Protein AF-A0A8C1RP57-F1 (afdb_monomer)

Radius of gyration: 47.27 Å; Cα contacts (8 Å, |Δi|>4): 265; chains: 1; bounding box: 102×121×146 Å

Sequence (637 aa):
MMRKQQTFSRGLSDKVRKSKAAPEIQKNPFEVKINRKKFDVLGRKSKHDVGLPGVSRSRAIQKRKDTLLKEFRLKDKNNTFIDRRFGEYDSKLTPEEKILQRFTLERQRTQDRKDMYNLNEEEELTHYGQSLAEMEKMTDVIDSDSDSEEKGLLSAELTATHFGGGGGLLRKKSAGDEEEEHKPRSRQELIEELIFKSKQEKRERQTQKEEAQELTEKLDQEWKSIQNLLAHKTPKAERTDETDKPKLDQYDMMVRELGFEMKAQPSEKLKSAEELAREERQRLQTLEADRLKRMMGDAEEDAVQTNTHVSADDMNDGFILDGDDRKTLAYKDGKWNIEGEEEEKEDEDGDEEGGEEEDEDDEDDAEGEDDEEEEGEDDEEDDADEDHCDLQSDEGSEDEDGQGAEEEQLCAEEPPAVSEEQKKAAQEAARAELPYTFPAPESYSDLKQLLQGHGSEQQRLILDRTLKCNHPSLSAGNKAKLQKLFGFLLEYVGDLATQNPPDLRTVSALIPQICGLCQMFPEAACKAVQTLLSDSGHSMEETLEVKGRAPMPDLDMLVLLKITALLFPSSDFRHPVTTPAFLFLSQALTRCAVVSLEDVCKGLVLCCLALEYVSLSQRIFPELLNFLLGLLNTIIN

Nearest PDB structures (foldseek):
  7mq9-assembly1_ST  TM=5.329E-01  e=1.610E-14  Homo sapiens
  7d5s-assembly1_RN  TM=5.954E-01  e=3.995E-08  Saccharomyces cerevisiae S288C
  6rxx-assembly1_UB  TM=7.199E-01  e=4.040E-06  Thermochaetoides thermophila
  6rxt-assembly1_UB  TM=7.199E-01  e=6.568E-06  Thermochaetoides thermophila
  6zqg-assembly1_UB  TM=6.702E-01  e=1.235E-05  Saccharomyces cerevisiae S288C

Solvent-accessible surface area (backbone atoms only — not comparable to full-atom values): 41442 Å² total; per-residue (Å²): 133,84,87,81,84,82,80,80,85,80,63,71,75,63,58,66,74,62,70,67,78,73,76,82,68,79,75,54,71,87,50,48,49,71,56,84,75,91,68,91,60,92,91,68,85,62,94,70,46,62,43,50,59,59,64,53,49,53,52,51,51,51,50,42,55,70,44,57,50,47,50,61,74,40,69,89,53,90,81,76,88,78,78,80,58,69,59,74,88,45,85,86,58,51,76,66,56,36,51,52,52,47,52,51,53,52,52,49,56,53,49,62,58,55,60,74,74,54,87,81,64,79,80,74,65,55,63,98,85,43,54,56,76,65,71,75,59,86,67,96,71,93,74,85,87,85,88,74,85,78,87,78,75,75,56,70,69,60,55,42,71,74,61,82,59,83,68,93,77,84,81,78,91,77,90,84,88,80,94,74,89,75,73,82,76,52,74,65,58,57,50,51,51,48,52,50,49,54,53,48,52,54,49,51,54,48,50,53,51,50,53,50,49,53,50,51,54,48,50,54,53,52,46,57,55,49,52,65,64,65,67,75,66,80,81,90,73,90,78,80,92,73,87,78,70,72,79,74,49,75,64,57,51,50,53,54,50,55,73,69,52,84,75,81,70,80,89,66,81,89,69,52,74,67,53,51,53,49,51,53,50,50,53,53,50,51,52,50,49,52,47,51,40,34,37,73,53,71,58,79,82,67,75,67,81,68,84,67,82,79,48,101,83,65,77,69,87,61,91,66,75,69,72,77,80,69,78,74,83,49,79,59,92,96,42,85,58,78,90,83,87,83,86,87,87,83,88,88,88,86,88,89,84,90,84,84,88,82,91,80,89,81,84,88,89,88,84,83,90,77,90,78,87,86,87,79,83,88,83,90,81,88,81,87,82,87,85,88,90,86,88,88,87,88,90,88,87,87,88,85,90,85,84,91,81,92,80,93,80,81,88,80,77,80,80,76,86,74,49,73,66,56,52,48,50,50,49,52,50,53,68,68,49,73,77,79,74,44,80,72,47,88,46,59,68,50,46,49,62,74,40,58,95,53,53,48,70,52,40,37,50,52,50,54,31,21,52,63,70,40,33,56,89,78,40,87,70,30,50,65,41,55,53,52,40,55,48,39,51,54,54,49,44,36,54,33,41,70,36,91,79,52,45,63,65,40,48,64,50,41,45,66,58,53,48,52,50,34,72,77,37,51,68,55,45,46,51,51,52,40,51,55,53,49,54,53,48,50,53,44,49,52,39,26,73,76,67,72,43,25,74,67,78,54,63,33,57,54,49,49,55,52,48,49,60,72,73,40,78,51,42,40,59,77,45,91,49,54,46,57,52,52,50,49,52,49,47,49,54,67,50,32,62,76,85,50,72,66,40,49,53,50,49,50,51,50,45,54,49,54,47,60,45,27,66,78,49,70,61,88,63,66,48,56,54,51,39,54,52,49,51,50,52,67,71,76,105

Organism: Cyprinus carpio (NCBI:txid7962)

pLDDT: mean 70.27, std 22.97, range [22.95, 96.56]

InterPro domains:
  IPR007276 Nucleolar protein 14 [PF04147] (24-635)
  IPR007276 Nucleolar protein 14 [PTHR23183] (13-634)

Mean predicted aligned error: 22.89 Å

Structure (mmCIF, N/CA/C/O backbone):
data_AF-A0A8C1RP57-F1
#
_entry.id   AF-A0A8C1RP57-F1
#
loop_
_atom_site.group_PDB
_atom_site.id
_atom_site.type_symbol
_atom_site.label_atom_id
_atom_site.label_alt_id
_atom_site.label_comp_id
_atom_site.label_asym_id
_atom_site.label_entity_id
_atom_site.label_seq_id
_atom_site.pdbx_PDB_ins_code
_atom_site.Cartn_x
_atom_site.Cartn_y
_atom_site.Cartn_z
_atom_site.occupancy
_atom_site.B_iso_or_equiv
_atom_site.auth_seq_id
_atom_site.auth_comp_id
_atom_site.auth_asym_id
_atom_site.auth_atom_id
_atom_site.pdbx_PDB_model_num
ATOM 1 N N . MET A 1 1 ? -18.216 30.457 110.076 1.00 41.56 1 MET A N 1
ATOM 2 C CA . MET A 1 1 ? -17.750 29.281 109.308 1.00 41.56 1 MET A CA 1
ATOM 3 C C . MET A 1 1 ? -17.564 29.678 107.852 1.00 41.56 1 MET A C 1
ATOM 5 O O . MET A 1 1 ? -18.298 30.520 107.356 1.00 41.56 1 MET A O 1
ATOM 9 N N . MET A 1 2 ? -16.488 29.181 107.252 1.00 42.41 2 MET A N 1
ATOM 10 C CA . MET A 1 2 ? -15.773 29.745 106.105 1.00 42.41 2 MET A CA 1
ATOM 11 C C . MET A 1 2 ? -16.570 29.798 104.791 1.00 42.41 2 MET A C 1
ATOM 13 O O . MET A 1 2 ? -17.159 28.811 104.363 1.00 42.41 2 MET A O 1
ATOM 17 N N . ARG A 1 3 ? -16.487 30.952 104.113 1.00 41.00 3 ARG A N 1
ATOM 18 C CA . ARG A 1 3 ? -16.799 31.131 102.688 1.00 41.00 3 ARG A CA 1
ATOM 19 C C . ARG A 1 3 ? -15.736 30.412 101.847 1.00 41.00 3 ARG A C 1
ATOM 21 O O . ARG A 1 3 ? -14.561 30.750 101.958 1.00 41.00 3 ARG A O 1
ATOM 28 N N . LYS A 1 4 ? -16.141 29.491 100.969 1.00 42.12 4 LYS A N 1
ATOM 29 C CA . LYS A 1 4 ? -15.329 29.046 99.823 1.00 42.12 4 LYS A CA 1
ATOM 30 C C . LYS A 1 4 ? -15.914 29.666 98.556 1.00 42.12 4 LYS A C 1
ATOM 32 O O . LYS A 1 4 ? -16.992 29.291 98.114 1.00 42.12 4 LYS A O 1
ATOM 37 N N . GLN A 1 5 ? -15.207 30.657 98.020 1.00 39.94 5 GLN A N 1
ATOM 38 C CA . GLN A 1 5 ? -15.418 31.194 96.679 1.00 39.94 5 GLN A CA 1
ATOM 39 C C . GLN A 1 5 ? -14.982 30.129 95.664 1.00 39.94 5 GLN A C 1
ATOM 41 O O . GLN A 1 5 ? -13.823 29.722 95.674 1.00 39.94 5 GLN A O 1
ATOM 46 N N . GLN A 1 6 ? -15.889 29.675 94.799 1.00 40.91 6 GLN A N 1
ATOM 47 C CA . GLN A 1 6 ? -15.513 28.970 93.575 1.00 40.91 6 GLN A CA 1
ATOM 48 C C . GLN A 1 6 ? -15.274 30.012 92.483 1.00 40.91 6 GLN A C 1
ATOM 50 O O . GLN A 1 6 ? -16.153 30.795 92.127 1.00 40.91 6 GLN A O 1
ATOM 55 N N . THR A 1 7 ? -14.037 30.064 92.009 1.00 39.91 7 THR A N 1
ATOM 56 C CA . THR A 1 7 ? -13.577 30.933 90.934 1.00 39.91 7 THR A CA 1
ATOM 57 C C . THR A 1 7 ? -14.037 30.375 89.587 1.00 39.91 7 THR A C 1
ATOM 59 O O . THR A 1 7 ? -13.679 29.266 89.203 1.00 39.91 7 THR A O 1
ATOM 62 N N . PHE A 1 8 ? -14.818 31.161 88.846 1.00 41.31 8 PHE A N 1
ATOM 63 C CA . PHE A 1 8 ? -15.102 30.907 87.434 1.00 41.31 8 PHE A CA 1
ATOM 64 C C . PHE A 1 8 ? -13.805 31.044 86.623 1.00 41.31 8 PHE A C 1
ATOM 66 O O . PHE A 1 8 ? -13.154 32.093 86.659 1.00 41.31 8 PHE A O 1
ATOM 73 N N . SER A 1 9 ? -13.425 30.004 85.878 1.00 45.06 9 SER A N 1
ATOM 74 C CA . SER A 1 9 ? -12.309 30.060 84.933 1.00 45.06 9 SER A CA 1
ATOM 75 C C . SER A 1 9 ? -12.678 30.953 83.743 1.00 45.06 9 SER A C 1
ATOM 77 O O . SER A 1 9 ? -13.312 30.551 82.771 1.00 45.06 9 SER A O 1
ATOM 79 N N . ARG A 1 10 ? -12.264 32.219 83.817 1.00 50.16 10 ARG A N 1
ATOM 80 C CA . ARG A 1 10 ? -12.140 33.090 82.644 1.00 50.16 10 ARG A CA 1
ATOM 81 C C . ARG A 1 10 ? -11.084 32.507 81.694 1.00 50.16 10 ARG A C 1
ATOM 83 O O . ARG A 1 10 ? -9.974 32.218 82.129 1.00 50.16 10 ARG A O 1
ATOM 90 N N . GLY A 1 11 ? -11.404 32.427 80.400 1.00 51.75 11 GLY A N 1
ATOM 91 C CA . GLY A 1 11 ? -10.391 32.469 79.337 1.00 51.75 11 GLY A CA 1
ATOM 92 C C . GLY A 1 11 ? -10.142 31.179 78.549 1.00 51.75 11 GLY A C 1
ATOM 93 O O . GLY A 1 11 ? -9.014 30.698 78.501 1.00 51.75 11 GLY A O 1
ATOM 94 N N . LEU A 1 12 ? -11.153 30.667 77.842 1.00 45.31 12 LEU A N 1
ATOM 95 C CA . LEU A 1 12 ? -10.918 29.854 76.634 1.00 45.31 12 LEU A CA 1
ATOM 96 C C . LEU A 1 12 ? -10.782 30.740 75.381 1.00 45.31 12 LEU A C 1
ATOM 98 O O . LEU A 1 12 ? -9.979 30.442 74.501 1.00 45.31 12 LEU A O 1
ATOM 102 N N . SER A 1 13 ? -11.443 31.902 75.355 1.00 47.34 13 SER A N 1
ATOM 103 C CA . SER A 1 13 ? -11.364 32.864 74.244 1.00 47.34 13 SER A CA 1
ATOM 104 C C . SER A 1 13 ? -10.021 33.610 74.150 1.00 47.34 13 SER A C 1
ATOM 106 O O . SER A 1 13 ? -9.635 34.033 73.063 1.00 47.34 13 SER A O 1
ATOM 108 N N . ASP A 1 14 ? -9.260 33.709 75.248 1.00 48.97 14 ASP A N 1
ATOM 109 C CA . ASP A 1 14 ? -7.890 34.259 75.238 1.00 48.97 14 ASP A CA 1
ATOM 110 C C . ASP A 1 14 ? -6.829 33.233 74.805 1.00 48.97 14 ASP A C 1
ATOM 112 O O . ASP A 1 14 ? -5.716 33.604 74.429 1.00 48.97 14 ASP A O 1
ATOM 116 N N . LYS A 1 15 ? -7.166 31.935 74.803 1.00 50.53 15 LYS A N 1
ATOM 117 C CA . LYS A 1 15 ? -6.267 30.865 74.337 1.00 50.53 15 LYS A CA 1
ATOM 118 C C . LYS A 1 15 ? -6.232 30.749 72.812 1.00 50.53 15 LYS A C 1
ATOM 120 O O . LYS A 1 15 ? -5.199 30.379 72.267 1.00 50.53 15 LYS A O 1
ATOM 125 N N . VAL A 1 16 ? -7.299 31.153 72.122 1.00 49.56 16 VAL A N 1
ATOM 126 C CA . VAL A 1 16 ? -7.368 31.141 70.648 1.00 49.56 16 VAL A CA 1
ATOM 127 C C . VAL A 1 16 ? -6.694 32.375 70.026 1.00 49.56 16 VAL A C 1
ATOM 129 O O . VAL A 1 16 ? -6.184 32.303 68.913 1.00 49.56 16 VAL A O 1
ATOM 132 N N . ARG A 1 17 ? -6.560 33.488 70.767 1.00 46.66 17 ARG A N 1
ATOM 133 C CA . ARG A 1 17 ? -5.796 34.677 70.326 1.00 46.66 17 ARG A CA 1
ATOM 134 C C . ARG A 1 17 ? -4.275 34.551 70.487 1.00 46.66 17 ARG A C 1
ATOM 136 O O . ARG A 1 17 ? -3.544 35.439 70.061 1.00 46.66 17 ARG A O 1
ATOM 143 N N . LYS A 1 18 ? -3.783 33.444 71.054 1.00 48.66 18 LYS A N 1
ATOM 144 C CA . LYS A 1 18 ? -2.359 33.066 71.052 1.00 48.66 18 LYS A CA 1
ATOM 145 C C . LYS A 1 18 ? -2.069 32.004 69.986 1.00 48.66 18 LYS A C 1
ATOM 147 O O . LYS A 1 18 ? -1.361 31.031 70.231 1.00 48.66 18 LYS A O 1
ATOM 152 N N . SER A 1 19 ? -2.577 32.197 68.771 1.00 48.00 19 SER A N 1
ATOM 153 C CA . SER A 1 19 ? -1.992 31.566 67.589 1.00 48.00 19 SER A CA 1
ATOM 154 C C . SER A 1 19 ? -0.599 32.166 67.371 1.00 48.00 19 SER A C 1
ATOM 156 O O . SER A 1 19 ? -0.471 33.271 66.852 1.00 48.00 19 SER A O 1
ATOM 158 N N . LYS A 1 20 ? 0.414 31.457 67.885 1.00 51.06 20 LYS A N 1
ATOM 159 C CA . LYS A 1 20 ? 1.854 31.547 67.591 1.00 51.06 20 LYS A CA 1
ATOM 160 C C . LYS A 1 20 ? 2.292 32.873 66.951 1.00 51.06 20 LYS A C 1
ATOM 162 O O . LYS A 1 20 ? 2.295 33.007 65.729 1.00 51.06 20 LYS A O 1
ATOM 167 N N . ALA A 1 21 ? 2.761 33.812 67.776 1.00 50.41 21 ALA A N 1
ATOM 168 C CA . ALA A 1 21 ? 3.772 34.748 67.296 1.00 50.41 21 ALA A CA 1
ATOM 169 C C . ALA A 1 21 ? 4.867 33.907 66.623 1.00 50.41 21 ALA A C 1
ATOM 171 O O . ALA A 1 21 ? 5.325 32.923 67.215 1.00 50.41 21 ALA A O 1
ATOM 172 N N . ALA A 1 22 ? 5.201 34.221 65.367 1.00 50.12 22 ALA A N 1
ATOM 173 C CA . ALA A 1 22 ? 6.313 33.575 64.682 1.00 50.12 22 ALA A CA 1
ATOM 174 C C . ALA A 1 22 ? 7.520 33.601 65.632 1.00 50.12 22 ALA A C 1
ATOM 176 O O . ALA A 1 22 ? 7.722 34.637 66.275 1.00 50.12 22 ALA A O 1
ATOM 177 N N . PRO A 1 23 ? 8.276 32.496 65.778 1.00 53.84 23 PRO A N 1
ATOM 178 C CA . PRO A 1 23 ? 9.482 32.541 66.589 1.00 53.84 23 PRO A CA 1
ATOM 179 C C . PRO A 1 23 ? 10.296 33.738 66.102 1.00 53.84 23 PRO A C 1
ATOM 181 O O . PRO A 1 23 ? 10.455 33.916 64.890 1.00 53.84 23 PRO A O 1
ATOM 184 N N . GLU A 1 24 ? 10.742 34.599 67.018 1.00 54.84 24 GLU A N 1
ATOM 185 C CA . GLU A 1 24 ? 11.776 35.573 66.693 1.00 54.84 24 GLU A CA 1
ATOM 186 C C . GLU A 1 24 ? 12.990 34.754 66.265 1.00 54.84 24 GLU A C 1
ATOM 188 O O . GLU A 1 24 ? 13.780 34.290 67.083 1.00 54.84 24 GLU A O 1
ATOM 193 N N . ILE A 1 25 ? 13.086 34.495 64.961 1.00 57.69 25 ILE A N 1
ATOM 194 C CA . ILE A 1 25 ? 14.284 33.952 64.353 1.00 57.69 25 ILE A CA 1
ATOM 195 C C . ILE A 1 25 ? 15.335 35.000 64.685 1.00 57.69 25 ILE A C 1
ATOM 197 O O . ILE A 1 25 ? 15.276 36.117 64.160 1.00 57.69 25 ILE A O 1
ATOM 201 N N . GLN A 1 26 ? 16.254 34.673 65.595 1.00 56.78 26 GLN A N 1
ATOM 202 C CA . GLN A 1 26 ? 17.505 35.403 65.720 1.00 56.78 26 GLN A CA 1
ATOM 203 C C . GLN A 1 26 ? 18.118 35.389 64.325 1.00 56.78 26 GLN A C 1
ATOM 205 O O . GLN A 1 26 ? 18.611 34.362 63.867 1.00 56.78 26 GLN A O 1
ATOM 210 N N . LYS A 1 27 ? 17.957 36.493 63.588 1.00 62.28 27 LYS A N 1
ATOM 211 C CA . LYS A 1 27 ? 18.355 36.570 62.186 1.00 62.28 27 LYS A CA 1
ATOM 212 C C . LYS A 1 27 ? 19.864 36.511 62.156 1.00 62.28 27 LYS A C 1
ATOM 214 O O . LYS A 1 27 ? 20.527 37.523 62.376 1.00 62.28 27 LYS A O 1
ATOM 219 N N . ASN A 1 28 ? 20.385 35.321 61.899 1.00 78.81 28 ASN A N 1
ATOM 220 C CA . ASN A 1 28 ? 21.788 35.136 61.626 1.00 78.81 28 ASN A CA 1
ATOM 221 C C . ASN A 1 28 ? 22.159 36.082 60.464 1.00 78.81 28 ASN A C 1
ATOM 223 O O . ASN A 1 28 ? 21.571 35.964 59.382 1.00 78.81 28 ASN A O 1
ATOM 227 N N . PRO A 1 29 ? 23.087 37.041 60.656 1.00 80.25 29 PRO A N 1
ATOM 228 C CA . PRO A 1 29 ? 23.452 38.008 59.619 1.00 80.25 29 PRO A CA 1
ATOM 229 C C . PRO A 1 29 ? 23.919 37.360 58.309 1.00 80.25 29 PRO A C 1
ATOM 231 O O . PRO A 1 29 ? 23.806 37.974 57.252 1.00 80.25 29 PRO A O 1
ATOM 234 N N . PHE A 1 30 ? 24.393 36.110 58.361 1.00 80.25 30 PHE A N 1
ATOM 235 C CA . PHE A 1 30 ? 24.818 35.343 57.189 1.00 80.25 30 PHE A CA 1
ATOM 236 C C . PHE A 1 30 ? 23.660 34.760 56.357 1.00 80.25 30 PHE A C 1
ATOM 238 O O . PHE A 1 30 ? 23.860 34.410 55.195 1.00 80.25 30 PHE A O 1
ATOM 245 N N . GLU A 1 31 ? 22.439 34.688 56.894 1.00 82.88 31 GLU A N 1
ATOM 246 C CA . GLU A 1 31 ? 21.256 34.203 56.161 1.00 82.88 31 GLU A CA 1
ATOM 247 C C . GLU A 1 31 ? 20.582 35.295 55.317 1.00 82.88 31 GLU A C 1
ATOM 249 O O . GLU A 1 31 ? 19.724 35.016 54.471 1.00 82.88 31 GLU A O 1
ATOM 254 N N . VAL A 1 32 ? 20.981 36.549 55.533 1.00 84.69 32 VAL A N 1
ATOM 255 C CA . VAL A 1 32 ? 20.340 37.740 54.989 1.00 84.69 32 VAL A CA 1
ATOM 256 C C . VAL A 1 32 ? 21.298 38.459 54.039 1.00 84.69 32 VAL A C 1
ATOM 258 O O . VAL A 1 32 ? 22.350 38.944 54.438 1.00 84.69 32 VAL A O 1
ATOM 261 N N . LYS A 1 33 ? 20.917 38.598 52.766 1.00 84.94 33 LYS A N 1
ATOM 262 C CA . LYS A 1 33 ? 21.656 39.416 51.796 1.00 84.94 33 LYS A CA 1
ATOM 263 C C . LYS A 1 33 ? 21.030 40.803 51.716 1.00 84.94 33 LYS A C 1
ATOM 265 O O . LYS A 1 33 ? 19.924 40.952 51.200 1.00 84.94 33 LYS A O 1
ATOM 270 N N . ILE A 1 34 ? 21.743 41.812 52.206 1.00 84.31 34 ILE A N 1
ATOM 271 C CA . ILE A 1 34 ? 21.301 43.211 52.179 1.00 84.31 34 ILE A CA 1
ATOM 272 C C . ILE A 1 34 ? 21.893 43.894 50.945 1.00 84.31 34 ILE A C 1
ATOM 274 O O . ILE A 1 34 ? 23.105 43.871 50.734 1.00 84.31 34 ILE A O 1
ATOM 278 N N . ASN A 1 35 ? 21.044 44.520 50.132 1.00 81.88 35 ASN A N 1
ATOM 279 C CA . ASN A 1 35 ? 21.493 45.309 48.990 1.00 81.88 35 ASN A CA 1
ATOM 280 C C . ASN A 1 35 ? 21.716 46.761 49.430 1.00 81.88 35 ASN A C 1
ATOM 282 O O . ASN A 1 35 ? 20.802 47.422 49.921 1.00 81.88 35 ASN A O 1
ATOM 286 N N . ARG A 1 36 ? 22.932 47.288 49.246 1.00 80.94 36 ARG A N 1
ATOM 287 C CA . ARG A 1 36 ? 23.245 48.671 49.627 1.00 80.94 36 ARG A CA 1
ATOM 288 C C . ARG A 1 36 ? 22.653 49.647 48.608 1.00 80.94 36 ARG A C 1
ATOM 290 O O . ARG A 1 36 ? 23.045 49.639 47.441 1.00 80.94 36 ARG A O 1
ATOM 297 N N . LYS A 1 37 ? 21.731 50.509 49.044 1.00 79.50 37 LYS A N 1
ATOM 298 C CA . LYS A 1 37 ? 21.235 51.619 48.215 1.00 79.50 37 LYS A CA 1
ATOM 299 C C . LYS A 1 37 ? 22.367 52.618 47.975 1.00 79.50 37 LYS A C 1
ATOM 301 O O . LYS A 1 37 ? 23.080 52.976 48.908 1.00 79.50 37 LYS A O 1
ATOM 306 N N . LYS A 1 38 ? 22.532 53.064 46.725 1.00 81.69 38 LYS A N 1
ATOM 307 C CA . LYS A 1 38 ? 23.520 54.099 46.364 1.00 81.69 38 LYS A CA 1
ATOM 308 C C . LYS A 1 38 ? 23.067 55.505 46.779 1.00 81.69 38 LYS A C 1
ATOM 310 O O . LYS A 1 38 ? 23.904 56.311 47.157 1.00 81.6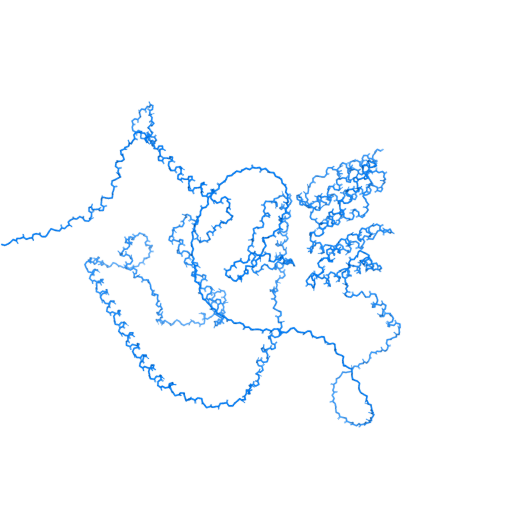9 38 LYS A O 1
ATOM 315 N N . PHE A 1 39 ? 21.759 55.766 46.740 1.00 82.56 39 PHE A N 1
ATOM 316 C CA . PHE A 1 39 ? 21.142 57.035 47.128 1.00 82.56 39 PHE A CA 1
ATOM 317 C C . PHE A 1 39 ? 19.933 56.759 48.020 1.00 82.56 39 PHE A C 1
ATOM 319 O O . PHE A 1 39 ? 19.157 55.842 47.730 1.00 82.56 39 PHE A O 1
ATOM 326 N N . ASP A 1 40 ? 19.781 57.537 49.090 1.00 79.94 40 ASP A N 1
ATOM 327 C CA . ASP A 1 40 ? 18.595 57.479 49.938 1.00 79.94 40 ASP A CA 1
ATOM 328 C C . ASP A 1 40 ? 17.525 58.424 49.384 1.00 79.94 40 ASP A C 1
ATOM 330 O O . ASP A 1 40 ? 17.752 59.623 49.233 1.00 79.94 40 ASP A O 1
ATOM 334 N N . VAL A 1 41 ? 16.372 57.864 49.021 1.00 83.50 41 VAL A N 1
ATOM 335 C CA . VAL A 1 41 ? 15.223 58.616 48.507 1.00 83.50 41 VAL A CA 1
ATOM 336 C C . VAL A 1 41 ? 14.101 58.464 49.523 1.00 83.50 41 VAL A C 1
ATOM 338 O O . VAL A 1 41 ? 13.506 57.387 49.649 1.00 83.50 41 VAL A O 1
ATOM 341 N N . LEU A 1 42 ? 13.819 59.548 50.247 1.00 79.75 42 LEU A N 1
ATOM 342 C CA . LEU A 1 42 ? 12.785 59.606 51.281 1.00 79.75 42 LEU A CA 1
ATOM 343 C C . LEU A 1 42 ? 11.429 59.144 50.720 1.00 79.75 42 LEU A C 1
ATOM 345 O O . LEU A 1 42 ? 10.984 59.593 49.667 1.00 79.75 42 LEU A O 1
ATOM 349 N N . GLY A 1 43 ? 10.781 58.209 51.421 1.00 79.19 43 GLY A N 1
ATOM 350 C CA . GLY A 1 43 ? 9.458 57.675 51.068 1.00 79.19 43 GLY A CA 1
ATOM 351 C C . GLY A 1 43 ? 9.444 56.440 50.153 1.00 79.19 43 GLY A C 1
ATOM 352 O O . GLY A 1 43 ? 8.403 55.791 50.044 1.00 79.19 43 GLY A O 1
ATOM 353 N N . ARG A 1 44 ? 10.571 56.031 49.543 1.00 79.69 44 ARG A N 1
ATOM 354 C CA . ARG A 1 44 ? 10.605 54.865 48.633 1.00 79.69 44 ARG A CA 1
ATOM 355 C C . ARG A 1 44 ? 10.996 53.562 49.346 1.00 79.69 44 ARG A C 1
ATOM 357 O O . ARG A 1 44 ? 12.177 53.224 49.471 1.00 79.69 44 ARG A O 1
ATOM 364 N N . LYS A 1 45 ? 10.001 52.756 49.736 1.00 76.06 45 LYS A N 1
ATOM 365 C CA . LYS A 1 45 ? 10.217 51.360 50.170 1.00 76.06 45 LYS A CA 1
ATOM 366 C C . LYS A 1 45 ? 10.490 50.482 48.945 1.00 76.06 45 LYS A C 1
ATOM 368 O O . LYS A 1 45 ? 9.626 50.345 48.082 1.00 76.06 45 LYS A O 1
ATOM 373 N N . SER A 1 46 ? 11.684 49.900 48.841 1.00 71.00 46 SER A N 1
ATOM 374 C CA . SER A 1 46 ? 12.024 49.008 47.727 1.00 71.00 46 SER A CA 1
ATOM 375 C C . SER A 1 46 ? 11.836 47.559 48.172 1.00 71.00 46 SER A C 1
ATOM 377 O O . SER A 1 46 ? 12.388 47.129 49.178 1.00 71.00 46 SER A O 1
ATOM 379 N N . LYS A 1 47 ? 11.041 46.788 47.418 1.00 72.12 47 LYS A N 1
ATOM 380 C CA . LYS A 1 47 ? 10.688 45.394 47.759 1.00 72.12 47 LYS A CA 1
ATOM 381 C C . LYS A 1 47 ? 11.898 44.441 47.835 1.00 72.12 47 LYS A C 1
ATOM 383 O O . LYS A 1 47 ? 11.772 43.360 48.389 1.00 72.12 47 LYS A O 1
ATOM 388 N N . HIS A 1 48 ? 13.055 44.849 47.306 1.00 72.06 48 HIS A N 1
ATOM 389 C CA . HIS A 1 48 ? 14.267 44.030 47.161 1.00 72.06 48 HIS A CA 1
ATOM 390 C C . HIS A 1 48 ? 15.452 44.521 48.015 1.00 72.06 48 HIS A C 1
ATOM 392 O O . HIS A 1 48 ? 16.607 44.237 47.692 1.00 72.06 48 HIS A O 1
ATOM 398 N N . ASP A 1 49 ? 15.188 45.282 49.081 1.00 71.94 49 ASP A N 1
ATOM 399 C CA . ASP A 1 49 ? 16.239 45.809 49.966 1.00 71.94 49 ASP A CA 1
ATOM 400 C C . ASP A 1 49 ? 16.971 44.697 50.736 1.00 71.94 49 ASP A C 1
ATOM 402 O O . ASP A 1 49 ? 18.164 44.807 51.025 1.00 71.94 49 ASP A O 1
ATOM 406 N N . VAL A 1 50 ? 16.267 43.597 51.012 1.00 79.44 50 VAL A N 1
ATOM 407 C CA . VAL A 1 50 ? 16.781 42.442 51.744 1.00 79.44 50 VAL A CA 1
ATOM 408 C C . VAL A 1 50 ? 16.288 41.153 51.087 1.00 79.44 50 VAL A C 1
ATOM 410 O O . VAL A 1 50 ? 15.089 40.978 50.882 1.00 79.44 50 VAL A O 1
ATOM 413 N N . GLY A 1 51 ? 17.209 40.248 50.762 1.00 82.50 51 GLY A N 1
ATOM 414 C CA . GLY A 1 51 ? 16.916 38.901 50.277 1.00 82.50 51 GLY A CA 1
ATOM 415 C C . GLY A 1 51 ? 17.320 37.827 51.286 1.00 82.50 51 GLY A C 1
ATOM 416 O O . GLY A 1 51 ? 18.209 38.042 52.106 1.00 82.50 51 GLY A O 1
ATOM 417 N N . LEU A 1 52 ? 16.697 36.650 51.184 1.00 87.94 52 LEU A N 1
ATOM 418 C CA . LEU A 1 52 ? 17.028 35.447 51.960 1.00 87.94 52 LEU A CA 1
ATOM 419 C C . LEU A 1 52 ? 17.550 34.356 51.006 1.00 87.94 52 LEU A C 1
ATOM 421 O O . LEU A 1 52 ? 16.760 33.541 50.516 1.00 87.94 52 LEU A O 1
ATOM 425 N N . PRO A 1 53 ? 18.857 34.338 50.668 1.00 88.00 53 PRO A N 1
ATOM 426 C CA . PRO A 1 53 ? 19.402 33.376 49.711 1.00 88.00 53 PRO A CA 1
ATOM 427 C C . PRO A 1 53 ? 19.235 31.920 50.148 1.00 88.00 53 PRO A C 1
ATOM 429 O O . PRO A 1 53 ? 18.967 31.077 49.297 1.00 88.00 53 PRO A O 1
ATOM 432 N N . GLY A 1 54 ? 19.347 31.629 51.450 1.00 89.25 54 GLY A N 1
ATOM 433 C CA . GLY A 1 54 ? 19.185 30.275 51.993 1.00 89.25 54 GLY A CA 1
ATOM 434 C C . GLY A 1 54 ? 17.791 29.704 51.729 1.00 89.25 54 GLY A C 1
ATOM 435 O O . GLY A 1 54 ? 17.668 28.637 51.135 1.00 89.25 54 GLY A O 1
ATOM 436 N N . VAL A 1 55 ? 16.744 30.470 52.057 1.00 88.06 55 VAL A N 1
ATOM 437 C CA . VAL A 1 55 ? 15.338 30.090 51.816 1.00 88.06 55 VAL A CA 1
ATOM 438 C C . VAL A 1 55 ? 15.029 29.986 50.320 1.00 88.06 55 VAL A C 1
ATOM 440 O O . VAL A 1 55 ? 14.288 29.111 49.880 1.00 88.06 55 VAL A O 1
ATOM 443 N N . SER A 1 56 ? 15.614 30.864 49.503 1.00 88.19 56 SER A N 1
ATOM 444 C CA . SER A 1 56 ? 15.450 30.793 48.048 1.00 88.19 56 SER A CA 1
ATOM 445 C C . SER A 1 56 ? 16.088 29.527 47.464 1.00 88.19 56 SER A C 1
ATOM 447 O O . SER A 1 56 ? 15.466 28.840 46.653 1.00 88.19 56 SER A O 1
ATOM 449 N N . ARG A 1 57 ? 17.306 29.180 47.912 1.00 92.69 57 ARG A N 1
ATOM 450 C CA . ARG A 1 57 ? 18.014 27.960 47.499 1.00 92.69 57 ARG A CA 1
ATOM 451 C C . ARG A 1 57 ? 17.292 26.703 47.967 1.00 92.69 57 ARG A C 1
ATOM 453 O O . ARG A 1 57 ? 17.115 25.801 47.157 1.00 92.69 57 ARG A O 1
ATOM 460 N N . SER A 1 58 ? 16.831 26.649 49.217 1.00 92.69 58 SER A N 1
ATOM 461 C CA . SER A 1 58 ? 16.083 25.492 49.722 1.00 92.69 58 SER A CA 1
ATOM 462 C C . SER A 1 58 ? 14.778 25.291 48.954 1.00 92.69 58 SER A C 1
ATOM 464 O O . SER A 1 58 ? 14.497 24.176 48.523 1.00 92.69 58 SER A O 1
ATOM 466 N N . ARG A 1 59 ? 14.039 26.369 48.663 1.00 94.31 59 ARG A N 1
ATOM 467 C CA . ARG A 1 59 ? 12.831 26.310 47.828 1.00 94.31 59 ARG A CA 1
ATOM 468 C C . ARG A 1 59 ? 13.134 25.862 46.396 1.00 94.31 59 ARG A C 1
ATOM 470 O O . ARG A 1 59 ? 12.354 25.119 45.812 1.00 94.31 59 ARG A O 1
ATOM 477 N N . ALA A 1 60 ? 14.251 26.300 45.815 1.00 95.31 60 ALA A N 1
ATOM 478 C CA . ALA A 1 60 ? 14.677 25.847 44.490 1.00 95.31 60 ALA A CA 1
ATOM 479 C C . ALA A 1 60 ? 15.055 24.356 44.485 1.00 95.31 60 ALA A C 1
ATOM 481 O O . ALA A 1 60 ? 14.701 23.643 43.550 1.00 95.31 60 ALA A O 1
ATOM 482 N N . ILE A 1 61 ? 15.724 23.872 45.536 1.00 95.38 61 ILE A N 1
ATOM 483 C CA . ILE A 1 61 ? 16.043 22.448 45.711 1.00 95.38 61 ILE A CA 1
ATOM 484 C C . ILE A 1 61 ? 14.763 21.627 45.882 1.00 95.38 61 ILE A C 1
ATOM 486 O O . ILE A 1 61 ? 14.635 20.599 45.231 1.00 95.38 61 ILE A O 1
ATOM 490 N N . GLN A 1 62 ? 13.804 22.085 46.693 1.00 95.94 62 GLN A N 1
ATOM 491 C CA . GLN A 1 62 ? 12.498 21.430 46.837 1.00 95.94 62 GLN A CA 1
ATOM 492 C C . GLN A 1 62 ? 11.780 21.326 45.490 1.00 95.94 62 GLN A C 1
ATOM 494 O O . GLN A 1 62 ? 11.407 20.232 45.096 1.00 95.94 62 GLN A O 1
ATOM 499 N N . LYS A 1 63 ? 11.727 22.415 44.710 1.00 96.56 63 LYS A N 1
ATOM 500 C CA . LYS A 1 63 ? 11.161 22.373 43.353 1.00 96.56 63 LYS A CA 1
ATOM 501 C C . LYS A 1 63 ? 11.841 21.340 42.453 1.00 96.56 63 LYS A C 1
ATOM 503 O O . LYS A 1 63 ? 11.148 20.602 41.773 1.00 96.56 63 LYS A O 1
ATOM 508 N N . ARG A 1 64 ? 13.177 21.250 42.469 1.00 96.56 64 ARG A N 1
ATOM 509 C CA . ARG A 1 64 ? 13.911 20.228 41.697 1.00 96.56 64 ARG A CA 1
ATOM 510 C C . ARG A 1 64 ? 13.620 18.807 42.183 1.00 96.56 64 ARG A C 1
ATOM 512 O O . ARG A 1 64 ? 13.535 17.903 41.363 1.00 96.56 64 ARG A O 1
ATOM 519 N N . LYS A 1 65 ? 13.460 18.609 43.495 1.00 96.00 65 LYS A N 1
ATOM 520 C CA . LYS A 1 65 ? 13.035 17.320 44.062 1.00 96.00 65 LYS A CA 1
ATOM 521 C C . LYS A 1 65 ? 11.604 16.958 43.643 1.00 96.00 65 LYS A C 1
ATOM 523 O O . LYS A 1 65 ? 11.313 15.789 43.434 1.00 96.00 65 LYS A O 1
ATOM 528 N N . ASP A 1 66 ? 10.728 17.944 43.490 1.00 95.44 66 ASP A N 1
ATOM 529 C CA . ASP A 1 66 ? 9.334 17.708 43.114 1.00 95.44 66 ASP A CA 1
ATOM 530 C C . ASP A 1 66 ? 9.121 17.532 41.607 1.00 95.44 66 ASP A C 1
ATOM 532 O O . ASP A 1 66 ? 8.126 16.915 41.232 1.00 95.44 66 ASP A O 1
ATOM 536 N N . THR A 1 67 ? 10.015 18.062 40.763 1.00 94.19 67 THR A N 1
ATOM 537 C CA . THR A 1 67 ? 9.948 17.941 39.296 1.00 94.19 67 THR A CA 1
ATOM 538 C C . THR A 1 67 ? 11.000 16.967 38.764 1.00 94.19 67 THR A C 1
ATOM 540 O O . THR A 1 67 ? 10.683 15.809 38.515 1.00 94.19 67 THR A O 1
ATOM 543 N N . LEU A 1 68 ? 12.270 17.384 38.697 1.00 95.75 68 LEU A N 1
ATOM 544 C CA . LEU A 1 68 ? 13.359 16.639 38.049 1.00 95.75 68 LEU A CA 1
ATOM 545 C C . LEU A 1 68 ? 13.595 15.263 38.669 1.00 95.75 68 LEU A C 1
ATOM 547 O O . LEU A 1 68 ? 13.867 14.305 37.961 1.00 95.75 68 LEU A O 1
ATOM 551 N N . LEU A 1 69 ? 13.498 15.142 39.994 1.00 95.69 69 LEU A N 1
ATOM 552 C CA . LEU A 1 69 ? 13.675 13.846 40.652 1.00 95.69 69 LEU A CA 1
ATOM 553 C C . LEU A 1 69 ? 12.498 12.901 40.380 1.00 95.69 69 LEU A C 1
ATOM 555 O O . LEU A 1 69 ? 12.702 11.691 40.336 1.00 95.69 69 LEU A O 1
ATOM 559 N N . LYS A 1 70 ? 11.283 13.423 40.168 1.00 92.44 70 LYS A N 1
ATOM 560 C CA . LYS A 1 70 ? 10.151 12.596 39.731 1.00 92.44 70 LYS A CA 1
ATOM 561 C C . LYS A 1 70 ? 10.318 12.174 38.277 1.00 92.44 70 LYS A C 1
ATOM 563 O O . LYS A 1 70 ? 10.170 10.996 38.000 1.00 92.44 70 LYS A O 1
ATOM 568 N N . GLU A 1 71 ? 10.696 13.096 37.395 1.00 92.06 71 GLU A N 1
ATOM 569 C CA . GLU A 1 71 ? 11.004 12.801 35.988 1.00 92.06 71 GLU A CA 1
ATOM 570 C C . GLU A 1 71 ? 12.116 11.750 35.868 1.00 92.06 71 GLU A C 1
ATOM 572 O O . GLU A 1 71 ? 11.950 10.765 35.163 1.00 92.06 71 GLU A O 1
ATOM 577 N N . PHE A 1 72 ? 13.202 11.881 36.639 1.00 94.00 72 PHE A N 1
ATOM 578 C CA . PHE A 1 72 ? 14.289 10.899 36.665 1.00 94.00 72 PHE A CA 1
ATOM 579 C C . PHE A 1 72 ? 13.815 9.508 37.113 1.00 94.00 72 PHE A C 1
ATOM 581 O O . PHE A 1 72 ? 14.177 8.514 36.499 1.00 94.00 72 PHE A O 1
ATOM 588 N N . ARG A 1 73 ? 12.954 9.426 38.139 1.00 92.12 73 ARG A N 1
ATOM 589 C CA . ARG A 1 73 ? 12.352 8.154 38.592 1.00 92.12 73 ARG A CA 1
ATOM 590 C C . ARG A 1 73 ? 11.371 7.540 37.590 1.00 92.12 73 ARG A C 1
ATOM 592 O O . ARG A 1 73 ? 11.043 6.363 37.721 1.00 92.12 73 ARG A O 1
ATOM 599 N N . LEU A 1 74 ? 10.837 8.345 36.675 1.00 88.50 74 LEU A N 1
ATOM 600 C CA . LEU A 1 74 ? 9.893 7.923 35.643 1.00 88.50 74 LEU A CA 1
ATOM 601 C C . LEU A 1 74 ? 10.574 7.676 34.290 1.00 88.50 74 LEU A C 1
ATOM 603 O O . LEU A 1 74 ? 9.896 7.217 33.383 1.00 88.50 74 LEU A O 1
ATOM 607 N N . LYS A 1 75 ? 11.881 7.952 34.149 1.00 89.19 75 LYS A N 1
ATOM 608 C CA . LYS A 1 75 ? 12.611 7.862 32.874 1.00 89.19 75 LYS A CA 1
ATOM 609 C C . LYS A 1 75 ? 12.476 6.488 32.209 1.00 89.19 75 LYS A C 1
ATOM 611 O O . LYS A 1 75 ? 12.291 6.430 31.002 1.00 89.19 75 LYS A O 1
ATOM 616 N N . ASP A 1 76 ? 12.504 5.426 33.008 1.00 89.62 76 ASP A N 1
ATOM 617 C CA . ASP A 1 76 ? 12.438 4.043 32.524 1.00 89.62 76 ASP A CA 1
ATOM 618 C C . ASP A 1 76 ? 11.028 3.433 32.707 1.00 89.62 76 ASP A C 1
ATOM 620 O O . ASP A 1 76 ? 10.859 2.217 32.705 1.00 89.62 76 ASP A O 1
ATOM 624 N N . LYS A 1 77 ? 9.993 4.267 32.920 1.00 88.50 77 LYS A N 1
ATOM 625 C CA . LYS A 1 77 ? 8.598 3.828 33.098 1.00 88.50 77 LYS A CA 1
ATOM 626 C C . LYS A 1 77 ? 7.715 4.327 31.960 1.00 88.50 77 LYS A C 1
ATOM 628 O O . LYS A 1 77 ? 7.488 5.525 31.826 1.00 88.50 77 LYS A O 1
ATOM 633 N N . ASN A 1 78 ? 7.097 3.390 31.245 1.00 83.56 78 ASN A N 1
ATOM 634 C CA . ASN A 1 78 ? 6.198 3.691 30.123 1.00 83.56 78 ASN A CA 1
ATOM 635 C C . ASN A 1 78 ? 4.716 3.804 30.540 1.00 83.56 78 ASN A C 1
ATOM 637 O O . ASN A 1 78 ? 3.860 4.168 29.737 1.00 83.56 78 ASN A O 1
ATOM 641 N N . ASN A 1 79 ? 4.399 3.539 31.813 1.00 84.62 79 ASN A N 1
ATOM 642 C CA . ASN A 1 79 ? 3.026 3.546 32.318 1.00 84.62 79 ASN A CA 1
ATOM 643 C C . ASN A 1 79 ? 2.634 4.950 32.794 1.00 84.62 79 ASN A C 1
ATOM 645 O O . ASN A 1 79 ? 3.187 5.463 33.771 1.00 84.62 79 ASN A O 1
ATOM 649 N N . THR A 1 80 ? 1.635 5.552 32.147 1.00 81.62 80 THR A N 1
ATOM 650 C CA . THR A 1 80 ? 1.059 6.840 32.558 1.00 81.62 80 THR A CA 1
ATOM 651 C C . THR A 1 80 ? -0.364 6.640 33.082 1.00 81.62 80 THR A C 1
ATOM 653 O O . THR A 1 80 ? -1.224 6.076 32.411 1.00 81.62 80 THR A O 1
ATOM 656 N N . PHE A 1 81 ? -0.631 7.074 34.319 1.00 83.50 81 PHE A N 1
ATOM 657 C CA . PHE A 1 81 ? -1.989 7.057 34.869 1.00 83.50 81 PHE A CA 1
ATOM 658 C C . PHE A 1 81 ? -2.757 8.272 34.341 1.00 83.50 81 PHE A C 1
ATOM 660 O O . PHE A 1 81 ? -2.495 9.405 34.751 1.00 83.50 81 PHE A O 1
ATOM 667 N N . ILE A 1 82 ? -3.692 8.036 33.421 1.00 82.00 82 ILE A N 1
ATOM 668 C CA . ILE A 1 82 ? -4.561 9.082 32.876 1.00 82.00 82 ILE A CA 1
ATOM 669 C C . ILE A 1 82 ? -5.812 9.174 33.749 1.00 82.00 82 ILE A C 1
ATOM 671 O O . ILE A 1 82 ? -6.699 8.321 33.684 1.00 82.00 82 ILE A O 1
ATOM 675 N N . ASP A 1 83 ? -5.902 10.233 34.551 1.00 81.94 83 ASP A N 1
ATOM 676 C CA . ASP A 1 83 ? -7.069 10.480 35.390 1.00 81.94 83 ASP A CA 1
ATOM 677 C C . ASP A 1 83 ? -8.235 11.031 34.555 1.00 81.94 83 ASP A C 1
ATOM 679 O O . ASP A 1 83 ? -8.340 12.230 34.296 1.00 81.94 83 ASP A O 1
ATOM 683 N N . ARG A 1 84 ? -9.126 10.139 34.112 1.00 82.75 84 ARG A N 1
ATOM 684 C CA . ARG A 1 84 ? -10.325 10.494 33.332 1.00 82.75 84 ARG A CA 1
ATOM 685 C C . ARG A 1 84 ? -11.485 11.015 34.190 1.00 82.75 84 ARG A C 1
ATOM 687 O O . ARG A 1 84 ? -12.586 11.199 33.671 1.00 82.75 84 ARG A O 1
ATOM 694 N N . ARG A 1 85 ? -11.295 11.240 35.495 1.00 81.50 85 ARG A N 1
ATOM 695 C CA . ARG A 1 85 ? -12.370 11.762 36.347 1.00 81.50 85 ARG A CA 1
ATOM 696 C C . ARG A 1 85 ? -12.745 13.179 35.905 1.00 81.50 85 ARG A C 1
ATOM 698 O O . ARG A 1 85 ? -11.888 14.052 35.760 1.00 81.50 85 ARG A O 1
ATOM 705 N N . PHE A 1 86 ? -14.046 13.417 35.717 1.00 73.81 86 PHE A N 1
ATOM 706 C CA . PHE A 1 86 ? -14.566 14.683 35.195 1.00 73.81 86 PHE A CA 1
ATOM 707 C C . PHE A 1 86 ? -14.006 15.883 35.976 1.00 73.81 86 PHE A C 1
ATOM 709 O O . PHE A 1 86 ? -14.022 15.897 37.214 1.00 73.81 86 PHE A O 1
ATOM 716 N N . GLY A 1 87 ? -13.477 16.868 35.246 1.00 75.06 87 GLY A N 1
ATOM 717 C CA . GLY A 1 87 ? -13.027 18.149 35.788 1.00 75.06 87 GLY A CA 1
ATOM 718 C C . GLY A 1 87 ? -11.749 18.127 36.633 1.00 75.06 87 GLY A C 1
ATOM 719 O O . GLY A 1 87 ? -11.417 19.171 37.186 1.00 75.06 87 GLY A O 1
ATOM 720 N N . GLU A 1 88 ? -11.004 17.017 36.761 1.00 78.38 88 GLU A N 1
ATOM 721 C CA . GLU A 1 88 ? -9.790 16.979 37.607 1.00 78.38 88 GLU A CA 1
ATOM 722 C C . GLU A 1 88 ? -8.773 18.061 37.187 1.00 78.38 88 GLU A C 1
ATOM 724 O O . GLU A 1 88 ? -8.325 18.846 38.026 1.00 78.38 88 GLU A O 1
ATOM 729 N N . TYR A 1 89 ? -8.531 18.201 35.878 1.00 78.06 89 TYR A N 1
ATOM 730 C CA . TYR A 1 89 ? -7.593 19.174 35.300 1.00 78.06 89 TYR A CA 1
ATOM 731 C C . TYR A 1 89 ? -8.169 20.582 35.070 1.00 78.06 89 TYR A C 1
ATOM 733 O O . TYR A 1 89 ? -7.415 21.496 34.730 1.00 78.06 89 TYR A O 1
ATOM 741 N N . ASP A 1 90 ? -9.475 20.796 35.264 1.00 81.31 90 ASP A N 1
ATOM 742 C CA . ASP A 1 90 ? -10.060 22.130 35.113 1.00 81.31 90 ASP A CA 1
ATOM 743 C C . ASP A 1 90 ? -9.881 22.940 36.405 1.00 81.31 90 ASP A C 1
ATOM 745 O O . ASP A 1 90 ? -10.344 22.563 37.484 1.00 81.31 90 ASP A O 1
ATOM 749 N N . SER A 1 91 ? -9.175 24.065 36.302 1.00 79.50 91 SER A N 1
ATOM 750 C CA . SER A 1 91 ? -8.914 24.979 37.423 1.00 79.50 91 SER A CA 1
ATOM 751 C C . SER A 1 91 ? -10.065 25.953 37.686 1.00 79.50 91 SER A C 1
ATOM 753 O O . SER A 1 91 ? -10.036 26.667 38.688 1.00 79.50 91 SER A O 1
ATOM 755 N N . LYS A 1 92 ? -11.072 25.993 36.803 1.00 85.06 92 LYS A N 1
ATOM 756 C CA . LYS A 1 92 ? -12.241 26.873 36.932 1.00 85.06 92 LYS A CA 1
ATOM 757 C C . LYS A 1 92 ? -13.331 26.302 37.837 1.00 85.06 92 LYS A C 1
ATOM 759 O O . LYS A 1 92 ? -14.090 27.082 38.400 1.00 85.06 92 LYS A O 1
ATOM 764 N N . LEU A 1 93 ? -13.396 24.978 37.975 1.00 81.75 93 LEU A N 1
ATOM 765 C CA . LEU A 1 93 ? -14.373 24.293 38.821 1.00 81.75 93 LEU A CA 1
ATOM 766 C C . LEU A 1 93 ? -13.847 24.156 40.249 1.00 81.75 93 LEU A C 1
ATOM 768 O O . LEU A 1 93 ? -12.707 23.737 40.478 1.00 81.75 93 LEU A O 1
ATOM 772 N N . THR A 1 94 ? -14.697 24.473 41.220 1.00 87.88 94 THR A N 1
ATOM 773 C CA . THR A 1 94 ? -14.403 24.225 42.635 1.00 87.88 94 THR A CA 1
ATOM 774 C C . THR A 1 94 ? -14.401 22.717 42.925 1.00 87.88 94 THR A C 1
ATOM 776 O O . THR A 1 94 ? -15.053 21.947 42.217 1.00 87.88 94 THR A O 1
ATOM 779 N N . PRO A 1 95 ? -13.669 22.240 43.951 1.00 83.19 95 PRO A N 1
ATOM 780 C CA . PRO A 1 95 ? -13.631 20.810 44.275 1.00 83.19 95 PRO A CA 1
ATOM 781 C C . PRO A 1 95 ? -15.025 20.239 44.578 1.00 83.19 95 PRO A C 1
ATOM 783 O O . PRO A 1 95 ? -15.290 19.081 44.270 1.00 83.19 95 PRO A O 1
ATOM 786 N N . GLU A 1 96 ? -15.925 21.059 45.119 1.00 84.62 96 GLU A N 1
ATOM 787 C CA . GLU A 1 96 ? -17.308 20.683 45.421 1.00 84.62 96 GLU A CA 1
ATOM 788 C C . GLU A 1 96 ? -18.148 20.511 44.145 1.00 84.62 96 GLU A C 1
ATOM 790 O O . GLU A 1 96 ? -18.845 19.507 44.003 1.00 84.62 96 GLU A O 1
ATOM 795 N N . GLU A 1 97 ? -18.013 21.412 43.165 1.00 86.62 97 GLU A N 1
ATOM 796 C CA . GLU A 1 97 ? -18.672 21.281 41.856 1.00 86.62 97 GLU A CA 1
ATOM 797 C C . GLU A 1 97 ? -18.187 20.045 41.090 1.00 86.62 97 GLU A C 1
ATOM 799 O O . GLU A 1 97 ? -18.996 19.355 40.470 1.00 86.62 97 GLU A O 1
ATOM 804 N N . LYS A 1 98 ? -16.889 19.714 41.177 1.00 87.44 98 LYS A N 1
ATOM 805 C CA . LYS A 1 98 ? -16.332 18.496 40.563 1.00 87.44 98 LYS A CA 1
ATOM 806 C C . LYS A 1 98 ? -16.972 17.235 41.143 1.00 87.44 98 LYS A C 1
ATOM 808 O O . LYS A 1 98 ? -17.302 16.320 40.393 1.00 87.44 98 LYS A O 1
ATOM 813 N N . ILE A 1 99 ? -17.154 17.174 42.463 1.00 84.94 99 ILE A N 1
ATOM 814 C CA . ILE A 1 99 ? -17.770 16.020 43.137 1.00 84.94 99 ILE A CA 1
ATOM 815 C C . ILE A 1 99 ? -19.254 15.918 42.774 1.00 84.94 99 ILE A C 1
ATOM 817 O O . ILE A 1 99 ? -19.727 14.833 42.448 1.00 84.94 99 ILE A O 1
ATOM 821 N N . LEU A 1 100 ? -19.973 17.042 42.753 1.00 86.56 100 LEU A N 1
ATOM 822 C CA . LEU A 1 100 ? -21.395 17.072 42.409 1.00 86.56 100 LEU A CA 1
ATOM 823 C C . LEU A 1 100 ? -21.648 16.668 40.947 1.00 86.56 100 LEU A C 1
ATOM 825 O O . LEU A 1 100 ? -22.564 15.898 40.658 1.00 86.56 100 LEU A O 1
ATOM 829 N N . GLN A 1 101 ? -20.812 17.123 40.014 1.00 82.94 101 GLN A N 1
ATOM 830 C CA . GLN A 1 101 ? -20.909 16.725 38.606 1.00 82.94 101 GLN A CA 1
ATOM 831 C C . GLN A 1 101 ? -20.545 15.252 38.383 1.00 82.94 101 GLN A C 1
ATOM 833 O O . GLN A 1 101 ? -21.182 14.574 37.583 1.00 82.94 101 GLN A O 1
ATOM 838 N N . ARG A 1 102 ? -19.576 14.714 39.136 1.00 85.88 102 ARG A N 1
ATOM 839 C CA . ARG A 1 102 ? -19.287 13.269 39.128 1.00 85.88 102 ARG A CA 1
ATOM 840 C C . ARG A 1 102 ? -20.477 12.462 39.633 1.00 85.88 102 ARG A C 1
ATOM 842 O O . ARG A 1 102 ? -20.869 11.503 38.982 1.00 85.88 102 ARG A O 1
ATOM 849 N N . PHE A 1 103 ? -21.074 12.892 40.740 1.00 87.31 103 PHE A N 1
ATOM 850 C CA . PHE A 1 103 ? -22.222 12.222 41.342 1.00 87.31 103 PHE A CA 1
ATOM 851 C C . PHE A 1 103 ? -23.455 12.237 40.427 1.00 87.31 103 PHE A C 1
ATOM 853 O O . PHE A 1 103 ? -24.159 11.240 40.303 1.00 87.31 103 PHE A O 1
ATOM 860 N N . THR A 1 104 ? -23.702 13.352 39.738 1.00 85.38 104 THR A N 1
ATOM 861 C CA . THR A 1 104 ? -24.807 13.451 38.770 1.00 85.38 104 THR A CA 1
ATOM 862 C C . THR A 1 104 ? -24.589 12.562 37.543 1.00 85.38 104 THR A C 1
ATOM 864 O O . THR A 1 104 ? -25.513 11.847 37.166 1.00 85.38 104 THR A O 1
ATOM 867 N N . LEU A 1 105 ? -23.378 12.527 36.973 1.00 83.88 105 LEU A N 1
ATOM 868 C CA . LEU A 1 105 ? -23.038 11.620 35.866 1.00 83.88 105 LEU A CA 1
ATOM 869 C C . LEU A 1 105 ? -23.109 10.139 36.270 1.00 83.88 105 LEU A C 1
ATOM 871 O O . LEU A 1 105 ? -23.570 9.303 35.494 1.00 83.88 105 LEU A O 1
ATOM 875 N N . GLU A 1 106 ? -22.674 9.798 37.483 1.00 83.94 106 GLU A N 1
ATOM 876 C CA . GLU A 1 106 ? -22.783 8.440 38.024 1.00 83.94 106 GLU A CA 1
ATOM 877 C C . GLU A 1 106 ? -24.249 8.023 38.206 1.00 83.94 106 GLU A C 1
ATOM 879 O O . GLU A 1 106 ? -24.631 6.902 37.858 1.00 83.94 106 GLU A O 1
ATOM 884 N N . ARG A 1 107 ? -25.101 8.943 38.674 1.00 83.62 107 ARG A N 1
ATOM 885 C CA . ARG A 1 107 ? -26.541 8.707 38.816 1.00 83.62 107 ARG A CA 1
ATOM 886 C C . ARG A 1 107 ? -27.242 8.526 37.466 1.00 83.62 107 ARG A C 1
ATOM 888 O O . ARG A 1 107 ? -28.067 7.631 37.350 1.00 83.62 107 ARG A O 1
ATOM 895 N N . GLN A 1 108 ? -26.875 9.305 36.448 1.00 78.38 108 GLN A N 1
ATOM 896 C CA . GLN A 1 108 ? -27.393 9.130 35.083 1.00 78.38 108 GLN A CA 1
ATOM 897 C C . GLN A 1 108 ? -26.999 7.763 34.511 1.00 78.38 108 GLN A C 1
ATOM 899 O O . GLN A 1 108 ? -27.858 6.973 34.142 1.00 78.38 108 GLN A O 1
ATOM 904 N N . ARG A 1 109 ? -25.709 7.406 34.573 1.00 79.12 109 ARG A N 1
ATOM 905 C CA . ARG A 1 109 ? -25.223 6.119 34.050 1.00 79.12 109 ARG A CA 1
ATOM 906 C C . ARG A 1 109 ? -25.837 4.910 34.764 1.00 79.12 109 ARG A C 1
ATOM 908 O O . ARG A 1 109 ? -25.956 3.841 34.171 1.00 79.12 109 ARG A O 1
ATOM 915 N N . THR A 1 110 ? -26.164 5.040 36.050 1.00 76.31 110 THR A N 1
ATOM 916 C CA . THR A 1 110 ? -26.816 3.970 36.821 1.00 76.31 110 THR A CA 1
ATOM 917 C C . THR A 1 110 ? -28.317 3.877 36.564 1.00 76.31 110 THR A C 1
ATOM 919 O O . THR A 1 110 ? -28.846 2.779 36.701 1.00 76.31 110 THR A O 1
ATOM 922 N N . GLN A 1 111 ? -28.987 4.966 36.173 1.00 71.69 111 GLN A N 1
ATOM 923 C CA . GLN A 1 111 ? -30.369 4.929 35.680 1.00 71.69 111 GLN A CA 1
ATOM 924 C C . GLN A 1 111 ? -30.426 4.221 34.322 1.00 71.69 111 GLN A C 1
ATOM 926 O O . GLN A 1 111 ? -31.029 3.157 34.237 1.00 71.69 111 GLN A O 1
ATOM 931 N N . ASP A 1 112 ? -29.632 4.672 33.345 1.00 65.94 112 ASP A N 1
ATOM 932 C CA . ASP A 1 112 ? -29.597 4.075 31.999 1.00 65.94 112 ASP A CA 1
ATOM 933 C C . ASP A 1 112 ? -29.249 2.571 32.022 1.00 65.94 112 ASP A C 1
ATOM 935 O O . ASP A 1 112 ? -29.708 1.785 31.197 1.00 65.94 112 ASP A O 1
ATOM 939 N N . ARG A 1 113 ? -28.419 2.132 32.983 1.00 66.94 113 ARG A N 1
ATOM 940 C CA . ARG A 1 113 ? -28.051 0.713 33.143 1.00 66.94 113 ARG A CA 1
ATOM 941 C C . ARG A 1 113 ? -29.102 -0.146 33.830 1.00 66.94 113 ARG A C 1
ATOM 943 O O . ARG A 1 113 ? -29.076 -1.356 33.624 1.00 66.94 113 ARG A O 1
ATOM 950 N N . LYS A 1 114 ? -29.966 0.434 34.661 1.00 64.81 114 LYS A N 1
ATOM 951 C CA . LYS A 1 114 ? -31.074 -0.305 35.283 1.00 64.81 114 LYS A CA 1
ATOM 952 C C . LYS A 1 114 ? -32.187 -0.564 34.272 1.00 64.81 114 LYS A C 1
ATOM 954 O O . LYS A 1 114 ? -32.769 -1.643 34.302 1.00 64.81 114 LYS A O 1
ATOM 959 N N . ASP A 1 115 ? -32.366 0.351 33.326 1.00 62.12 115 ASP A N 1
ATOM 960 C CA . ASP A 1 115 ? -33.413 0.258 32.309 1.00 62.12 115 ASP A CA 1
ATOM 961 C C . ASP A 1 115 ? -33.075 -0.758 31.197 1.00 62.12 115 ASP A C 1
ATOM 963 O O . ASP A 1 115 ? -33.972 -1.327 30.588 1.00 62.12 115 ASP A O 1
ATOM 967 N N . MET A 1 116 ? -31.795 -1.102 30.986 1.00 57.28 116 MET A N 1
ATOM 968 C CA . MET A 1 116 ? -31.389 -2.122 29.995 1.00 57.28 116 MET A CA 1
ATOM 969 C C . MET A 1 116 ? -31.760 -3.573 30.356 1.00 57.28 116 MET A C 1
ATOM 971 O O . MET A 1 116 ? -31.778 -4.422 29.469 1.00 57.28 116 MET A O 1
ATOM 975 N N . TYR A 1 117 ? -32.014 -3.888 31.631 1.00 58.09 117 TYR A N 1
ATOM 976 C CA . TYR A 1 117 ? -32.319 -5.262 32.072 1.00 58.09 117 TYR A CA 1
ATOM 977 C C . TYR A 1 117 ? -33.789 -5.470 32.448 1.00 58.09 117 TYR A C 1
ATOM 979 O O . TYR A 1 117 ? -34.182 -6.592 32.774 1.00 58.09 117 TYR A O 1
ATOM 987 N N . ASN A 1 118 ? -34.611 -4.420 32.389 1.00 59.72 118 ASN A N 1
ATOM 988 C CA . ASN A 1 118 ? -36.032 -4.507 32.694 1.00 59.72 118 ASN A CA 1
ATOM 989 C C . ASN A 1 118 ? -36.829 -4.813 31.410 1.00 59.72 118 ASN A C 1
ATOM 991 O O . ASN A 1 118 ? -37.530 -3.969 30.872 1.00 59.72 118 ASN A O 1
ATOM 995 N N . LEU A 1 119 ? -36.705 -6.048 30.907 1.00 55.00 119 LEU A N 1
ATOM 996 C CA . LEU A 1 119 ? -37.380 -6.560 29.695 1.00 55.00 119 LEU A CA 1
ATOM 997 C C . LEU A 1 119 ? -38.910 -6.734 29.840 1.00 55.00 119 LEU A C 1
ATOM 999 O O . LEU A 1 119 ? -39.543 -7.310 28.959 1.00 55.00 119 LEU A O 1
ATOM 1003 N N . ASN A 1 120 ? -39.499 -6.292 30.955 1.00 51.19 120 ASN A N 1
ATOM 1004 C CA . ASN A 1 120 ? -40.889 -6.572 31.326 1.00 51.19 120 ASN A CA 1
ATOM 1005 C C . ASN A 1 120 ? -41.796 -5.334 31.354 1.00 51.19 120 ASN A C 1
ATOM 1007 O O . ASN A 1 120 ? -42.948 -5.445 31.771 1.00 51.19 120 ASN A O 1
ATOM 1011 N N . GLU A 1 121 ? -41.305 -4.175 30.923 1.00 45.16 121 GLU A N 1
ATOM 1012 C CA . GLU A 1 121 ? -42.142 -2.992 30.734 1.00 45.16 121 GLU A CA 1
ATOM 1013 C C . GLU A 1 121 ? -42.367 -2.795 29.236 1.00 45.16 121 GLU A C 1
ATOM 1015 O O . GLU A 1 121 ? -41.428 -2.625 28.460 1.00 45.16 121 GLU A O 1
ATOM 1020 N N . GLU A 1 122 ? -43.632 -2.925 28.834 1.00 49.75 122 GLU A N 1
ATOM 1021 C CA . GLU A 1 122 ? -44.117 -2.661 27.485 1.00 49.75 122 GLU A CA 1
ATOM 1022 C C . GLU A 1 122 ? -43.569 -1.315 27.007 1.00 49.75 122 GLU A C 1
ATOM 1024 O O . GLU A 1 122 ? -43.777 -0.283 27.641 1.00 49.75 122 GLU A O 1
ATOM 1029 N N . GLU A 1 123 ? -42.837 -1.355 25.898 1.00 56.91 123 GLU A N 1
ATOM 1030 C CA . GLU A 1 123 ? -42.215 -0.212 25.244 1.00 56.91 123 GLU A CA 1
ATOM 1031 C C . GLU A 1 123 ? -43.267 0.894 25.036 1.00 56.91 123 GLU A C 1
ATOM 1033 O O . GLU A 1 123 ? -44.136 0.802 24.164 1.00 56.91 123 GLU A O 1
ATOM 1038 N N . GLU A 1 124 ? -43.244 1.922 25.893 1.00 57.81 124 GLU A N 1
ATOM 1039 C CA . GLU A 1 124 ? -44.205 3.017 25.821 1.00 57.81 124 GLU A CA 1
ATOM 1040 C C . GLU A 1 124 ? -44.065 3.715 24.465 1.00 57.81 124 GLU A C 1
ATOM 1042 O O . GLU A 1 124 ? -43.056 4.350 24.148 1.00 57.81 124 GLU A O 1
ATOM 1047 N N . LEU A 1 125 ? -45.112 3.596 23.647 1.00 52.03 125 LEU A N 1
ATOM 1048 C CA . LEU A 1 125 ? -45.178 4.199 22.327 1.00 52.03 125 LEU A CA 1
ATOM 1049 C C . LEU A 1 125 ? -45.148 5.730 22.467 1.00 52.03 125 LEU A C 1
ATOM 1051 O O . LEU A 1 125 ? -46.144 6.371 22.820 1.00 52.03 125 LEU A O 1
ATOM 1055 N N . THR A 1 126 ? -43.982 6.318 22.200 1.00 62.50 126 THR A N 1
ATOM 1056 C CA . THR A 1 126 ? -43.755 7.766 22.227 1.00 62.50 126 THR A CA 1
ATOM 1057 C C . THR A 1 126 ? -43.825 8.347 20.815 1.00 62.50 126 THR A C 1
ATOM 1059 O O . THR A 1 126 ? -43.268 7.806 19.861 1.00 62.50 126 THR A O 1
ATOM 1062 N N . HIS A 1 127 ? -44.496 9.490 20.659 1.00 54.34 127 HIS A N 1
ATOM 1063 C CA . HIS A 1 127 ? -44.472 10.277 19.422 1.00 54.34 127 HIS A CA 1
ATOM 1064 C C . HIS A 1 127 ? -43.945 11.679 19.748 1.00 54.34 127 HIS A C 1
ATOM 1066 O O . HIS A 1 127 ? -44.494 12.366 20.604 1.00 54.34 127 HIS A O 1
ATOM 1072 N N . TYR A 1 128 ? -42.842 12.088 19.108 1.00 51.00 128 TYR A N 1
ATOM 1073 C CA . TYR A 1 128 ? -42.093 13.324 19.415 1.00 51.00 128 TYR A CA 1
ATOM 1074 C C . TYR A 1 128 ? -41.691 13.499 20.895 1.00 51.00 128 TYR A C 1
ATOM 1076 O O . TYR A 1 128 ? -41.559 14.622 21.377 1.00 51.00 128 TYR A O 1
ATOM 1084 N N . GLY A 1 129 ? -41.446 12.395 21.608 1.00 61.56 129 GLY A N 1
ATOM 1085 C CA . GLY A 1 129 ? -40.937 12.430 22.984 1.00 61.56 129 GLY A CA 1
ATOM 1086 C C . GLY A 1 129 ? -41.992 12.671 24.069 1.00 61.56 129 GLY A C 1
ATOM 1087 O O . GLY A 1 129 ? -41.621 13.030 25.181 1.00 61.56 129 GLY A O 1
ATOM 1088 N N . GLN A 1 130 ? -43.281 12.476 23.771 1.00 56.56 130 GLN A N 1
ATOM 1089 C CA . GLN A 1 130 ? -44.354 12.393 24.773 1.00 56.56 130 GLN A CA 1
ATOM 1090 C C . GLN A 1 130 ? -45.011 11.007 24.703 1.00 56.56 130 GLN A C 1
ATOM 1092 O O . GLN A 1 130 ? -45.260 10.508 23.598 1.00 56.56 130 GLN A O 1
ATOM 1097 N N . SER A 1 131 ? -45.251 10.370 25.856 1.00 64.25 131 SER A N 1
ATOM 1098 C CA . SER A 1 131 ? -45.911 9.061 25.916 1.00 64.25 131 SER A CA 1
ATOM 1099 C C . SER A 1 131 ? -47.397 9.222 25.583 1.00 64.25 131 SER A C 1
ATOM 1101 O O . SER A 1 131 ? -48.079 10.127 26.069 1.00 64.25 131 SER A O 1
ATOM 1103 N N . LEU A 1 132 ? -47.927 8.369 24.701 1.00 56.94 132 LEU A N 1
ATOM 1104 C CA . LEU A 1 132 ? -49.333 8.460 24.282 1.00 56.94 132 LEU A CA 1
ATOM 1105 C C . LEU A 1 132 ? -50.317 8.194 25.440 1.00 56.94 132 LEU A C 1
ATOM 1107 O O . LEU A 1 132 ? -51.448 8.678 25.395 1.00 56.94 132 LEU A O 1
ATOM 1111 N N . ALA A 1 133 ? -49.870 7.512 26.501 1.00 57.16 133 ALA A N 1
ATOM 1112 C CA . ALA A 1 133 ? -50.633 7.286 27.729 1.00 57.16 133 ALA A CA 1
ATOM 1113 C C . ALA A 1 133 ? -50.940 8.583 28.509 1.00 57.16 133 ALA A C 1
ATOM 1115 O O . ALA A 1 133 ? -51.927 8.640 29.247 1.00 57.16 133 ALA A O 1
ATOM 1116 N N . GLU A 1 134 ? -50.138 9.639 28.330 1.00 54.84 134 GLU A N 1
ATOM 1117 C CA . GLU A 1 134 ? -50.344 10.935 28.987 1.00 54.84 134 GLU A CA 1
ATOM 1118 C C . GLU A 1 134 ? -51.430 11.778 28.288 1.00 54.84 134 GLU A C 1
ATOM 1120 O O . GLU A 1 134 ? -52.147 12.535 28.942 1.00 54.84 134 GLU A O 1
ATOM 1125 N N . MET A 1 135 ? -51.647 11.594 26.978 1.00 55.16 135 MET A N 1
ATOM 1126 C CA . MET A 1 135 ? -52.707 12.305 26.240 1.00 55.16 135 MET A CA 1
ATOM 1127 C C . MET A 1 135 ? -54.117 11.755 26.488 1.00 55.16 135 MET A C 1
ATOM 1129 O O . MET A 1 135 ? -55.090 12.489 26.304 1.00 55.16 135 MET A O 1
ATOM 1133 N N . GLU A 1 136 ? -54.260 10.495 26.909 1.00 53.12 136 GLU A N 1
ATOM 1134 C CA . GLU A 1 136 ? -55.580 9.891 27.143 1.00 53.12 136 GLU A CA 1
ATOM 1135 C C . GLU A 1 136 ? -56.184 10.262 28.510 1.00 53.12 136 GLU A C 1
ATOM 1137 O O . GLU A 1 136 ? -57.398 10.183 28.702 1.00 53.12 136 GLU A O 1
ATOM 1142 N N . LYS A 1 137 ? -55.372 10.758 29.452 1.00 49.25 137 LYS A N 1
ATOM 1143 C CA . LYS A 1 137 ? -55.815 11.162 30.796 1.00 49.25 137 LYS A CA 1
ATOM 1144 C C . LYS A 1 137 ? -56.026 12.673 30.911 1.00 49.25 137 LYS A C 1
ATOM 1146 O O . LYS A 1 137 ? -55.488 13.328 31.796 1.00 49.25 137 LYS A O 1
ATOM 1151 N N . MET A 1 138 ? -56.906 13.234 30.082 1.00 47.75 138 MET A N 1
ATOM 1152 C CA . MET A 1 138 ? -57.555 14.511 30.409 1.00 47.75 138 MET A CA 1
ATOM 1153 C C . MET A 1 138 ? -58.696 14.296 31.419 1.00 47.75 138 MET A C 1
ATOM 1155 O O . MET A 1 138 ? -59.870 14.473 31.103 1.00 47.75 138 MET A O 1
ATOM 1159 N N . THR A 1 139 ? -58.343 13.938 32.653 1.00 38.91 139 THR A N 1
ATOM 1160 C CA . THR A 1 139 ? -59.198 14.116 33.837 1.00 38.91 139 THR A CA 1
ATOM 1161 C C . THR A 1 139 ? -58.290 14.346 35.033 1.00 38.91 139 THR A C 1
ATOM 1163 O O . THR A 1 139 ? -57.758 13.411 35.621 1.00 38.91 139 THR A O 1
ATOM 1166 N N . ASP A 1 140 ? -58.098 15.625 35.336 1.00 45.69 140 ASP A N 1
ATOM 1167 C CA . ASP A 1 140 ? -57.444 16.140 36.531 1.00 45.69 140 ASP A CA 1
ATOM 1168 C C . ASP A 1 140 ? -58.237 15.692 37.772 1.00 45.69 140 ASP A C 1
ATOM 1170 O O . ASP A 1 140 ? -59.285 16.254 38.102 1.00 45.69 140 ASP A O 1
ATOM 1174 N N . VAL A 1 141 ? -57.777 14.616 38.413 1.00 35.62 141 VAL A N 1
ATOM 1175 C CA . VAL A 1 141 ? -58.181 14.227 39.765 1.00 35.62 141 VAL A CA 1
ATOM 1176 C C . VAL A 1 141 ? -56.911 14.149 40.594 1.00 35.62 141 VAL A C 1
ATOM 1178 O O . VAL A 1 141 ? -56.104 13.233 40.468 1.00 35.62 141 VAL A O 1
ATOM 1181 N N . ILE A 1 142 ? -56.754 15.173 41.421 1.00 43.91 142 ILE A N 1
ATOM 1182 C CA . ILE A 1 142 ? -55.786 15.260 42.503 1.00 43.91 142 ILE A CA 1
ATOM 1183 C C . ILE A 1 142 ? -56.064 14.125 43.498 1.00 43.91 142 ILE A C 1
ATOM 1185 O O . ILE A 1 142 ? -57.145 14.082 44.080 1.00 43.91 142 ILE A O 1
ATOM 1189 N N . ASP A 1 143 ? -55.067 13.276 43.726 1.00 31.84 143 ASP A N 1
ATOM 1190 C CA . ASP A 1 143 ? -54.888 12.465 44.939 1.00 31.84 143 ASP A CA 1
ATOM 1191 C C . ASP A 1 143 ? -53.362 12.350 45.116 1.00 31.84 143 ASP A C 1
ATOM 1193 O O . ASP A 1 143 ? -52.666 11.853 44.235 1.00 31.84 143 ASP A O 1
ATOM 1197 N N . SER A 1 144 ? -52.729 13.127 45.999 1.00 38.25 144 SER A N 1
ATOM 1198 C CA . SER A 1 144 ? -52.642 12.938 47.455 1.00 38.25 144 SER A CA 1
ATOM 1199 C C . SER A 1 144 ? -52.116 11.548 47.834 1.00 38.25 144 SER A C 1
ATOM 1201 O O . SER A 1 144 ? -52.769 10.544 47.596 1.00 38.25 144 SER A O 1
ATOM 1203 N N . ASP A 1 145 ? -50.943 11.554 48.474 1.00 41.78 145 ASP A N 1
ATOM 1204 C CA . ASP A 1 145 ? -50.192 10.433 49.060 1.00 41.78 145 ASP A CA 1
ATOM 1205 C C . ASP A 1 145 ? -49.534 9.410 48.117 1.00 41.78 145 ASP A C 1
ATOM 1207 O O . ASP A 1 145 ? -50.059 8.342 47.818 1.00 41.78 145 ASP A O 1
ATOM 1211 N N . SER A 1 146 ? -48.262 9.674 47.800 1.00 34.09 146 SER A N 1
ATOM 1212 C CA . SER A 1 146 ? -47.261 8.609 47.666 1.00 34.09 146 SER A CA 1
ATOM 1213 C C . SER A 1 146 ? -45.927 9.086 48.237 1.00 34.09 146 SER A C 1
ATOM 1215 O O . SER A 1 146 ? -45.074 9.640 47.543 1.00 34.09 146 SER A O 1
ATOM 1217 N N . ASP A 1 147 ? -45.788 8.874 49.540 1.00 38.16 147 ASP A N 1
ATOM 1218 C CA . ASP A 1 147 ? -44.596 9.099 50.349 1.00 38.16 147 ASP A CA 1
ATOM 1219 C C . ASP A 1 147 ? -43.574 7.976 50.068 1.00 38.16 147 ASP A C 1
ATOM 1221 O O . ASP A 1 147 ? -43.783 6.821 50.441 1.00 38.16 147 ASP A O 1
ATOM 1225 N N . SER A 1 148 ? -42.474 8.288 49.374 1.00 37.97 148 SER A N 1
ATOM 1226 C CA . SER A 1 148 ? -41.316 7.391 49.254 1.00 37.97 148 SER A CA 1
ATOM 1227 C C . SER A 1 148 ? -40.140 8.003 50.006 1.00 37.97 148 SER A C 1
ATOM 1229 O O . SER A 1 148 ? -39.548 8.990 49.572 1.00 37.97 148 SER A O 1
ATOM 1231 N N . GLU A 1 149 ? -39.806 7.385 51.135 1.00 40.06 149 GLU A N 1
ATOM 1232 C CA . GLU A 1 149 ? -38.790 7.807 52.095 1.00 40.06 149 GLU A CA 1
ATOM 1233 C C . GLU A 1 149 ? -37.387 8.029 51.484 1.00 40.06 149 GLU A C 1
ATOM 1235 O O . GLU A 1 149 ? -36.613 7.095 51.269 1.00 40.06 149 GLU A O 1
ATOM 1240 N N . GLU A 1 150 ? -36.992 9.295 51.332 1.00 42.41 150 GLU A N 1
ATOM 1241 C CA . GLU A 1 150 ? -35.592 9.726 51.217 1.00 42.41 150 GLU A CA 1
ATOM 1242 C C . GLU A 1 150 ? -34.957 9.788 52.624 1.00 42.41 150 GLU A C 1
ATOM 1244 O O . GLU A 1 150 ? -34.800 10.843 53.244 1.00 42.41 150 GLU A O 1
ATOM 1249 N N . LYS A 1 151 ? -34.603 8.623 53.179 1.00 42.34 151 LYS A N 1
ATOM 1250 C CA . LYS A 1 151 ? -33.857 8.517 54.446 1.00 42.34 151 LYS A CA 1
ATOM 1251 C C . LYS A 1 151 ? -32.419 9.028 54.263 1.00 42.34 151 LYS A C 1
ATOM 1253 O O . LYS A 1 151 ? -31.533 8.272 53.875 1.00 42.34 151 LYS A O 1
ATOM 1258 N N . GLY A 1 152 ? -32.160 10.295 54.600 1.00 47.34 152 GLY A N 1
A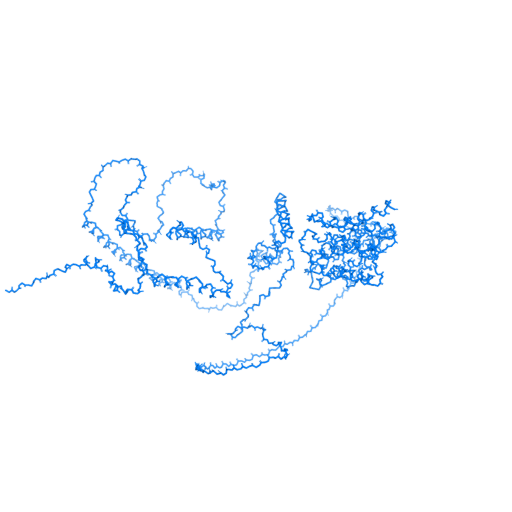TOM 1259 C CA . GLY A 1 152 ? -30.779 10.777 54.757 1.00 47.34 152 GLY A CA 1
ATOM 1260 C C . GLY A 1 152 ? -30.530 12.284 54.817 1.00 47.34 152 GLY A C 1
ATOM 1261 O O . GLY A 1 152 ? -29.417 12.685 55.157 1.00 47.34 152 GLY A O 1
ATOM 1262 N N . LEU A 1 153 ? -31.513 13.138 54.532 1.00 45.81 153 LEU A N 1
ATOM 1263 C CA . LEU A 1 153 ? -31.318 14.587 54.614 1.00 45.81 153 LEU A CA 1
ATOM 1264 C C . LEU A 1 153 ? -31.549 15.079 56.049 1.00 45.81 153 LEU A C 1
ATOM 1266 O O . LEU A 1 153 ? -32.663 15.050 56.570 1.00 45.81 153 LEU A O 1
ATOM 1270 N N . LEU A 1 154 ? -30.483 15.557 56.700 1.00 49.09 154 LEU A N 1
ATOM 1271 C CA . LEU A 1 154 ? -30.621 16.403 57.888 1.00 49.09 154 LEU A CA 1
ATOM 1272 C C . LEU A 1 154 ? -31.518 17.589 57.523 1.00 49.09 154 LEU A C 1
ATOM 1274 O O . LEU A 1 154 ? -31.361 18.169 56.448 1.00 49.09 154 LEU A O 1
ATOM 1278 N N . SER A 1 155 ? -32.453 17.945 58.406 1.00 57.50 155 SER A N 1
ATOM 1279 C CA . SER A 1 155 ? -33.398 19.024 58.128 1.00 57.50 155 SER A CA 1
ATOM 1280 C C . SER A 1 155 ? -32.647 20.291 57.711 1.00 57.50 155 SER A C 1
ATOM 1282 O O . SER A 1 155 ? -31.686 20.705 58.366 1.00 57.50 155 SER A O 1
ATOM 1284 N N . ALA A 1 156 ? -33.092 20.909 56.613 1.00 56.34 156 ALA A N 1
ATOM 1285 C CA . ALA A 1 156 ? -32.456 22.089 56.020 1.00 56.34 156 ALA A CA 1
ATOM 1286 C C . ALA A 1 156 ? -32.223 23.222 57.048 1.00 56.34 156 ALA A C 1
ATOM 1288 O O . ALA A 1 156 ? -31.271 24.000 56.948 1.00 56.34 156 ALA A O 1
ATOM 1289 N N . GLU A 1 157 ? -33.063 23.264 58.083 1.00 57.25 157 GLU A N 1
ATOM 1290 C CA . GLU A 1 157 ? -33.010 24.188 59.214 1.00 57.25 157 GLU A CA 1
ATOM 1291 C C . GLU A 1 157 ? -31.833 23.916 60.181 1.00 57.25 157 GLU A C 1
ATOM 1293 O O . GLU A 1 157 ? -31.207 24.854 60.688 1.00 57.25 157 GLU A O 1
ATOM 1298 N N . LEU A 1 158 ? -31.452 22.649 60.393 1.00 56.53 158 LEU A N 1
ATOM 1299 C CA . LEU A 1 158 ? -30.298 22.270 61.220 1.00 56.53 158 LEU A CA 1
ATOM 1300 C C . LEU A 1 158 ? -28.968 22.576 60.516 1.00 56.53 158 LEU A C 1
ATOM 1302 O O . LEU A 1 158 ? -28.013 23.035 61.144 1.00 56.53 158 LEU A O 1
ATOM 1306 N N . THR A 1 159 ? -28.905 22.362 59.200 1.00 62.88 159 THR A N 1
ATOM 1307 C CA . THR A 1 159 ? -27.718 22.662 58.385 1.00 62.88 159 THR A CA 1
ATOM 1308 C C . THR A 1 159 ? -27.461 24.163 58.264 1.00 62.88 159 THR A C 1
ATOM 1310 O O . THR A 1 159 ? -26.314 24.599 58.371 1.00 62.88 159 THR A O 1
ATOM 1313 N N . ALA A 1 160 ? -28.516 24.975 58.137 1.00 60.66 160 ALA A N 1
ATOM 1314 C CA . ALA A 1 160 ? -28.395 26.430 58.036 1.00 60.66 160 ALA A CA 1
ATOM 1315 C C . ALA A 1 160 ? -27.907 27.091 59.341 1.00 60.66 160 ALA A C 1
ATOM 1317 O O . ALA A 1 160 ? -27.204 28.104 59.307 1.00 60.66 160 ALA A O 1
ATOM 1318 N N . THR A 1 161 ? -28.248 26.515 60.497 1.00 64.75 161 THR A N 1
ATOM 1319 C CA . THR A 1 161 ? -27.922 27.084 61.815 1.00 64.75 161 THR A CA 1
ATOM 1320 C C . THR A 1 161 ? -26.545 26.666 62.340 1.00 64.75 161 THR A C 1
ATOM 1322 O O . THR A 1 161 ? -25.908 27.448 63.049 1.00 64.75 161 THR A O 1
ATOM 1325 N N . HIS A 1 162 ? -26.042 25.482 61.967 1.00 59.06 162 HIS A N 1
ATOM 1326 C CA . HIS A 1 162 ? -24.746 24.972 62.436 1.00 59.06 162 HIS A CA 1
ATOM 1327 C C . HIS A 1 162 ? -23.543 25.325 61.548 1.00 59.06 162 HIS A C 1
ATOM 1329 O O . HIS A 1 162 ? -22.432 25.438 62.070 1.00 59.06 162 HIS A O 1
ATOM 1335 N N . PHE A 1 163 ? -23.737 25.562 60.247 1.00 58.16 163 PHE A N 1
ATOM 1336 C CA . PHE A 1 163 ? -22.655 25.864 59.299 1.00 58.16 163 PHE A CA 1
ATOM 1337 C C . PHE A 1 163 ? -22.707 27.301 58.770 1.00 58.16 163 PHE A C 1
ATOM 1339 O O . PHE A 1 163 ? -22.658 27.517 57.570 1.00 58.16 163 PHE A O 1
ATOM 1346 N N . GLY A 1 164 ? -22.812 28.307 59.646 1.00 50.69 164 GLY A N 1
ATOM 1347 C CA . GLY A 1 164 ? -22.445 29.698 59.316 1.00 50.69 164 GLY A CA 1
ATOM 1348 C C . GLY A 1 164 ? -23.042 30.299 58.028 1.00 50.69 164 GLY A C 1
ATOM 1349 O O . GLY A 1 164 ? -22.443 31.209 57.462 1.00 50.69 164 GLY A O 1
ATOM 1350 N N . GLY A 1 165 ? -24.195 29.802 57.572 1.00 43.50 165 GLY A N 1
ATOM 1351 C CA . GLY A 1 165 ? -24.837 30.138 56.297 1.00 43.50 165 GLY A CA 1
ATOM 1352 C C . GLY A 1 165 ? -26.022 31.089 56.447 1.00 43.50 165 GLY A C 1
ATOM 1353 O O . GLY A 1 165 ? -26.928 31.094 55.621 1.00 43.50 165 GLY A O 1
ATOM 1354 N N . GLY A 1 166 ? -26.044 31.889 57.513 1.00 48.75 166 GLY A N 1
ATOM 1355 C CA . GLY A 1 166 ? -26.971 33.006 57.656 1.00 48.75 166 GLY A CA 1
ATOM 1356 C C . GLY A 1 166 ? -26.450 34.212 56.882 1.00 48.75 166 GLY A C 1
ATOM 1357 O O . GLY A 1 166 ? -25.722 35.032 57.436 1.00 48.75 166 GLY A O 1
ATOM 1358 N N . GLY A 1 167 ? -26.801 34.318 55.604 1.00 41.00 167 GLY A N 1
ATOM 1359 C CA . GLY A 1 167 ? -26.340 35.418 54.766 1.00 41.00 167 GLY A CA 1
ATOM 1360 C C . GLY A 1 167 ? -27.126 35.537 53.478 1.00 41.00 167 GLY A C 1
ATOM 1361 O O . GLY A 1 167 ? -26.617 35.229 52.406 1.00 41.00 167 GLY A O 1
ATOM 1362 N N . GLY A 1 168 ? -28.363 36.019 53.590 1.00 51.16 168 GLY A N 1
ATOM 1363 C CA . GLY A 1 168 ? -29.077 36.569 52.453 1.00 51.16 168 GLY A CA 1
ATOM 1364 C C . GLY A 1 168 ? -28.229 37.635 51.761 1.00 51.16 168 GLY A C 1
ATOM 1365 O O . GLY A 1 168 ? -27.986 38.707 52.303 1.00 51.16 168 GLY A O 1
ATOM 1366 N N . LEU A 1 169 ? -27.811 37.336 50.539 1.00 44.03 169 LEU A N 1
ATOM 1367 C CA . LEU A 1 169 ? -27.512 38.320 49.516 1.00 44.03 169 LEU A CA 1
ATOM 1368 C C . LEU A 1 169 ? -27.802 37.622 48.187 1.00 44.03 169 LEU A C 1
ATOM 1370 O O . LEU A 1 169 ? -27.093 36.697 47.814 1.00 44.03 169 LEU A O 1
ATOM 1374 N N . LEU A 1 170 ? -28.857 38.074 47.500 1.00 40.75 170 LEU A N 1
ATOM 1375 C CA . LEU A 1 170 ? -29.366 37.587 46.205 1.00 40.75 170 LEU A CA 1
ATOM 1376 C C . LEU A 1 170 ? -30.412 36.455 46.262 1.00 40.75 170 LEU A C 1
ATOM 1378 O O . LEU A 1 170 ? -30.310 35.463 45.546 1.00 40.75 170 LEU A O 1
ATOM 1382 N N . ARG A 1 171 ? -31.519 36.668 46.993 1.00 39.88 171 ARG A N 1
ATOM 1383 C CA . ARG A 1 171 ? -32.811 36.112 46.552 1.00 39.88 171 ARG A CA 1
ATOM 1384 C C . ARG A 1 171 ? -33.412 37.078 45.532 1.00 39.88 171 ARG A C 1
ATOM 1386 O O . ARG A 1 171 ? -33.651 38.250 45.822 1.00 39.88 171 ARG A O 1
ATOM 1393 N N . LYS A 1 172 ? -33.561 36.587 44.305 1.00 38.44 172 LYS A N 1
ATOM 1394 C CA . LYS A 1 172 ? -34.145 37.299 43.171 1.00 38.44 172 LYS A CA 1
ATOM 1395 C C . LYS A 1 172 ? -35.624 37.578 43.452 1.00 38.44 172 LYS A C 1
ATOM 1397 O O . LYS A 1 172 ? -36.350 36.724 43.942 1.00 38.44 172 LYS A O 1
ATOM 1402 N N . LYS A 1 173 ? -36.010 38.812 43.151 1.00 38.41 173 LYS A N 1
ATOM 1403 C CA . LYS A 1 173 ? -37.335 39.421 43.278 1.00 38.41 173 LYS A CA 1
ATOM 1404 C C . LYS A 1 173 ? -38.442 38.541 42.671 1.00 38.41 173 LYS A C 1
ATOM 1406 O O . LYS A 1 173 ? -38.454 38.349 41.459 1.00 38.41 173 LYS A O 1
ATOM 1411 N N . SER A 1 174 ? -39.398 38.119 43.494 1.00 28.03 174 SER A N 1
ATOM 1412 C CA . SER A 1 174 ? -40.769 37.792 43.086 1.00 28.03 174 SER A CA 1
ATOM 1413 C C . SER A 1 174 ? -41.721 38.526 44.028 1.00 28.03 174 SER A C 1
ATOM 1415 O O . SER A 1 174 ? -41.525 38.528 45.240 1.00 28.03 174 SER A O 1
ATOM 1417 N N . ALA A 1 175 ? -42.664 39.249 43.437 1.00 37.28 175 ALA A N 1
ATOM 1418 C CA . ALA A 1 175 ? -43.605 40.131 44.106 1.00 37.28 175 ALA A CA 1
ATOM 1419 C C . ALA A 1 175 ? -44.754 39.345 44.753 1.00 37.28 175 ALA A C 1
ATOM 1421 O O . ALA A 1 175 ? -45.228 38.386 44.150 1.00 37.28 175 ALA A O 1
ATOM 1422 N N . GLY A 1 176 ? -45.226 39.811 45.911 1.00 33.94 176 GLY A N 1
ATOM 1423 C CA . GLY A 1 176 ? -46.501 39.401 46.500 1.00 33.94 176 GLY A CA 1
ATOM 1424 C C . GLY A 1 176 ? -46.431 39.183 48.010 1.00 33.94 176 GLY A C 1
ATOM 1425 O O . GLY A 1 176 ? -45.741 38.275 48.454 1.00 33.94 176 GLY A O 1
ATOM 1426 N N . ASP A 1 177 ? -47.207 39.994 48.724 1.00 31.09 177 ASP A N 1
ATOM 1427 C CA . ASP A 1 177 ? -47.688 39.855 50.103 1.00 31.09 177 ASP A CA 1
ATOM 1428 C C . ASP A 1 177 ? -46.869 40.317 51.315 1.00 31.09 177 ASP A C 1
ATOM 1430 O O . ASP A 1 177 ? -45.644 40.422 51.322 1.00 31.09 177 ASP A O 1
ATOM 1434 N N . GLU A 1 178 ? -47.674 40.719 52.296 1.00 33.31 178 GLU A N 1
ATOM 1435 C CA . GLU A 1 178 ? -47.528 41.825 53.230 1.00 33.31 178 GLU A CA 1
ATOM 1436 C C . GLU A 1 178 ? -46.782 41.466 54.525 1.00 33.31 178 GLU A C 1
ATOM 1438 O O . GLU A 1 178 ? -46.502 40.314 54.850 1.00 33.31 178 GLU A O 1
ATOM 1443 N N . GLU A 1 179 ? -46.439 42.523 55.254 1.00 34.19 179 GLU A N 1
ATOM 1444 C CA . GLU A 1 179 ? -45.754 42.547 56.539 1.00 34.19 179 GLU A CA 1
ATOM 1445 C C . GLU A 1 179 ? -46.540 41.820 57.649 1.00 34.19 179 GLU A C 1
ATOM 1447 O O . GLU A 1 179 ? -47.609 42.273 58.039 1.00 34.19 179 GLU A O 1
ATOM 1452 N N . GLU A 1 180 ? -45.942 40.803 58.280 1.00 34.97 180 GLU A N 1
ATOM 1453 C CA . GLU A 1 180 ? -46.093 40.606 59.729 1.00 34.97 180 GLU A CA 1
ATOM 1454 C C . GLU A 1 180 ? -44.735 40.313 60.387 1.00 34.97 180 GLU A C 1
ATOM 1456 O O . GLU A 1 180 ? -44.028 39.345 60.096 1.00 34.97 180 GLU A O 1
ATOM 1461 N N . GLU A 1 181 ? -44.361 41.215 61.292 1.00 38.91 181 GLU A N 1
ATOM 1462 C CA . GLU A 1 181 ? -43.164 41.177 62.120 1.00 38.91 181 GLU A CA 1
ATOM 1463 C C . GLU A 1 181 ? -43.197 40.008 63.121 1.00 38.91 181 GLU A C 1
ATOM 1465 O O . GLU A 1 181 ? -43.624 40.160 64.268 1.00 38.91 181 GLU A O 1
ATOM 1470 N N . HIS A 1 182 ? -42.621 38.859 62.772 1.00 42.88 182 HIS A N 1
ATOM 1471 C CA . HIS A 1 182 ? -42.131 37.943 63.800 1.00 42.88 182 HIS A CA 1
ATOM 1472 C C . HIS A 1 182 ? -40.712 38.347 64.216 1.00 42.88 182 HIS A C 1
ATOM 1474 O O . HIS A 1 182 ? -39.722 38.061 63.541 1.00 42.88 182 HIS A O 1
ATOM 1480 N N . LYS A 1 183 ? -40.604 39.019 65.372 1.00 53.69 183 LYS A N 1
ATOM 1481 C CA . LYS A 1 183 ? -39.330 39.185 66.093 1.00 53.69 183 LYS A CA 1
ATOM 1482 C C . LYS A 1 183 ? -38.625 37.821 66.199 1.00 53.69 183 LYS A C 1
ATOM 1484 O O . LYS A 1 183 ? -39.295 36.833 66.508 1.00 53.69 183 LYS A O 1
ATOM 1489 N N . PRO A 1 184 ? -37.298 37.738 65.992 1.00 56.38 184 PRO A N 1
ATOM 1490 C CA . PRO A 1 184 ? -36.585 36.471 66.101 1.00 56.38 184 PRO A CA 1
ATOM 1491 C C . PRO A 1 184 ? -36.731 35.919 67.526 1.00 56.38 184 PRO A C 1
ATOM 1493 O O . PRO A 1 184 ? -36.406 36.612 68.495 1.00 56.38 184 PRO A O 1
ATOM 1496 N N . ARG A 1 185 ? -37.246 34.686 67.639 1.00 65.44 185 ARG A N 1
ATOM 1497 C CA . ARG A 1 185 ? -37.385 33.947 68.906 1.00 65.44 185 ARG A CA 1
ATOM 1498 C C . ARG A 1 185 ? -36.059 33.948 69.666 1.00 65.44 185 ARG A C 1
ATOM 1500 O O . ARG A 1 185 ? -34.981 33.883 69.066 1.00 65.44 185 ARG A O 1
ATOM 1507 N N . SER A 1 186 ? -36.123 34.047 70.992 1.00 76.44 186 SER A N 1
ATOM 1508 C CA . SER A 1 186 ? -34.915 34.108 71.818 1.00 76.44 186 SER A CA 1
ATOM 1509 C C . SER A 1 186 ? -34.139 32.794 71.711 1.00 76.44 186 SER A C 1
ATOM 1511 O O . SER A 1 186 ? -34.725 31.714 71.673 1.00 76.44 186 SER A O 1
ATOM 1513 N N . ARG A 1 187 ? -32.800 32.855 71.726 1.00 70.69 187 ARG A N 1
ATOM 1514 C CA . ARG A 1 187 ? -31.913 31.674 71.669 1.00 70.69 187 ARG A CA 1
ATOM 1515 C C . ARG A 1 187 ? -32.269 30.609 72.716 1.00 70.69 187 ARG A C 1
ATOM 1517 O O . ARG A 1 187 ? -31.982 29.438 72.507 1.00 70.69 187 ARG A O 1
ATOM 1524 N N . GLN A 1 188 ? -32.870 31.012 73.832 1.00 76.81 188 GLN A N 1
ATOM 1525 C CA . GLN A 1 188 ? -33.335 30.095 74.866 1.00 76.81 188 GLN A CA 1
ATOM 1526 C C . GLN A 1 188 ? -34.558 29.277 74.422 1.00 76.81 188 GLN A C 1
ATOM 1528 O O . GLN A 1 188 ? -34.549 28.064 74.591 1.00 76.81 188 GLN A O 1
ATOM 1533 N N . GLU A 1 189 ? -35.544 29.905 73.783 1.00 80.50 189 GLU A N 1
ATOM 1534 C CA . GLU A 1 189 ? -36.747 29.234 73.264 1.00 80.50 189 GLU A CA 1
ATOM 1535 C C . GLU A 1 189 ? -36.379 28.254 72.144 1.00 80.50 189 GLU A C 1
ATOM 1537 O O . GLU A 1 189 ? -36.876 27.135 72.104 1.00 80.50 189 GLU A O 1
ATOM 1542 N N . LEU A 1 190 ? -35.416 28.628 71.296 1.00 76.25 190 LEU A N 1
ATOM 1543 C CA . LEU A 1 190 ? -34.932 27.779 70.204 1.00 76.25 190 LEU A CA 1
ATOM 1544 C C . LEU A 1 190 ? -34.174 26.541 70.722 1.00 76.25 190 LEU A C 1
ATOM 1546 O O . LEU A 1 190 ? -34.278 25.455 70.157 1.00 76.25 190 LEU A O 1
ATOM 1550 N N . ILE A 1 191 ? -33.442 26.683 71.833 1.00 76.81 191 ILE A N 1
ATOM 1551 C CA . ILE A 1 191 ? -32.784 25.557 72.513 1.00 76.81 191 ILE A CA 1
ATOM 1552 C C . ILE A 1 191 ? -33.817 24.674 73.228 1.00 76.81 191 ILE A C 1
ATOM 1554 O O . ILE A 1 191 ? -33.691 23.452 73.197 1.00 76.81 191 ILE A O 1
ATOM 1558 N N . GLU A 1 192 ? -34.838 25.259 73.854 1.00 83.88 192 GLU A N 1
ATOM 1559 C CA . GLU A 1 192 ? -35.909 24.512 74.523 1.00 83.88 192 GLU A CA 1
ATOM 1560 C C . GLU A 1 192 ? -36.762 23.715 73.520 1.00 83.88 192 GLU A C 1
ATOM 1562 O O . GLU A 1 192 ? -37.022 22.534 73.759 1.00 83.88 192 GLU A O 1
ATOM 1567 N N . GLU A 1 193 ? -37.090 24.290 72.358 1.00 82.50 193 GLU A N 1
ATOM 1568 C CA . GLU A 1 193 ? -37.757 23.585 71.254 1.00 82.50 193 GLU A CA 1
ATOM 1569 C C . GLU A 1 193 ? -36.886 22.454 70.691 1.00 82.50 193 GLU A C 1
ATOM 1571 O O . GLU A 1 193 ? -37.386 21.354 70.449 1.00 82.50 193 GLU A O 1
ATOM 1576 N N . LEU A 1 194 ? -35.572 22.668 70.550 1.00 80.31 194 LEU A N 1
ATOM 1577 C CA . LEU A 1 194 ? -34.646 21.633 70.080 1.00 80.31 194 LEU A CA 1
ATOM 1578 C C . LEU A 1 194 ? -34.510 20.482 71.092 1.00 80.31 194 LEU A C 1
ATOM 1580 O O . LEU A 1 194 ? -34.482 19.313 70.705 1.00 80.31 194 LEU A O 1
ATOM 1584 N N . ILE A 1 195 ? -34.494 20.781 72.396 1.00 81.12 195 ILE A N 1
ATOM 1585 C CA . ILE A 1 195 ? -34.495 19.761 73.457 1.00 81.12 195 ILE A CA 1
ATOM 1586 C C . ILE A 1 195 ? -35.823 18.999 73.475 1.00 81.12 195 ILE A C 1
ATOM 1588 O O . ILE A 1 195 ? -35.815 17.781 73.666 1.00 81.12 195 ILE A O 1
ATOM 1592 N N . PHE A 1 196 ? -36.952 19.685 73.285 1.00 87.44 196 PHE A N 1
ATOM 1593 C CA . PHE A 1 196 ? -38.265 19.048 73.232 1.00 87.44 196 PHE A CA 1
ATOM 1594 C C . PHE A 1 196 ? -38.366 18.094 72.037 1.00 87.44 196 PHE A C 1
ATOM 1596 O O . PHE A 1 196 ? -38.675 16.918 72.235 1.00 87.44 196 PHE A O 1
ATOM 1603 N N . LYS A 1 197 ? -37.984 18.551 70.836 1.00 82.81 197 LYS A N 1
ATOM 1604 C CA . LYS A 1 197 ? -37.943 17.721 69.622 1.00 82.81 197 LYS A CA 1
ATOM 1605 C C . LYS A 1 197 ? -36.987 16.535 69.770 1.00 82.81 197 LYS A C 1
ATOM 1607 O O . LYS A 1 197 ? -37.379 15.407 69.505 1.00 82.81 197 LYS A O 1
ATOM 1612 N N . SER A 1 198 ? -35.782 16.739 70.310 1.00 83.38 198 SER A N 1
ATOM 1613 C CA . SER A 1 198 ? -34.825 15.640 70.522 1.00 83.38 198 SER A CA 1
ATOM 1614 C C . SER A 1 198 ? -35.310 14.611 71.558 1.00 83.38 198 SER A C 1
ATOM 1616 O O . SER A 1 198 ? -35.029 13.418 71.437 1.00 83.38 198 SER A O 1
ATOM 1618 N N . LYS A 1 199 ? -36.060 15.034 72.587 1.00 90.19 199 LYS A N 1
ATOM 1619 C CA . LYS A 1 199 ? -36.687 14.111 73.552 1.00 90.19 199 LYS A CA 1
ATOM 1620 C C . LYS A 1 199 ? -37.871 13.356 72.956 1.00 90.19 199 LYS A C 1
ATOM 1622 O O . LYS A 1 199 ? -38.086 12.204 73.327 1.00 90.19 199 LYS A O 1
ATOM 1627 N N . GLN A 1 200 ? -38.639 14.004 72.087 1.00 83.25 200 GLN A N 1
ATOM 1628 C CA . GLN A 1 200 ? -39.738 13.376 71.369 1.00 83.25 200 GLN A CA 1
ATOM 1629 C C . GLN A 1 200 ? -39.208 12.314 70.399 1.00 83.25 200 GLN A C 1
ATOM 1631 O O . GLN A 1 200 ? -39.602 11.161 70.518 1.00 83.25 200 GLN A O 1
ATOM 1636 N N . GLU A 1 201 ? -38.208 12.652 69.586 1.00 83.81 201 GLU A N 1
ATOM 1637 C CA . GLU A 1 201 ? -37.583 11.724 68.637 1.00 83.81 201 GLU A CA 1
ATOM 1638 C C . GLU A 1 201 ? -36.941 10.517 69.344 1.00 83.81 201 GLU A C 1
ATOM 1640 O O . GLU A 1 201 ? -37.038 9.382 68.887 1.00 83.81 201 GLU A O 1
ATOM 1645 N N . LYS A 1 202 ? -36.320 10.718 70.516 1.00 87.69 202 LYS A N 1
ATOM 1646 C CA . LYS A 1 202 ? -35.807 9.597 71.323 1.00 87.69 202 LYS A CA 1
ATOM 1647 C C . LYS A 1 202 ? -36.913 8.672 71.826 1.00 87.69 202 LYS A C 1
ATOM 1649 O O . LYS A 1 202 ? -36.687 7.467 71.874 1.00 87.69 202 LYS A O 1
ATOM 1654 N N . ARG A 1 203 ? -38.070 9.220 72.216 1.00 86.12 203 ARG A N 1
ATOM 1655 C CA . ARG A 1 203 ? -39.230 8.403 72.596 1.00 86.12 203 ARG A CA 1
ATOM 1656 C C . ARG A 1 203 ? -39.786 7.656 71.393 1.00 86.12 203 ARG A C 1
ATOM 1658 O O . ARG A 1 203 ? -40.015 6.468 71.521 1.00 86.12 203 ARG A O 1
ATOM 1665 N N . GLU A 1 204 ? -39.915 8.310 70.244 1.00 78.81 204 GLU A N 1
ATOM 1666 C CA . GLU A 1 204 ? -40.402 7.687 69.006 1.00 78.81 204 GLU A CA 1
ATOM 1667 C C . GLU A 1 204 ? -39.473 6.558 68.528 1.00 78.81 204 GLU A C 1
ATOM 1669 O O . GLU A 1 204 ? -39.936 5.482 68.165 1.00 78.81 204 GLU A O 1
ATOM 1674 N N . ARG A 1 205 ? -38.147 6.723 68.630 1.00 86.06 205 ARG A N 1
ATOM 1675 C CA . ARG A 1 205 ? -37.197 5.626 68.361 1.00 86.06 205 ARG A CA 1
ATOM 1676 C C . ARG A 1 205 ? -37.338 4.468 69.345 1.00 86.06 205 ARG A C 1
ATOM 1678 O O . ARG A 1 205 ? -37.107 3.320 68.976 1.00 86.06 205 ARG A O 1
ATOM 1685 N N . GLN A 1 206 ? -37.655 4.762 70.606 1.00 87.25 206 GLN A N 1
ATOM 1686 C CA . GLN A 1 206 ? -37.875 3.723 71.605 1.00 87.25 206 GLN A CA 1
ATOM 1687 C C . GLN A 1 206 ? -39.184 2.972 71.335 1.00 87.25 206 GLN A C 1
ATOM 1689 O O . GLN A 1 206 ? -39.161 1.746 71.343 1.00 87.25 206 GLN A O 1
ATOM 1694 N N . THR A 1 207 ? -40.275 3.674 71.010 1.00 88.00 207 THR A N 1
ATOM 1695 C CA . THR A 1 207 ? -41.557 3.042 70.667 1.00 88.00 207 THR A CA 1
ATOM 1696 C C . THR A 1 207 ? -41.447 2.217 69.390 1.00 88.00 207 THR A C 1
ATOM 1698 O O . THR A 1 207 ? -41.881 1.078 69.391 1.00 88.00 207 THR A O 1
ATOM 1701 N N . GLN A 1 208 ? -40.765 2.706 68.346 1.00 85.06 208 GLN A N 1
ATOM 1702 C CA . GLN A 1 208 ? -40.513 1.922 67.126 1.00 85.06 208 GLN A CA 1
ATOM 1703 C C . GLN A 1 208 ? -39.715 0.643 67.407 1.00 85.06 208 GLN A C 1
ATOM 1705 O O . GLN A 1 208 ? -39.946 -0.392 66.787 1.00 85.06 208 GLN A O 1
ATOM 1710 N N . LYS A 1 209 ? -38.763 0.693 68.348 1.00 92.31 209 LYS A N 1
ATOM 1711 C CA . LYS A 1 209 ? -37.998 -0.490 68.751 1.00 92.31 209 LYS A CA 1
ATOM 1712 C C . LYS A 1 209 ? -38.859 -1.484 69.535 1.00 92.31 209 LYS A C 1
ATOM 1714 O O . LYS A 1 209 ? -38.702 -2.682 69.330 1.00 92.31 209 LYS A O 1
ATOM 1719 N N . GLU A 1 210 ? -39.735 -0.998 70.412 1.00 91.19 210 GLU A N 1
ATOM 1720 C CA . GLU A 1 210 ? -40.703 -1.820 71.151 1.00 91.19 210 GLU A CA 1
ATOM 1721 C C . GLU A 1 210 ? -41.723 -2.459 70.187 1.00 91.19 210 GLU A C 1
ATOM 1723 O O . GLU A 1 210 ? -41.901 -3.671 70.214 1.00 91.19 210 GLU A O 1
ATOM 1728 N N . GLU A 1 211 ? -42.281 -1.696 69.243 1.00 91.62 211 GLU A N 1
ATOM 1729 C CA . GLU A 1 211 ? -43.180 -2.194 68.188 1.00 91.62 211 GLU A CA 1
ATOM 1730 C C . GLU A 1 211 ? -42.500 -3.236 67.289 1.00 91.62 211 GLU A C 1
ATOM 1732 O O . GLU A 1 211 ? -43.090 -4.271 66.978 1.00 91.62 211 GLU A O 1
ATOM 1737 N N . ALA A 1 212 ? -41.238 -3.010 66.906 1.00 90.38 212 ALA A N 1
ATOM 1738 C CA . ALA A 1 212 ? -40.460 -3.987 66.151 1.00 90.38 212 ALA A CA 1
ATOM 1739 C C . ALA A 1 212 ? -40.234 -5.278 66.955 1.00 90.38 212 ALA A C 1
ATOM 1741 O O . ALA A 1 212 ? -40.362 -6.365 66.396 1.00 90.38 212 ALA A O 1
ATOM 1742 N N . GLN A 1 213 ? -39.945 -5.178 68.259 1.00 90.75 213 GLN A N 1
ATOM 1743 C CA . GLN A 1 213 ? -39.815 -6.346 69.137 1.00 90.75 213 GLN A CA 1
ATOM 1744 C C . GLN A 1 213 ? -41.138 -7.113 69.248 1.00 90.75 213 GLN A C 1
ATOM 1746 O O . GLN A 1 213 ? -41.154 -8.326 69.045 1.00 90.75 213 GLN A O 1
ATOM 1751 N N . GLU A 1 214 ? -42.258 -6.419 69.452 1.00 94.25 214 GLU A N 1
ATOM 1752 C CA . GLU A 1 214 ? -43.583 -7.044 69.468 1.00 94.25 214 GLU A CA 1
ATOM 1753 C C . GLU A 1 214 ? -43.920 -7.741 68.141 1.00 94.25 214 GLU A C 1
ATOM 1755 O O . GLU A 1 214 ? -44.499 -8.827 68.147 1.00 94.25 214 GLU A O 1
ATOM 1760 N N . LEU A 1 215 ? -43.565 -7.149 66.994 1.00 92.19 215 LEU A N 1
ATOM 1761 C CA . LEU A 1 215 ? -43.751 -7.777 65.681 1.00 92.19 215 LEU A CA 1
ATOM 1762 C C . LEU A 1 215 ? -42.874 -9.019 65.514 1.00 92.19 215 LEU A C 1
ATOM 1764 O O . LEU A 1 215 ? -43.361 -10.034 65.021 1.00 92.19 215 LEU A O 1
ATOM 1768 N N . THR A 1 216 ? -41.617 -8.981 65.961 1.00 87.44 216 THR A N 1
ATOM 1769 C CA . THR A 1 216 ? -40.751 -10.169 65.921 1.00 87.44 216 THR A CA 1
ATOM 1770 C C . THR A 1 216 ? -41.276 -11.289 66.814 1.00 87.44 216 THR A C 1
ATOM 1772 O O . THR A 1 216 ? -41.313 -12.439 66.389 1.00 87.44 216 THR A O 1
ATOM 1775 N N . GLU A 1 217 ? -41.780 -10.966 68.009 1.00 93.12 217 GLU A N 1
ATOM 1776 C CA . GLU A 1 217 ? -42.390 -11.955 68.900 1.00 93.12 217 GLU A CA 1
ATOM 1777 C C . GLU A 1 217 ? -43.673 -12.552 68.304 1.00 93.12 217 GLU A C 1
ATOM 1779 O O . GLU A 1 217 ? -43.922 -13.748 68.473 1.00 93.12 217 GLU A O 1
ATOM 1784 N N . LYS A 1 218 ? -44.471 -11.752 67.579 1.00 94.19 218 LYS A N 1
ATOM 1785 C CA . LYS A 1 218 ? -45.647 -12.232 66.832 1.00 94.19 218 LYS A CA 1
ATOM 1786 C C . LYS A 1 218 ? -45.243 -13.172 65.697 1.00 94.19 218 LYS A C 1
ATOM 1788 O O . LYS A 1 218 ? -45.794 -14.266 65.615 1.00 94.19 218 LYS A O 1
ATOM 1793 N N . LEU A 1 219 ? -44.251 -12.805 64.884 1.00 91.31 219 LEU A N 1
ATOM 1794 C CA . LEU A 1 219 ? -43.750 -13.658 63.800 1.00 91.31 219 LEU A CA 1
ATOM 1795 C C . LEU A 1 219 ? -43.155 -14.970 64.325 1.00 91.31 219 LEU A C 1
ATOM 1797 O O . LEU A 1 219 ? -43.398 -16.018 63.739 1.00 91.31 219 LEU A O 1
ATOM 1801 N N . ASP A 1 220 ? -42.451 -14.955 65.458 1.00 90.69 220 ASP A N 1
ATOM 1802 C CA . ASP A 1 220 ? -41.935 -16.176 66.087 1.00 90.69 220 ASP A CA 1
ATOM 1803 C C . ASP A 1 220 ? -43.058 -17.079 66.627 1.00 90.69 220 ASP A C 1
ATOM 1805 O O . ASP A 1 220 ? -42.955 -18.310 66.583 1.00 90.69 220 ASP A O 1
ATOM 1809 N N . GLN A 1 221 ? -44.142 -16.494 67.149 1.00 90.06 221 GLN A N 1
ATOM 1810 C CA . GLN A 1 221 ? -45.335 -17.241 67.564 1.00 90.06 221 GLN A CA 1
ATOM 1811 C C . GLN A 1 221 ? -46.059 -17.851 66.355 1.00 90.06 221 GLN A C 1
ATOM 1813 O O . GLN A 1 221 ? -46.425 -19.029 66.390 1.00 90.06 221 GLN A O 1
ATOM 1818 N N . GLU A 1 222 ? -46.210 -17.084 65.274 1.00 89.88 222 GLU A N 1
ATOM 1819 C CA . GLU A 1 222 ? -46.782 -17.547 64.007 1.00 89.88 222 GLU A CA 1
ATOM 1820 C C . GLU A 1 222 ? -45.911 -18.634 63.367 1.00 89.88 222 GLU A C 1
ATOM 1822 O O . GLU A 1 222 ? -46.429 -19.680 62.976 1.00 89.88 222 GLU A O 1
ATOM 1827 N N . TRP A 1 223 ? -44.588 -18.481 63.363 1.00 86.81 223 TRP A N 1
ATOM 1828 C CA . TRP A 1 223 ? -43.653 -19.491 62.874 1.00 86.81 223 TRP A CA 1
ATOM 1829 C C . TRP A 1 223 ? -43.739 -20.788 63.679 1.00 86.81 223 TRP A C 1
ATOM 1831 O O . TRP A 1 223 ? -43.845 -21.860 63.090 1.00 86.81 223 TRP A O 1
ATOM 1841 N N . LYS A 1 224 ? -43.792 -20.721 65.016 1.00 84.00 224 LYS A N 1
ATOM 1842 C CA . LYS A 1 224 ? -44.023 -21.909 65.860 1.00 84.00 224 LYS A CA 1
ATOM 1843 C C . LYS A 1 224 ? -45.356 -22.590 65.534 1.00 84.00 224 LYS A C 1
ATOM 1845 O O . LYS A 1 224 ? -45.4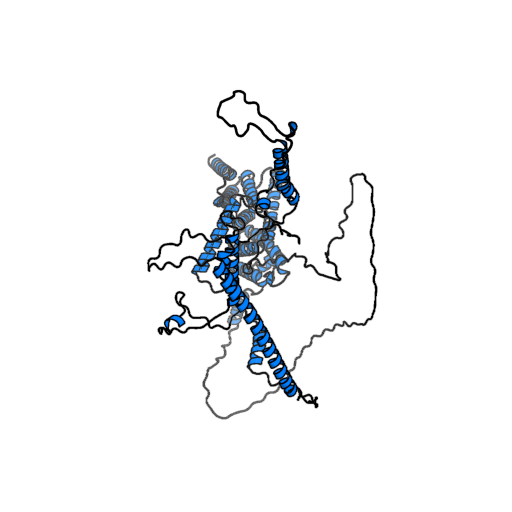39 -23.817 65.576 1.00 84.00 224 LYS A O 1
ATOM 1850 N N . SER A 1 225 ? -46.389 -21.821 65.183 1.00 84.94 225 SER A N 1
ATOM 1851 C CA . SER A 1 225 ? -47.677 -22.374 64.748 1.00 84.94 225 SER A CA 1
ATOM 1852 C C . SER A 1 225 ? -47.594 -23.064 63.375 1.00 84.94 225 SER A C 1
ATOM 1854 O O . SER A 1 225 ? -48.131 -24.160 63.214 1.00 84.94 225 SER A O 1
ATOM 1856 N N . ILE A 1 226 ? -46.849 -22.492 62.419 1.00 82.44 226 ILE A N 1
ATOM 1857 C CA . ILE A 1 226 ? -46.628 -23.044 61.070 1.00 82.44 226 ILE A CA 1
ATOM 1858 C C . ILE A 1 226 ? -45.706 -24.266 61.115 1.00 82.44 226 ILE A C 1
ATOM 1860 O O . ILE A 1 226 ? -45.959 -25.258 60.435 1.00 82.44 226 ILE A O 1
ATOM 1864 N N . GLN A 1 227 ? -44.668 -24.246 61.951 1.00 77.25 227 GLN A N 1
ATOM 1865 C CA . GLN A 1 227 ? -43.755 -25.369 62.152 1.00 77.25 227 GLN A CA 1
ATOM 1866 C C . GLN A 1 227 ? -44.510 -26.618 62.631 1.00 77.25 227 GLN A C 1
ATOM 1868 O O . GLN A 1 227 ? -44.230 -27.723 62.163 1.00 77.25 227 GLN A O 1
ATOM 1873 N N . ASN A 1 228 ? -45.520 -26.446 63.491 1.00 74.94 228 ASN A N 1
ATOM 1874 C CA . ASN A 1 228 ? -46.398 -27.540 63.909 1.00 74.94 228 ASN A CA 1
ATOM 1875 C C . ASN A 1 228 ? -47.269 -28.085 62.757 1.00 74.94 228 ASN A C 1
ATOM 1877 O O . ASN A 1 228 ? -47.604 -29.267 62.770 1.00 74.94 228 ASN A O 1
ATOM 1881 N N . LEU A 1 229 ? -47.606 -27.272 61.746 1.00 75.62 229 LEU A N 1
ATOM 1882 C CA . LEU A 1 229 ? -48.348 -27.702 60.549 1.00 75.62 229 LEU A CA 1
ATOM 1883 C C . LEU A 1 229 ? -47.443 -28.375 59.500 1.00 75.62 229 LEU A C 1
ATOM 1885 O O . LEU A 1 229 ? -47.873 -29.316 58.836 1.00 75.62 229 LEU A O 1
ATOM 1889 N N . LEU A 1 230 ? -46.184 -27.939 59.370 1.00 68.00 230 LEU A N 1
ATOM 1890 C CA . LEU A 1 230 ? -45.211 -28.515 58.430 1.00 68.00 230 LEU A CA 1
ATOM 1891 C C . LEU A 1 230 ? -44.658 -29.879 58.887 1.00 68.00 230 LEU A C 1
ATOM 1893 O O . LEU A 1 230 ? -44.220 -30.673 58.054 1.00 68.00 230 LEU A O 1
ATOM 1897 N N . ALA A 1 231 ? -44.696 -30.169 60.193 1.00 56.94 231 ALA A N 1
ATOM 1898 C CA . ALA A 1 231 ? -44.206 -31.421 60.780 1.00 56.94 231 ALA A CA 1
ATOM 1899 C C . ALA A 1 231 ? -45.089 -32.656 60.486 1.00 56.94 231 ALA A C 1
ATOM 1901 O O . ALA A 1 231 ? -44.756 -33.764 60.906 1.00 56.94 231 ALA A O 1
ATOM 1902 N N . HIS A 1 232 ? -46.169 -32.515 59.711 1.00 55.38 232 HIS A N 1
ATOM 1903 C CA . HIS A 1 232 ? -46.893 -33.642 59.121 1.00 55.38 232 HIS A CA 1
ATOM 1904 C C . HIS A 1 232 ? -46.385 -33.958 57.703 1.00 55.38 232 HIS A C 1
ATOM 1906 O O . HIS A 1 232 ? -47.132 -33.916 56.728 1.00 55.38 232 HIS A O 1
ATOM 1912 N N . LYS A 1 233 ? -45.106 -34.333 57.583 1.00 54.47 233 LYS A N 1
ATOM 1913 C CA . LYS A 1 233 ? -44.622 -35.177 56.480 1.00 54.47 233 LYS A CA 1
ATOM 1914 C C . LYS A 1 233 ? -44.181 -36.514 57.063 1.00 54.47 233 LYS A C 1
ATOM 1916 O O . LYS A 1 233 ? -43.155 -36.625 57.723 1.00 54.47 233 LYS A O 1
ATOM 1921 N N . THR A 1 234 ? -45.028 -37.512 56.850 1.00 51.47 234 THR A N 1
ATOM 1922 C CA . THR A 1 234 ? -44.797 -38.923 57.160 1.00 51.47 234 THR A CA 1
ATOM 1923 C C . THR A 1 234 ? -43.528 -39.451 56.479 1.00 51.47 234 THR A C 1
ATOM 1925 O O . THR A 1 234 ? -43.183 -38.979 55.391 1.00 51.47 234 THR A O 1
ATOM 1928 N N . PRO A 1 235 ? -42.840 -40.442 57.075 1.00 49.94 235 PRO A N 1
ATOM 1929 C CA . PRO A 1 235 ? -41.643 -41.031 56.495 1.00 49.94 235 PRO A CA 1
ATOM 1930 C C . PRO A 1 235 ? -41.982 -41.835 55.235 1.00 49.94 235 PRO A C 1
ATOM 1932 O O . PRO A 1 235 ? -43.063 -42.412 55.117 1.00 49.94 235 PRO A O 1
ATOM 1935 N N . LYS A 1 236 ? -41.023 -41.829 54.304 1.00 48.31 236 LYS A N 1
ATOM 1936 C CA . LYS A 1 236 ? -40.958 -42.590 53.050 1.00 48.31 236 LYS A CA 1
ATOM 1937 C C . LYS A 1 236 ? -41.648 -43.958 53.142 1.00 48.31 236 LYS A C 1
ATOM 1939 O O . LYS A 1 236 ? -41.191 -44.825 53.881 1.00 48.31 236 LYS A O 1
ATOM 1944 N N . ALA A 1 237 ? -42.674 -44.152 52.319 1.00 38.50 237 ALA A N 1
ATOM 1945 C CA . ALA A 1 237 ? -43.067 -45.465 51.829 1.00 38.50 237 ALA A CA 1
ATOM 1946 C C . ALA A 1 237 ? -42.684 -45.542 50.346 1.00 38.50 237 ALA A C 1
ATOM 1948 O O . ALA A 1 237 ? -42.867 -44.581 49.596 1.00 38.50 237 ALA A O 1
ATOM 1949 N N . GLU A 1 238 ? -42.076 -46.668 50.006 1.00 48.34 238 GLU A N 1
ATOM 1950 C CA . GLU A 1 238 ? -41.506 -47.087 48.729 1.00 48.34 238 GLU A CA 1
ATOM 1951 C C . GLU A 1 238 ? -42.306 -46.606 47.508 1.00 48.34 238 GLU A C 1
ATOM 1953 O O . GLU A 1 238 ? -43.488 -46.910 47.347 1.00 48.34 238 GLU A O 1
ATOM 1958 N N . ARG A 1 239 ? -41.633 -45.867 46.622 1.00 39.56 239 ARG A N 1
ATOM 1959 C CA . ARG A 1 239 ? -42.044 -45.718 45.228 1.00 39.56 239 ARG A CA 1
ATOM 1960 C C . ARG A 1 239 ? -41.108 -46.579 44.399 1.00 39.56 239 ARG A C 1
ATOM 1962 O O . ARG A 1 239 ? -39.936 -46.254 44.259 1.00 39.56 239 ARG A O 1
ATOM 1969 N N . THR A 1 240 ? -41.658 -47.687 43.933 1.00 37.09 240 THR A N 1
ATOM 1970 C CA . THR A 1 240 ? -41.165 -48.504 42.830 1.00 37.09 240 THR A CA 1
ATOM 1971 C C . THR A 1 240 ? -40.854 -47.640 41.611 1.00 37.09 240 THR A C 1
ATOM 1973 O O . THR A 1 240 ? -41.652 -46.775 41.240 1.00 37.09 240 THR A O 1
ATOM 1976 N N . ASP A 1 241 ? -39.694 -47.903 41.021 1.00 49.53 241 ASP A N 1
ATOM 1977 C CA . ASP A 1 241 ? -39.211 -47.358 39.761 1.00 49.53 241 ASP A CA 1
ATOM 1978 C C . ASP A 1 241 ? -40.165 -47.682 38.608 1.00 49.53 241 ASP A C 1
ATOM 1980 O O . ASP A 1 241 ? -40.212 -48.817 38.156 1.00 49.53 241 ASP A O 1
ATOM 1984 N N . GLU A 1 242 ? -40.873 -46.675 38.099 1.00 41.97 242 GLU A N 1
ATOM 1985 C CA . GLU A 1 242 ? -41.174 -46.547 36.670 1.00 41.97 242 GLU A CA 1
ATOM 1986 C C . GLU A 1 242 ? -41.092 -45.058 36.328 1.00 41.97 242 GLU A C 1
ATOM 1988 O O . GLU A 1 242 ? -41.926 -44.241 36.725 1.00 41.97 242 GLU A O 1
ATOM 1993 N N . THR A 1 243 ? -40.013 -44.677 35.646 1.00 45.22 243 THR A N 1
ATOM 1994 C CA . THR A 1 243 ? -39.878 -43.341 35.068 1.00 45.22 243 THR A CA 1
ATOM 1995 C C . THR A 1 243 ? -40.623 -43.312 33.741 1.00 45.22 243 THR A C 1
ATOM 1997 O O . THR A 1 243 ? -40.020 -43.303 32.671 1.00 45.22 243 THR A O 1
ATOM 2000 N N . ASP A 1 244 ? -41.952 -43.243 33.809 1.00 53.31 244 ASP A N 1
ATOM 2001 C CA . ASP A 1 244 ? -42.747 -42.702 32.710 1.00 53.31 244 ASP A CA 1
ATOM 2002 C C . ASP A 1 244 ? -42.384 -41.221 32.580 1.00 53.31 244 ASP A C 1
ATOM 2004 O O . ASP A 1 244 ? -42.999 -40.336 33.184 1.00 53.31 244 ASP A O 1
ATOM 2008 N N . LYS A 1 245 ? -41.319 -40.933 31.824 1.00 55.91 245 LYS A N 1
ATOM 2009 C CA . LYS A 1 245 ? -41.091 -39.581 31.325 1.00 55.91 245 LYS A CA 1
ATOM 2010 C C . LYS A 1 245 ? -42.338 -39.238 30.504 1.00 55.91 245 LYS A C 1
ATOM 2012 O O . LYS A 1 245 ? -42.611 -39.951 29.533 1.00 55.91 245 LYS A O 1
ATOM 2017 N N . PRO A 1 246 ? -43.123 -38.214 30.886 1.00 67.31 246 PRO A N 1
ATOM 2018 C CA . PRO A 1 246 ? -44.256 -37.799 30.075 1.00 67.31 246 PRO A CA 1
ATOM 2019 C C . PRO A 1 246 ? -43.743 -37.515 28.661 1.00 67.31 246 PRO A C 1
ATOM 2021 O O . PRO A 1 246 ? -42.622 -37.027 28.495 1.00 67.31 246 PRO A O 1
ATOM 2024 N N . LYS A 1 247 ? -44.528 -37.891 27.644 1.00 64.75 247 LYS A N 1
ATOM 2025 C CA . LYS A 1 247 ? -44.192 -37.600 26.244 1.00 64.75 247 LYS A CA 1
ATOM 2026 C C . LYS A 1 247 ? -43.829 -36.119 26.157 1.00 64.75 247 LYS A C 1
ATOM 2028 O O . LYS A 1 247 ? -44.614 -35.297 26.619 1.00 64.75 247 LYS A O 1
ATOM 2033 N N . LEU A 1 248 ? -42.634 -35.828 25.641 1.00 63.16 248 LEU A N 1
ATOM 2034 C CA . LEU A 1 248 ? -42.149 -34.461 25.473 1.00 63.16 248 LEU A CA 1
ATOM 2035 C C . LEU A 1 248 ? -43.226 -33.668 24.736 1.00 63.16 248 LEU A C 1
ATOM 2037 O O . LEU A 1 248 ? -43.706 -34.116 23.690 1.00 63.16 248 LEU A O 1
ATOM 2041 N N . ASP A 1 249 ? -43.641 -32.543 25.316 1.00 79.19 249 ASP A N 1
ATOM 2042 C CA . ASP A 1 249 ? -44.636 -31.690 24.682 1.00 79.19 249 ASP A CA 1
ATOM 2043 C C . ASP A 1 249 ? -44.090 -31.214 23.331 1.00 79.19 249 ASP A C 1
ATOM 2045 O O . ASP A 1 249 ? -42.879 -31.097 23.127 1.00 79.19 249 ASP A O 1
ATOM 2049 N N . GLN A 1 250 ? -44.982 -30.908 22.387 1.00 82.12 250 GLN A N 1
ATOM 2050 C CA . GLN A 1 250 ? -44.585 -30.392 21.067 1.00 82.12 250 GLN A CA 1
ATOM 2051 C C . GLN A 1 250 ? -43.683 -29.149 21.182 1.00 82.12 250 GLN A C 1
ATOM 2053 O O . GLN A 1 250 ? -42.827 -28.921 20.331 1.00 82.12 250 GLN A O 1
ATOM 2058 N N . TYR A 1 251 ? -43.841 -28.386 22.266 1.00 80.44 251 TYR A N 1
ATOM 2059 C CA . TYR A 1 251 ? -42.971 -27.274 22.628 1.00 80.44 251 TYR A CA 1
ATOM 2060 C C . TYR A 1 251 ? -41.538 -27.724 22.960 1.00 80.44 251 TYR A C 1
ATOM 2062 O O . TYR A 1 251 ? -40.588 -27.163 22.423 1.00 80.44 251 TYR A O 1
ATOM 2070 N N . ASP A 1 252 ? -41.364 -28.773 23.768 1.00 84.50 252 ASP A N 1
ATOM 2071 C CA . ASP A 1 252 ? -40.045 -29.292 24.154 1.00 84.50 252 ASP A CA 1
ATOM 2072 C C . ASP A 1 252 ? -39.303 -29.918 22.966 1.00 84.50 252 ASP A C 1
ATOM 2074 O O . ASP A 1 252 ? -38.081 -29.797 22.853 1.00 84.50 252 ASP A O 1
ATOM 2078 N N . MET A 1 253 ? -40.039 -30.566 22.055 1.00 83.19 253 MET A N 1
ATOM 2079 C CA . MET A 1 253 ? -39.489 -31.056 20.788 1.00 83.19 253 MET A CA 1
ATOM 2080 C C . MET A 1 253 ? -39.002 -29.900 19.908 1.00 83.19 253 MET A C 1
ATOM 2082 O O . MET A 1 253 ? -37.859 -29.924 19.462 1.00 83.19 253 MET A O 1
ATOM 2086 N N . MET A 1 254 ? -39.816 -28.854 19.742 1.00 84.62 254 MET A N 1
ATOM 2087 C CA . MET A 1 254 ? -39.470 -27.685 18.929 1.00 84.62 254 MET A CA 1
ATOM 2088 C C . MET A 1 254 ? -38.308 -26.878 19.521 1.00 84.62 254 MET A C 1
ATOM 2090 O O . MET A 1 254 ? -37.465 -26.396 18.777 1.00 84.62 254 MET A O 1
ATOM 2094 N N . VAL A 1 255 ? -38.214 -26.747 20.848 1.00 85.00 255 VAL A N 1
ATOM 2095 C CA . VAL A 1 255 ? -37.079 -26.084 21.518 1.00 85.00 255 VAL A CA 1
ATOM 2096 C C . VAL A 1 255 ? -35.791 -26.881 21.329 1.00 85.00 255 VAL A C 1
ATOM 2098 O O . VAL A 1 255 ? -34.734 -26.300 21.086 1.00 85.00 255 VAL A O 1
ATOM 2101 N N . ARG A 1 256 ? -35.871 -28.215 21.402 1.00 82.31 256 ARG A N 1
ATOM 2102 C CA . ARG A 1 256 ? -34.725 -29.087 21.143 1.00 82.31 256 ARG A CA 1
ATOM 2103 C C . ARG A 1 256 ? -34.293 -29.013 19.675 1.00 82.31 256 ARG A C 1
ATOM 2105 O O . ARG A 1 256 ? -33.103 -28.885 19.425 1.00 82.31 256 ARG A O 1
ATOM 2112 N N . GLU A 1 257 ? -35.229 -29.023 18.729 1.00 85.81 257 GLU A N 1
ATOM 2113 C CA . GLU A 1 257 ? -34.963 -28.839 17.293 1.00 85.81 257 GLU A CA 1
ATOM 2114 C C . GLU A 1 257 ? -34.376 -27.447 16.989 1.00 85.81 257 GLU A C 1
ATOM 2116 O O . GLU A 1 257 ? -33.359 -27.350 16.308 1.00 85.81 257 GLU A O 1
ATOM 2121 N N . LEU A 1 258 ? -34.915 -26.379 17.589 1.00 81.44 258 LEU A N 1
ATOM 2122 C CA . LEU A 1 258 ? -34.377 -25.012 17.503 1.00 81.44 258 LEU A CA 1
ATOM 2123 C C . LEU A 1 258 ? -32.962 -24.884 18.080 1.00 81.44 258 LEU A C 1
ATOM 2125 O O . LEU A 1 258 ? -32.202 -24.033 17.627 1.00 81.44 258 LEU A O 1
ATOM 2129 N N . GLY A 1 259 ? -32.608 -25.705 19.072 1.00 78.75 259 GLY A N 1
ATOM 2130 C CA . GLY A 1 259 ? -31.250 -25.781 19.613 1.00 78.75 259 GLY A CA 1
ATOM 2131 C C . GLY A 1 259 ? -30.242 -26.428 18.656 1.00 78.75 259 GLY A C 1
ATOM 2132 O O . GLY A 1 259 ? -29.049 -26.156 18.769 1.00 78.75 259 GLY A O 1
ATOM 2133 N N . PHE A 1 260 ? -30.709 -27.251 17.709 1.00 78.94 260 PHE A N 1
ATOM 2134 C CA . PHE A 1 260 ? -29.880 -27.888 16.677 1.00 78.94 260 PHE A CA 1
ATOM 2135 C C . PHE A 1 260 ? -29.898 -27.139 15.336 1.00 78.94 260 PHE A C 1
ATOM 2137 O O . PHE A 1 260 ? -28.964 -27.270 14.546 1.00 78.94 260 PHE A O 1
ATOM 2144 N N . GLU A 1 261 ? -30.912 -26.313 15.076 1.00 75.00 261 GLU A N 1
ATOM 2145 C C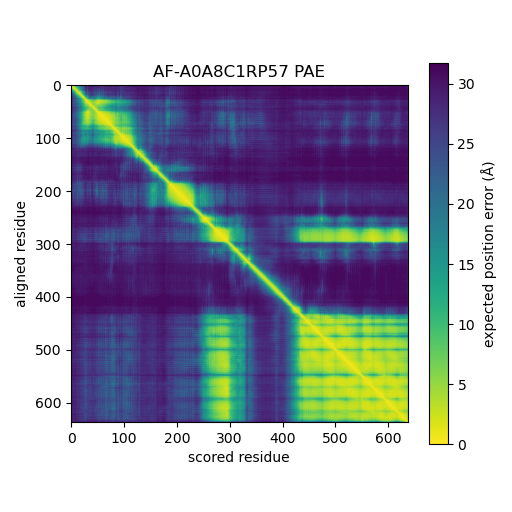A . GLU A 1 261 ? -30.911 -25.380 13.952 1.00 75.00 261 GLU A CA 1
ATOM 2146 C C . GLU A 1 261 ? -29.985 -24.188 14.251 1.00 75.00 261 GLU A C 1
ATOM 2148 O O . GLU A 1 261 ? -30.376 -23.219 14.904 1.00 75.00 261 GLU A O 1
ATOM 2153 N N . MET A 1 262 ? -28.749 -24.216 13.737 1.00 63.16 262 MET A N 1
ATOM 2154 C CA . MET A 1 262 ? -27.871 -23.038 13.714 1.00 63.16 262 MET A CA 1
ATOM 2155 C C . MET A 1 262 ? -28.512 -21.926 12.871 1.00 63.16 262 MET A C 1
ATOM 2157 O O . MET A 1 262 ? -28.291 -21.814 11.665 1.00 63.16 262 MET A O 1
ATOM 2161 N N . LYS A 1 263 ? -29.314 -21.071 13.505 1.00 67.38 263 LYS A N 1
ATOM 2162 C CA . LYS A 1 263 ? -29.804 -19.837 12.894 1.00 67.38 263 LYS A CA 1
ATOM 2163 C C . LYS A 1 263 ? -28.652 -18.844 12.831 1.00 67.38 263 LYS A C 1
ATOM 2165 O O . LYS A 1 263 ? -28.283 -18.249 13.841 1.00 67.38 263 LYS A O 1
ATOM 2170 N N . ALA A 1 264 ? -28.086 -18.661 11.640 1.00 69.69 264 ALA A N 1
ATOM 2171 C CA . ALA A 1 264 ? -27.174 -17.558 11.376 1.00 69.69 264 ALA A CA 1
ATOM 2172 C C . ALA A 1 264 ? -27.923 -16.237 11.625 1.00 69.69 264 ALA A C 1
ATOM 2174 O O . ALA A 1 264 ? -28.868 -15.899 10.909 1.00 69.69 264 ALA A O 1
ATOM 2175 N N . GLN A 1 265 ? -27.542 -15.520 12.680 1.00 70.69 265 GLN A N 1
ATOM 2176 C CA . GLN A 1 265 ? -28.037 -14.171 12.938 1.00 70.69 265 GLN A CA 1
ATOM 2177 C C . GLN A 1 265 ? -27.446 -13.240 11.868 1.00 70.69 265 GLN A C 1
ATOM 2179 O O . GLN A 1 265 ? -26.234 -13.289 11.647 1.00 70.69 265 GLN A O 1
ATOM 2184 N N . PRO A 1 266 ? -28.253 -12.407 11.187 1.00 70.31 266 PRO A N 1
ATOM 2185 C CA . PRO A 1 266 ? -27.725 -11.381 10.298 1.00 70.31 266 PRO A CA 1
ATOM 2186 C C . PRO A 1 266 ? -26.814 -10.453 11.106 1.00 70.31 266 PRO A C 1
ATOM 2188 O O . PRO A 1 266 ? -27.286 -9.752 11.998 1.00 70.31 266 PRO A O 1
ATOM 2191 N N . SER A 1 267 ? -25.513 -10.482 10.823 1.00 63.91 267 SER A N 1
ATOM 2192 C CA . SER A 1 267 ? -24.512 -9.698 11.555 1.00 63.91 267 SER A CA 1
ATOM 2193 C C . SER A 1 267 ? -24.664 -8.198 11.320 1.00 63.91 267 SER A C 1
ATOM 2195 O O . SER A 1 267 ? -24.339 -7.404 12.197 1.00 63.91 267 SER A O 1
ATOM 2197 N N . GLU A 1 268 ? -25.197 -7.800 10.163 1.00 72.56 268 GLU A N 1
ATOM 2198 C CA . GLU A 1 268 ? -25.342 -6.397 9.797 1.00 72.56 268 GLU A CA 1
ATOM 2199 C C . GLU A 1 268 ? -26.776 -6.030 9.425 1.00 72.56 268 GLU A C 1
ATOM 2201 O O . GLU A 1 268 ? -27.466 -6.709 8.658 1.00 72.56 268 GLU A O 1
ATOM 2206 N N . LYS A 1 269 ? -27.212 -4.879 9.943 1.00 81.44 269 LYS A N 1
ATOM 2207 C CA . LYS A 1 269 ? -28.435 -4.218 9.496 1.00 81.44 269 LYS A CA 1
ATOM 2208 C C . LYS A 1 269 ? -28.277 -3.831 8.027 1.00 81.44 269 LYS A C 1
ATOM 2210 O O . LYS A 1 269 ? -27.277 -3.230 7.648 1.00 81.44 269 LYS A O 1
ATOM 2215 N N . LEU A 1 270 ? -29.301 -4.100 7.218 1.00 81.69 270 LEU A N 1
ATOM 2216 C CA . LEU A 1 270 ? -29.333 -3.702 5.811 1.00 81.69 270 LEU A CA 1
ATOM 2217 C C . LEU A 1 270 ? -29.287 -2.166 5.717 1.00 81.69 270 LEU A C 1
ATOM 2219 O O . LEU A 1 270 ? -30.278 -1.483 5.989 1.00 81.69 270 LEU A O 1
ATOM 2223 N N . LYS A 1 271 ? -28.102 -1.629 5.410 1.00 87.75 271 LYS A N 1
ATOM 2224 C CA . LYS A 1 271 ? -27.845 -0.189 5.317 1.00 87.75 271 LYS A CA 1
ATOM 2225 C C . LYS A 1 271 ? -28.572 0.393 4.110 1.00 87.75 271 LYS A C 1
ATOM 2227 O O . LYS A 1 271 ? -28.719 -0.260 3.074 1.00 87.75 271 LYS A O 1
ATOM 2232 N N . SER A 1 272 ? -29.030 1.636 4.227 1.00 92.06 272 SER A N 1
ATOM 2233 C CA . SER A 1 272 ? -29.605 2.332 3.075 1.00 92.06 272 SER A CA 1
ATOM 2234 C C . SER A 1 272 ? -28.526 2.609 2.019 1.00 92.06 272 SER A C 1
ATOM 2236 O O . SER A 1 272 ? -27.351 2.791 2.341 1.00 92.06 272 SER A O 1
ATOM 2238 N N . ALA A 1 273 ? -28.915 2.696 0.743 1.00 93.00 273 ALA A N 1
ATOM 2239 C CA . ALA A 1 273 ? -27.971 3.004 -0.338 1.00 93.00 273 ALA A CA 1
ATOM 2240 C C . ALA A 1 273 ? -27.247 4.351 -0.128 1.00 93.00 273 ALA A C 1
ATOM 2242 O O . ALA A 1 273 ? -26.104 4.518 -0.543 1.00 93.00 273 ALA A O 1
ATOM 2243 N N . GLU A 1 274 ? -27.896 5.308 0.546 1.00 92.88 274 GLU A N 1
ATOM 2244 C CA . GLU A 1 274 ? -27.284 6.593 0.888 1.00 92.88 274 GLU A CA 1
ATOM 2245 C C . GLU A 1 274 ? -26.239 6.463 2.007 1.00 92.88 274 GLU A C 1
ATOM 2247 O O . GLU A 1 274 ? -25.212 7.137 1.972 1.00 92.88 274 GLU A O 1
ATOM 2252 N N . GLU A 1 275 ? -26.469 5.592 2.990 1.00 91.25 275 GLU A N 1
ATOM 2253 C CA . GLU A 1 275 ? -25.496 5.304 4.048 1.00 91.25 275 GLU A CA 1
ATOM 2254 C C . GLU A 1 275 ? -24.266 4.589 3.497 1.00 91.25 275 GLU A C 1
ATOM 2256 O O . GLU A 1 275 ? -23.159 5.035 3.781 1.00 91.25 275 GLU A O 1
ATOM 2261 N N . LEU A 1 276 ? -24.443 3.585 2.629 1.00 92.00 276 LEU A N 1
ATOM 2262 C CA . LEU A 1 276 ? -23.327 2.927 1.938 1.00 92.00 276 LEU A CA 1
ATOM 2263 C C . LEU A 1 276 ? -22.497 3.934 1.132 1.00 92.00 276 LEU A C 1
ATOM 2265 O O . LEU A 1 276 ? -21.276 3.971 1.249 1.00 92.00 276 LEU A O 1
ATOM 2269 N N . ALA A 1 277 ? -23.154 4.832 0.390 1.00 94.06 277 ALA A N 1
ATOM 2270 C CA . ALA A 1 277 ? -22.459 5.885 -0.349 1.00 94.06 277 ALA A CA 1
ATOM 2271 C C . ALA A 1 277 ? -21.722 6.877 0.575 1.00 94.06 277 ALA A C 1
ATOM 2273 O O . ALA A 1 277 ? -20.660 7.397 0.219 1.00 94.06 277 ALA A O 1
ATOM 2274 N N . ARG A 1 278 ? -22.264 7.164 1.769 1.00 94.44 278 ARG A N 1
ATOM 2275 C CA . ARG A 1 278 ? -21.597 8.001 2.780 1.00 94.44 278 ARG A CA 1
ATOM 2276 C C . ARG A 1 278 ? -20.383 7.296 3.387 1.00 94.44 278 ARG A C 1
ATOM 2278 O O . ARG A 1 278 ? -19.353 7.949 3.539 1.00 94.44 278 ARG A O 1
ATOM 2285 N N . GLU A 1 279 ? -20.482 6.007 3.685 1.00 93.38 279 GLU A N 1
ATOM 2286 C CA . GLU A 1 279 ? -19.376 5.185 4.194 1.00 93.38 279 GLU A CA 1
ATOM 2287 C C . GLU A 1 279 ? -18.258 5.052 3.158 1.00 93.38 279 GLU A C 1
ATOM 2289 O O . GLU A 1 279 ? -17.101 5.329 3.468 1.00 93.38 279 GLU A O 1
ATOM 2294 N N . GLU A 1 280 ? -18.591 4.748 1.901 1.00 93.88 280 GLU A N 1
ATOM 2295 C CA . GLU A 1 280 ? -17.625 4.722 0.799 1.00 93.88 280 GLU A CA 1
ATOM 2296 C C . GLU A 1 280 ? -16.935 6.077 0.630 1.00 93.88 280 GLU A C 1
ATOM 2298 O O . GLU A 1 280 ? -15.714 6.147 0.492 1.00 93.88 280 GLU A O 1
ATOM 2303 N N . ARG A 1 281 ? -17.689 7.183 0.703 1.00 95.00 281 ARG A N 1
ATOM 2304 C CA . ARG A 1 281 ? -17.107 8.528 0.647 1.00 95.00 281 ARG A CA 1
ATOM 2305 C C . ARG A 1 281 ? -16.142 8.778 1.803 1.00 95.00 281 ARG A C 1
ATOM 2307 O O . ARG A 1 281 ? -15.075 9.341 1.568 1.00 95.00 281 ARG A O 1
ATOM 2314 N N . GLN A 1 282 ? -16.508 8.413 3.030 1.00 95.50 282 GLN A N 1
ATOM 2315 C CA . GLN A 1 282 ? -15.634 8.571 4.194 1.00 95.50 282 GLN A CA 1
ATOM 2316 C C . GLN A 1 282 ? -14.373 7.718 4.046 1.00 95.50 282 GLN A C 1
ATOM 2318 O O . GLN A 1 282 ? -13.276 8.242 4.216 1.00 95.50 282 GLN A O 1
ATOM 2323 N N . ARG A 1 283 ? -14.512 6.459 3.615 1.00 94.56 283 ARG A N 1
ATOM 2324 C CA . ARG A 1 283 ? -13.395 5.553 3.322 1.00 94.56 283 ARG A CA 1
ATOM 2325 C C . ARG A 1 283 ? -12.458 6.112 2.248 1.00 94.56 283 ARG A C 1
ATOM 2327 O O . ARG A 1 283 ? -11.244 6.043 2.385 1.00 94.56 283 ARG A O 1
ATOM 2334 N N . LEU A 1 284 ? -12.991 6.700 1.178 1.00 95.50 284 LEU A N 1
ATOM 2335 C CA . LEU A 1 284 ? -12.163 7.337 0.148 1.00 95.50 284 LEU A CA 1
ATOM 2336 C C . LEU A 1 284 ? -11.458 8.596 0.674 1.00 95.50 284 LEU A C 1
ATOM 2338 O O . LEU A 1 284 ? -10.312 8.850 0.314 1.00 95.50 284 LEU A O 1
ATOM 2342 N N . GLN A 1 285 ? -12.114 9.375 1.540 1.00 95.62 285 GLN A N 1
ATOM 2343 C CA . GLN A 1 285 ? -11.504 10.547 2.175 1.00 95.62 285 GLN A CA 1
ATOM 2344 C C . GLN A 1 285 ? -10.373 10.167 3.136 1.00 95.62 285 GLN A C 1
ATOM 2346 O O . GLN A 1 285 ? -9.349 10.849 3.140 1.00 95.62 285 GLN A O 1
ATOM 2351 N N . THR A 1 286 ? -10.530 9.097 3.922 1.00 94.81 286 THR A N 1
ATOM 2352 C CA . THR A 1 286 ? -9.464 8.601 4.804 1.00 94.81 286 THR A CA 1
ATOM 2353 C C . THR A 1 286 ? -8.286 8.079 3.989 1.00 94.81 286 THR A C 1
ATOM 2355 O O . THR A 1 286 ? -7.163 8.513 4.227 1.00 94.81 286 THR A O 1
ATOM 2358 N N . LEU A 1 287 ? -8.533 7.270 2.952 1.00 92.69 287 LEU A N 1
ATOM 2359 C CA . LEU A 1 287 ? -7.481 6.772 2.058 1.00 92.69 287 LEU A CA 1
ATOM 2360 C C . LEU A 1 287 ? -6.718 7.900 1.350 1.00 92.69 287 LEU A C 1
ATOM 2362 O O . LEU A 1 287 ? -5.495 7.828 1.233 1.00 92.69 287 LEU A O 1
ATOM 2366 N N . GLU A 1 288 ? -7.405 8.956 0.906 1.00 93.06 288 GLU A N 1
ATOM 2367 C CA . GLU A 1 288 ? -6.752 10.116 0.291 1.00 93.06 288 GLU A CA 1
ATOM 2368 C C . GLU A 1 288 ? -5.947 10.926 1.316 1.00 93.06 288 GLU A C 1
ATOM 2370 O O . GLU A 1 288 ? -4.828 11.351 1.026 1.00 93.06 288 GLU A O 1
ATOM 2375 N N . ALA A 1 289 ? -6.464 11.098 2.537 1.00 92.75 289 ALA A N 1
ATOM 2376 C CA . ALA A 1 289 ? -5.721 11.740 3.617 1.00 92.75 289 ALA A CA 1
ATOM 2377 C C . ALA A 1 289 ? -4.454 10.947 3.971 1.00 92.75 289 ALA A C 1
ATOM 2379 O O . ALA A 1 289 ? -3.380 11.534 4.093 1.00 92.75 289 ALA A O 1
ATOM 2380 N N . ASP A 1 290 ? -4.546 9.622 4.068 1.00 91.81 290 ASP A N 1
ATOM 2381 C CA . ASP A 1 290 ? -3.407 8.753 4.368 1.00 91.81 290 ASP A CA 1
ATOM 2382 C C . ASP A 1 290 ? -2.408 8.684 3.209 1.00 91.81 290 ASP A C 1
ATOM 2384 O O . ASP A 1 290 ? -1.197 8.631 3.432 1.00 91.81 290 ASP A O 1
ATOM 2388 N N . ARG A 1 291 ? -2.877 8.757 1.957 1.00 91.00 291 ARG A N 1
ATOM 2389 C CA . ARG A 1 291 ? -2.012 8.936 0.781 1.00 91.00 291 ARG A CA 1
ATOM 2390 C C . ARG A 1 291 ? -1.229 10.247 0.865 1.00 91.00 291 ARG A C 1
ATOM 2392 O O . ARG A 1 291 ? -0.021 10.249 0.645 1.00 91.00 291 ARG A O 1
ATOM 2399 N N . LEU A 1 292 ? -1.889 11.355 1.206 1.00 91.44 292 LEU A N 1
ATOM 2400 C CA . LEU A 1 292 ? -1.229 12.654 1.361 1.00 91.44 292 LEU A CA 1
ATOM 2401 C C . LEU A 1 292 ? -0.224 12.649 2.520 1.00 91.44 292 LEU A C 1
ATOM 2403 O O . LEU A 1 292 ? 0.883 13.148 2.341 1.00 91.44 292 LEU A O 1
ATOM 2407 N N . LYS A 1 293 ? -0.547 12.027 3.663 1.00 90.94 293 LYS A N 1
ATOM 2408 C CA . LYS A 1 293 ? 0.405 11.847 4.777 1.00 90.94 293 LYS A CA 1
ATOM 2409 C C . LYS A 1 293 ? 1.656 11.084 4.334 1.00 90.94 293 LYS A C 1
ATOM 2411 O O . LYS A 1 293 ? 2.772 11.547 4.557 1.00 90.94 293 LYS A O 1
ATOM 2416 N N . ARG A 1 294 ? 1.484 9.954 3.633 1.00 90.75 294 ARG A N 1
ATOM 2417 C CA . ARG A 1 294 ? 2.604 9.165 3.084 1.00 90.75 294 ARG A CA 1
ATOM 2418 C C . ARG A 1 294 ? 3.416 9.931 2.045 1.00 90.75 294 ARG A C 1
ATOM 2420 O O . ARG A 1 294 ? 4.630 9.763 1.978 1.00 90.75 294 ARG A O 1
ATOM 2427 N N . MET A 1 295 ? 2.776 10.782 1.246 1.00 90.31 295 MET A N 1
ATOM 2428 C CA . MET A 1 295 ? 3.457 11.652 0.282 1.00 90.31 295 MET A CA 1
ATOM 2429 C C . MET A 1 295 ? 4.311 12.726 0.972 1.00 90.31 295 MET A C 1
ATOM 2431 O O . MET A 1 295 ? 5.397 13.033 0.483 1.00 90.31 295 MET A O 1
ATOM 2435 N N . MET A 1 296 ? 3.840 13.277 2.095 1.00 87.50 296 MET A N 1
ATOM 2436 C CA . MET A 1 296 ? 4.568 14.282 2.882 1.00 87.50 296 MET A CA 1
ATOM 2437 C C . MET A 1 296 ? 5.744 13.691 3.674 1.00 87.50 296 MET A C 1
ATOM 2439 O O . MET A 1 296 ? 6.665 14.427 4.014 1.00 87.50 296 MET A O 1
ATOM 2443 N N . GLY A 1 297 ? 5.747 12.374 3.910 1.00 84.19 297 GLY A N 1
ATOM 2444 C CA . GLY A 1 297 ? 6.796 11.688 4.670 1.00 84.19 297 GLY A CA 1
ATOM 2445 C C . GLY A 1 297 ? 6.578 11.695 6.186 1.00 84.19 297 GLY A C 1
ATOM 2446 O O . GLY A 1 297 ? 7.429 11.200 6.913 1.00 84.19 297 GLY A O 1
ATOM 2447 N N . ASP A 1 298 ? 5.424 12.171 6.663 1.00 69.81 298 ASP A N 1
ATOM 2448 C CA . ASP A 1 298 ? 5.081 12.276 8.095 1.00 69.81 298 ASP A CA 1
ATOM 2449 C C . ASP A 1 298 ? 4.719 10.918 8.745 1.00 69.81 298 ASP A C 1
ATOM 2451 O O . ASP A 1 298 ? 4.245 10.866 9.874 1.00 69.81 298 ASP A O 1
ATOM 2455 N N . ALA A 1 299 ? 4.892 9.800 8.033 1.00 58.75 299 ALA A N 1
ATOM 2456 C CA . ALA A 1 299 ? 4.450 8.475 8.477 1.00 58.75 299 ALA A CA 1
ATOM 2457 C C . ALA A 1 299 ? 5.439 7.755 9.418 1.00 58.75 299 ALA A C 1
ATOM 2459 O O . ALA A 1 299 ? 5.068 6.753 10.023 1.00 58.75 299 ALA A O 1
ATOM 2460 N N . GLU A 1 300 ? 6.685 8.225 9.539 1.00 53.56 300 GLU A N 1
ATOM 2461 C CA . GLU A 1 300 ? 7.735 7.501 10.278 1.00 53.56 300 GLU A CA 1
ATOM 2462 C C . GLU A 1 300 ? 7.741 7.771 11.800 1.00 53.56 300 GLU A C 1
ATOM 2464 O O . GLU A 1 300 ? 8.372 7.011 12.529 1.00 53.56 300 GLU A O 1
ATOM 2469 N N . GLU A 1 301 ? 7.017 8.776 12.316 1.00 47.75 301 GLU A N 1
ATOM 2470 C CA . GLU A 1 301 ? 7.050 9.109 13.758 1.00 47.75 301 GLU A CA 1
ATOM 2471 C C . GLU A 1 301 ? 5.945 8.440 14.608 1.00 47.75 301 GLU A C 1
ATOM 2473 O O . GLU A 1 301 ? 6.103 8.345 15.823 1.00 47.75 301 GLU A O 1
ATOM 2478 N N . ASP A 1 302 ? 4.888 7.884 14.000 1.00 44.91 302 ASP A N 1
ATOM 2479 C CA . ASP A 1 302 ? 3.714 7.350 14.727 1.00 44.91 302 ASP A CA 1
ATOM 2480 C C . ASP A 1 302 ? 3.519 5.820 14.615 1.00 44.91 302 ASP A C 1
ATOM 2482 O O . ASP A 1 302 ? 2.531 5.277 15.108 1.00 44.91 302 ASP A O 1
ATOM 2486 N N . ALA A 1 303 ? 4.460 5.082 14.014 1.00 43.91 303 ALA A N 1
ATOM 2487 C CA . ALA A 1 303 ? 4.375 3.618 13.880 1.00 43.91 303 ALA A CA 1
ATOM 2488 C C . ALA A 1 303 ? 4.823 2.840 15.136 1.00 43.91 303 ALA A C 1
ATOM 2490 O O . ALA A 1 303 ? 5.097 1.643 15.068 1.00 43.91 303 ALA A O 1
ATOM 2491 N N . VAL A 1 304 ? 4.872 3.483 16.306 1.00 41.16 304 VAL A N 1
ATOM 2492 C CA . VAL A 1 304 ? 4.745 2.731 17.555 1.00 41.16 304 VAL A CA 1
ATOM 2493 C C . VAL A 1 304 ? 3.268 2.389 17.647 1.00 41.16 304 VAL A C 1
ATOM 2495 O O . VAL A 1 304 ? 2.461 3.271 17.930 1.00 41.16 304 VAL A O 1
ATOM 2498 N N . GLN A 1 305 ? 2.909 1.134 17.358 1.00 48.09 305 GLN A N 1
ATOM 2499 C CA . GLN A 1 305 ? 1.579 0.583 17.618 1.00 48.09 305 GLN A CA 1
ATOM 2500 C C . GLN A 1 305 ? 1.223 0.847 19.083 1.00 48.09 305 GLN A C 1
ATOM 2502 O O . GLN A 1 305 ? 1.491 0.058 19.986 1.00 48.09 305 GLN A O 1
ATOM 2507 N N . THR A 1 306 ? 0.627 2.003 19.352 1.00 41.09 306 THR A N 1
ATOM 2508 C CA . THR A 1 306 ? -0.152 2.174 20.560 1.00 41.09 306 THR A CA 1
ATOM 2509 C C . THR A 1 306 ? -1.287 1.182 20.398 1.00 41.09 306 THR A C 1
ATOM 2511 O O . THR A 1 306 ? -2.012 1.253 19.405 1.00 41.09 306 THR A O 1
ATOM 2514 N N . ASN A 1 307 ? -1.373 0.204 21.304 1.00 48.97 307 ASN A N 1
ATOM 2515 C CA . ASN A 1 307 ? -2.504 -0.712 21.394 1.00 48.97 307 ASN A CA 1
ATOM 2516 C C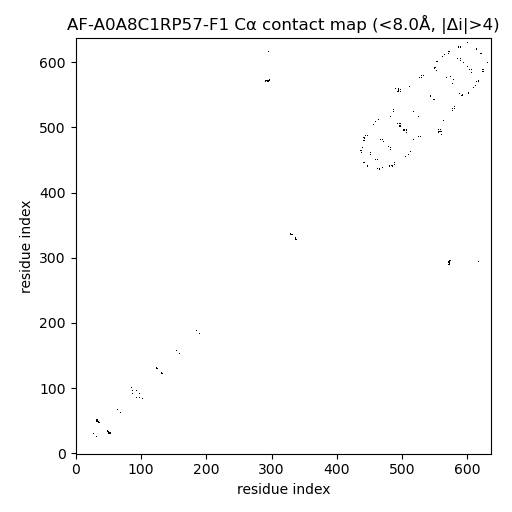 . ASN A 1 307 ? -3.773 0.137 21.483 1.00 48.97 307 ASN A C 1
ATOM 2518 O O . ASN A 1 307 ? -4.176 0.599 22.554 1.00 48.97 307 ASN A O 1
ATOM 2522 N N . THR A 1 308 ? -4.354 0.416 20.325 1.00 50.88 308 THR A N 1
ATOM 2523 C CA . THR A 1 308 ? -5.627 1.087 20.200 1.00 50.88 308 THR A CA 1
ATOM 2524 C C . THR A 1 308 ? -6.641 0.080 20.696 1.00 50.88 308 THR A C 1
ATOM 2526 O O . THR A 1 308 ? -6.589 -1.106 20.379 1.00 50.88 308 THR A O 1
ATOM 2529 N N . HIS A 1 309 ? -7.503 0.531 21.600 1.00 51.78 309 HIS A N 1
ATOM 2530 C CA . HIS A 1 309 ? -8.543 -0.312 22.156 1.00 51.78 309 HIS A CA 1
ATOM 2531 C C . HIS A 1 309 ? -9.466 -0.742 21.011 1.00 51.78 309 HIS A C 1
ATOM 2533 O O . HIS A 1 309 ? -10.316 0.043 20.585 1.00 51.78 309 HIS A O 1
ATOM 2539 N N . VAL A 1 310 ? -9.283 -1.970 20.525 1.00 55.69 310 VAL A N 1
ATOM 2540 C CA . VAL A 1 310 ? -10.182 -2.611 19.567 1.00 55.69 310 VAL A CA 1
ATOM 2541 C C . VAL A 1 310 ? -11.543 -2.672 20.244 1.00 55.69 310 VAL A C 1
ATOM 2543 O O . VAL A 1 310 ? -11.714 -3.278 21.304 1.00 55.69 310 VAL A O 1
ATOM 2546 N N . SER A 1 311 ? -12.488 -1.910 19.708 1.00 54.16 311 SER A N 1
ATOM 2547 C CA . SER A 1 311 ? -13.859 -1.942 20.201 1.00 54.16 311 SER A CA 1
ATOM 2548 C C . SER A 1 311 ? -14.496 -3.231 19.694 1.00 54.16 311 SER A C 1
ATOM 2550 O O . SER A 1 311 ? -14.166 -3.678 18.604 1.00 54.16 311 SER A O 1
ATOM 2552 N N . ALA A 1 312 ? -15.419 -3.822 20.454 1.00 54.88 312 ALA A N 1
ATOM 2553 C CA . ALA A 1 312 ? -16.093 -5.068 20.062 1.00 54.88 312 ALA A CA 1
ATOM 2554 C C . ALA A 1 312 ? -16.880 -4.970 18.731 1.00 54.88 312 ALA A C 1
ATOM 2556 O O . ALA A 1 312 ? -17.332 -5.985 18.220 1.00 54.88 312 ALA A O 1
ATOM 2557 N N . ASP A 1 313 ? -17.024 -3.755 18.198 1.00 48.62 313 ASP A N 1
ATOM 2558 C CA . ASP A 1 313 ? -17.713 -3.410 16.952 1.00 48.62 313 ASP A CA 1
ATOM 2559 C C . ASP A 1 313 ? -16.752 -3.244 15.749 1.00 48.62 313 ASP A C 1
ATOM 2561 O O . ASP A 1 313 ? -17.199 -3.065 14.622 1.00 48.62 313 ASP A O 1
ATOM 2565 N N . ASP A 1 314 ? -15.428 -3.280 15.967 1.00 56.66 314 ASP A N 1
ATOM 2566 C CA . ASP A 1 314 ? -14.414 -3.180 14.905 1.00 56.66 314 ASP A CA 1
ATOM 2567 C C . ASP A 1 314 ? -14.023 -4.587 14.431 1.00 56.66 314 ASP A C 1
ATOM 2569 O O . ASP A 1 314 ? -12.989 -5.147 14.804 1.00 56.66 314 ASP A O 1
ATOM 2573 N N . MET A 1 315 ? -14.915 -5.210 13.657 1.00 58.38 315 MET A N 1
ATOM 2574 C CA . MET A 1 315 ? -14.608 -6.442 12.930 1.00 58.38 315 MET A CA 1
ATOM 2575 C C . MET A 1 315 ? -13.673 -6.076 11.774 1.00 58.38 315 MET A C 1
ATOM 2577 O O . MET A 1 315 ? -14.108 -5.710 10.686 1.00 58.38 315 MET A O 1
ATOM 2581 N N . ASN A 1 316 ? -12.367 -6.122 12.029 1.00 46.22 316 ASN A N 1
ATOM 2582 C CA . ASN A 1 316 ? -11.362 -5.931 10.995 1.00 46.22 316 ASN A CA 1
ATOM 2583 C C . ASN A 1 316 ? -11.556 -7.000 9.899 1.00 46.22 316 ASN A C 1
ATOM 2585 O O . ASN A 1 316 ? -11.347 -8.184 10.143 1.00 46.22 316 ASN A O 1
ATOM 2589 N N . ASP A 1 317 ? -11.906 -6.577 8.682 1.00 49.25 317 ASP A N 1
ATOM 2590 C CA . ASP A 1 317 ? -12.058 -7.425 7.478 1.00 49.25 317 ASP A CA 1
ATOM 2591 C C . ASP A 1 317 ? -10.737 -8.102 7.033 1.00 49.25 317 ASP A C 1
ATOM 2593 O O . ASP A 1 317 ? -10.678 -8.844 6.047 1.00 49.25 317 ASP A O 1
ATOM 2597 N N . GLY A 1 318 ? -9.636 -7.844 7.743 1.00 45.81 318 GLY A N 1
ATOM 2598 C CA . GLY A 1 318 ? -8.376 -8.548 7.578 1.00 45.81 318 GLY A CA 1
ATOM 2599 C C . GLY A 1 318 ? -8.449 -9.932 8.213 1.00 45.81 318 GLY A C 1
ATOM 2600 O O . GLY A 1 318 ? -8.326 -10.066 9.423 1.00 45.81 318 GLY A O 1
ATOM 2601 N N . PHE A 1 319 ? -8.548 -10.969 7.381 1.00 49.03 319 PHE A N 1
ATOM 2602 C CA . PHE A 1 319 ? -8.530 -12.402 7.735 1.00 49.03 319 PHE A CA 1
ATOM 2603 C C . PHE A 1 319 ? -7.241 -12.893 8.441 1.00 49.03 319 PHE A C 1
ATOM 2605 O O . PHE A 1 319 ? -6.986 -14.094 8.540 1.00 49.03 319 PHE A O 1
ATOM 2612 N N . ILE A 1 320 ? -6.389 -11.973 8.889 1.00 47.53 320 ILE A N 1
ATOM 2613 C CA . ILE A 1 320 ? -5.184 -12.236 9.660 1.00 47.53 320 ILE A CA 1
ATOM 2614 C C . ILE A 1 320 ? -5.553 -11.933 11.110 1.00 47.53 320 ILE A C 1
ATOM 2616 O O . ILE A 1 320 ? -5.408 -10.811 11.585 1.00 47.53 320 ILE A O 1
ATOM 2620 N N . LEU A 1 321 ? -6.066 -12.949 11.803 1.00 48.12 321 LEU A N 1
ATOM 2621 C CA . LEU A 1 321 ? -5.832 -13.033 13.236 1.00 48.12 321 LEU A CA 1
ATOM 2622 C C . LEU A 1 321 ? -4.317 -13.176 13.366 1.00 48.12 321 LEU A C 1
ATOM 2624 O O . LEU A 1 321 ? -3.779 -14.253 13.095 1.00 48.12 321 LEU A O 1
ATOM 2628 N N . ASP A 1 322 ? -3.626 -12.086 13.695 1.00 47.75 322 ASP A N 1
ATOM 2629 C CA . ASP A 1 322 ? -2.341 -12.228 14.366 1.00 47.75 322 ASP A CA 1
ATOM 2630 C C . ASP A 1 322 ? -2.614 -13.196 15.518 1.00 47.75 322 ASP A C 1
ATOM 2632 O O . ASP A 1 322 ? -3.592 -13.017 16.255 1.00 47.75 322 ASP A O 1
ATOM 2636 N N . GLY A 1 323 ? -1.857 -14.297 15.576 1.00 46.53 323 GLY A N 1
ATOM 2637 C CA . GLY A 1 323 ? -1.971 -15.229 16.690 1.00 46.53 323 GLY A CA 1
ATOM 2638 C C . GLY A 1 323 ? -1.953 -14.400 17.965 1.00 46.53 323 GLY A C 1
ATOM 2639 O O . GLY A 1 323 ? -1.172 -13.453 18.061 1.00 46.53 323 GLY A O 1
ATOM 2640 N N . ASP A 1 324 ? -2.884 -14.655 18.884 1.00 50.53 324 ASP A N 1
ATOM 2641 C CA . ASP A 1 324 ? -2.881 -13.951 20.158 1.00 50.53 324 ASP A CA 1
ATOM 2642 C C . ASP A 1 324 ? -1.615 -14.404 20.903 1.00 50.53 324 ASP A C 1
ATOM 2644 O O . ASP A 1 324 ? -1.635 -15.347 21.686 1.00 50.53 324 ASP A O 1
ATOM 2648 N N . ASP A 1 325 ? -0.483 -13.751 20.621 1.00 50.72 325 ASP A N 1
ATOM 2649 C CA . ASP A 1 325 ? 0.840 -14.002 21.206 1.00 50.72 325 ASP A CA 1
ATOM 2650 C C . ASP A 1 325 ? 0.870 -13.603 22.693 1.00 50.72 325 ASP A C 1
ATOM 2652 O O . ASP A 1 325 ? 1.910 -13.614 23.362 1.00 50.72 325 ASP A O 1
ATOM 2656 N N . ARG A 1 326 ? -0.293 -13.245 23.250 1.00 59.19 326 ARG A N 1
ATOM 2657 C CA . ARG A 1 326 ? -0.521 -13.177 24.683 1.00 59.19 326 ARG A CA 1
ATOM 2658 C C . ARG A 1 326 ? -0.308 -14.569 25.257 1.00 59.19 326 ARG A C 1
ATOM 2660 O O . ARG A 1 326 ? -1.222 -15.385 25.302 1.00 59.19 326 ARG A O 1
ATOM 2667 N N . LYS A 1 327 ? 0.903 -14.801 25.768 1.00 55.19 327 LYS A N 1
ATOM 2668 C CA . LYS A 1 327 ? 1.217 -15.923 26.655 1.00 55.19 327 LYS A CA 1
ATOM 2669 C C . LYS A 1 327 ? 0.160 -15.966 27.760 1.00 55.19 327 LYS A C 1
ATOM 2671 O O . LYS A 1 327 ? 0.156 -15.132 28.669 1.00 55.19 327 LYS A O 1
ATOM 2676 N N . THR A 1 328 ? -0.780 -16.897 27.652 1.00 51.72 328 THR A N 1
ATOM 2677 C CA . THR A 1 328 ? -1.789 -17.121 28.679 1.00 51.72 328 THR A CA 1
ATOM 2678 C C . THR A 1 328 ? -1.067 -17.597 29.928 1.00 51.72 328 THR A C 1
ATOM 2680 O O . THR A 1 328 ? -0.362 -18.603 29.887 1.00 51.72 328 THR A O 1
ATOM 2683 N N . LEU A 1 329 ? -1.212 -16.862 3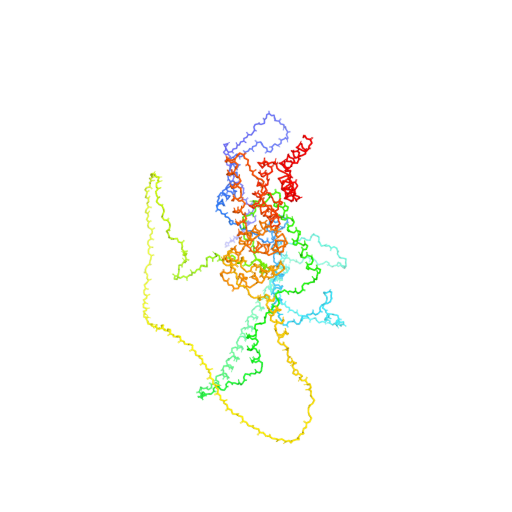1.030 1.00 56.19 329 LEU A N 1
ATOM 2684 C CA . LEU A 1 329 ? -0.632 -17.238 32.316 1.00 56.19 329 LEU A CA 1
ATOM 2685 C C . LEU A 1 329 ? -1.334 -18.515 32.792 1.00 56.19 329 LEU A C 1
ATOM 2687 O O . LEU A 1 329 ? -2.451 -18.460 33.304 1.00 56.19 329 LEU A O 1
ATOM 2691 N N . ALA A 1 330 ? -0.700 -19.664 32.573 1.00 58.81 330 ALA A N 1
ATOM 2692 C CA . ALA A 1 330 ? -1.154 -20.937 33.106 1.00 58.81 330 ALA A CA 1
ATOM 2693 C C . ALA A 1 330 ? -0.600 -21.107 34.525 1.00 58.81 330 ALA A C 1
ATOM 2695 O O . ALA A 1 330 ? 0.584 -20.879 34.785 1.00 58.81 330 ALA A O 1
ATOM 2696 N N . TYR A 1 331 ? -1.476 -21.487 35.451 1.00 59.50 331 TYR A N 1
ATOM 2697 C CA . TYR A 1 331 ? -1.121 -21.756 36.837 1.00 59.50 331 TYR A CA 1
ATOM 2698 C C . TYR A 1 331 ? -1.046 -23.272 37.016 1.00 59.50 331 TYR A C 1
ATOM 2700 O O . TYR A 1 331 ? -2.055 -23.959 36.858 1.00 59.50 331 TYR A O 1
ATOM 2708 N N . LYS A 1 332 ? 0.142 -23.788 37.324 1.00 46.41 332 LYS A N 1
ATOM 2709 C CA . LYS A 1 332 ? 0.324 -25.143 37.851 1.00 46.41 332 LYS A CA 1
ATOM 2710 C C . LYS A 1 332 ? 1.019 -25.006 39.205 1.00 46.41 332 LYS A C 1
ATOM 2712 O O . LYS A 1 332 ? 2.002 -24.284 39.328 1.00 46.41 332 LYS A O 1
ATOM 2717 N N . ASP A 1 333 ? 0.433 -25.620 40.226 1.00 42.69 333 ASP A N 1
ATOM 2718 C CA . ASP A 1 333 ? 1.032 -25.826 41.552 1.00 42.69 333 ASP A CA 1
ATOM 2719 C C . ASP A 1 333 ? 1.562 -24.571 42.270 1.00 42.69 333 ASP A C 1
ATOM 2721 O O . ASP A 1 333 ? 2.682 -24.533 42.777 1.00 42.69 333 ASP A O 1
ATOM 2725 N N . GLY A 1 334 ? 0.754 -23.507 42.343 1.00 61.44 334 GLY A N 1
ATOM 2726 C CA . GLY A 1 334 ? 1.072 -22.360 43.209 1.00 61.44 334 GLY A CA 1
ATOM 2727 C C . GLY A 1 334 ? 2.185 -21.436 42.695 1.00 61.44 334 GLY A C 1
ATOM 2728 O O . GLY A 1 334 ? 2.500 -20.441 43.354 1.00 61.44 334 GLY A O 1
ATOM 2729 N N . LYS A 1 335 ? 2.767 -21.711 41.520 1.00 44.97 335 LYS A N 1
ATOM 2730 C CA . LYS A 1 335 ? 3.799 -20.882 40.883 1.00 44.97 335 LYS A CA 1
ATOM 2731 C C . LYS A 1 335 ? 3.420 -20.525 39.445 1.00 44.97 335 LYS A C 1
ATOM 2733 O O . LYS A 1 335 ? 2.750 -21.269 38.737 1.00 44.97 335 LYS A O 1
ATOM 2738 N N . TRP A 1 336 ? 3.830 -19.327 39.034 1.00 51.62 336 TRP A N 1
ATOM 2739 C CA . TRP A 1 336 ? 3.600 -18.810 37.687 1.00 51.62 336 TRP A CA 1
ATOM 2740 C C . TRP A 1 336 ? 4.490 -19.562 36.696 1.00 51.62 336 TRP A C 1
ATOM 2742 O O . TRP A 1 336 ? 5.712 -19.490 36.812 1.00 51.62 336 TRP A O 1
ATOM 2752 N N . ASN A 1 337 ? 3.895 -20.255 35.724 1.00 49.34 337 ASN A N 1
ATOM 2753 C CA . ASN A 1 337 ? 4.653 -20.928 34.675 1.00 49.34 337 ASN A CA 1
ATOM 2754 C C . ASN A 1 337 ? 4.974 -19.909 33.567 1.00 49.34 337 ASN A C 1
ATOM 2756 O O . ASN A 1 337 ? 4.113 -19.569 32.755 1.00 49.34 337 ASN A O 1
ATOM 2760 N N . ILE A 1 338 ? 6.195 -19.369 33.563 1.00 50.03 338 ILE A N 1
ATOM 2761 C CA . ILE A 1 338 ? 6.756 -18.669 32.400 1.00 50.03 338 ILE A CA 1
ATOM 2762 C C . ILE A 1 338 ? 7.590 -19.713 31.662 1.00 50.03 338 ILE A C 1
ATOM 2764 O O . ILE A 1 338 ? 8.761 -19.907 31.964 1.00 50.03 338 ILE A O 1
ATOM 2768 N N . GLU A 1 339 ? 6.976 -20.431 30.725 1.00 44.22 339 GLU A N 1
ATOM 2769 C CA . GLU A 1 339 ? 7.736 -21.284 29.812 1.00 44.22 339 GLU A CA 1
ATOM 2770 C C . GLU A 1 339 ? 8.545 -20.397 28.850 1.00 44.22 339 GLU A C 1
ATOM 2772 O O . GLU A 1 339 ? 7.990 -19.580 28.100 1.00 44.22 339 GLU A O 1
ATOM 2777 N N . GLY A 1 340 ? 9.872 -20.552 28.907 1.00 40.31 340 GLY A N 1
ATOM 2778 C CA . GLY A 1 340 ? 10.810 -20.052 27.903 1.00 40.31 340 GLY A CA 1
ATOM 2779 C C . GLY A 1 340 ? 11.882 -19.086 28.408 1.00 40.31 340 GLY A C 1
ATOM 2780 O O . GLY A 1 340 ? 11.955 -17.970 27.902 1.00 40.31 340 GLY A O 1
ATOM 2781 N N . GLU A 1 341 ? 12.731 -19.523 29.336 1.00 39.59 341 GLU A N 1
ATOM 2782 C CA . GLU A 1 341 ? 14.125 -19.068 29.426 1.00 39.59 341 GLU A CA 1
ATOM 2783 C C . GLU A 1 341 ? 14.999 -20.300 29.659 1.00 39.59 341 GLU A C 1
ATOM 2785 O O . GLU A 1 341 ? 15.196 -20.703 30.796 1.00 39.59 341 GLU A O 1
ATOM 2790 N N . GLU A 1 342 ? 15.486 -20.922 28.582 1.00 28.88 342 GLU A N 1
ATOM 2791 C CA . GLU A 1 342 ? 16.704 -21.732 28.623 1.00 28.88 342 GLU A CA 1
ATOM 2792 C C . GLU A 1 342 ? 17.291 -21.891 27.204 1.00 28.88 342 GLU A C 1
ATOM 2794 O O . GLU A 1 342 ? 16.616 -22.328 26.276 1.00 28.88 342 GLU A O 1
ATOM 2799 N N . GLU A 1 343 ? 18.568 -21.507 27.102 1.00 29.12 343 GLU A N 1
ATOM 2800 C CA . GLU A 1 343 ? 19.579 -21.872 26.095 1.00 29.12 343 GLU A CA 1
ATOM 2801 C C . GLU A 1 343 ? 19.610 -21.173 24.718 1.00 29.12 343 GLU A C 1
ATOM 2803 O O . GLU A 1 343 ? 19.202 -21.725 23.704 1.00 29.12 343 GLU A O 1
ATOM 2808 N N . GLU A 1 344 ? 20.337 -20.049 24.647 1.00 27.41 344 GLU A N 1
ATOM 2809 C CA . GLU A 1 344 ? 21.374 -19.879 23.613 1.00 27.41 344 GLU A CA 1
ATOM 2810 C C . GLU A 1 344 ? 22.698 -19.485 24.292 1.00 27.41 344 GLU A C 1
ATOM 2812 O O . GLU A 1 344 ? 22.872 -18.375 24.796 1.00 27.41 344 GLU A O 1
ATOM 2817 N N . LYS A 1 345 ? 23.623 -20.450 24.349 1.00 28.14 345 LYS A N 1
ATOM 2818 C CA . LYS A 1 345 ? 25.054 -20.221 24.566 1.00 28.14 345 LYS A CA 1
ATOM 2819 C C . LYS A 1 345 ? 25.692 -19.993 23.197 1.00 28.14 345 LYS A C 1
ATOM 2821 O O . LYS A 1 345 ? 25.706 -20.917 22.389 1.00 28.14 345 LYS A O 1
ATOM 2826 N N . GLU A 1 346 ? 26.281 -18.824 22.981 1.00 27.77 346 GLU A N 1
ATOM 2827 C CA . GLU A 1 346 ? 27.390 -18.661 22.040 1.00 27.77 346 GLU A CA 1
ATOM 2828 C C . GLU A 1 346 ? 28.591 -18.086 22.796 1.00 27.77 346 GLU A C 1
ATOM 2830 O O . GLU A 1 346 ? 28.473 -17.131 23.568 1.00 27.77 346 GLU A O 1
ATOM 2835 N N . ASP A 1 347 ? 29.724 -18.758 22.612 1.00 27.66 347 ASP A N 1
ATOM 2836 C CA . ASP A 1 347 ? 31.011 -18.503 23.240 1.00 27.66 347 ASP A CA 1
ATOM 2837 C C . ASP A 1 347 ? 31.764 -17.303 22.625 1.00 27.66 347 ASP A C 1
ATOM 2839 O O . ASP A 1 347 ? 31.642 -16.988 21.443 1.00 27.66 347 ASP A O 1
ATOM 2843 N N . GLU A 1 348 ? 32.661 -16.783 23.468 1.00 27.78 348 GLU A N 1
ATOM 2844 C CA . GLU A 1 348 ? 33.986 -16.201 23.196 1.00 27.78 348 GLU A CA 1
ATOM 2845 C C . GLU A 1 348 ? 34.215 -14.666 23.213 1.00 27.78 348 GLU A C 1
ATOM 2847 O O . GLU A 1 348 ? 33.870 -13.907 22.308 1.00 27.78 348 GLU A O 1
ATOM 2852 N N . ASP A 1 349 ? 34.977 -14.311 24.261 1.00 28.84 349 ASP A N 1
ATOM 2853 C CA . ASP A 1 349 ? 36.043 -13.311 24.395 1.00 28.84 349 ASP A CA 1
ATOM 2854 C C . ASP A 1 349 ? 35.747 -11.846 24.770 1.00 28.84 349 ASP A C 1
ATOM 2856 O O . ASP A 1 349 ? 35.327 -11.023 23.958 1.00 28.84 349 ASP A O 1
ATOM 2860 N N . GLY A 1 350 ? 36.203 -11.478 25.983 1.00 27.61 350 GLY A N 1
ATOM 2861 C CA . GLY A 1 350 ? 36.796 -10.156 26.212 1.00 27.61 350 GLY A CA 1
ATOM 2862 C C . GLY A 1 350 ? 36.699 -9.530 27.610 1.00 27.61 350 GLY A C 1
ATOM 2863 O O . GLY A 1 350 ? 35.991 -8.542 27.766 1.00 27.61 350 GLY A O 1
ATOM 2864 N N . ASP A 1 351 ? 37.565 -9.982 28.522 1.00 27.14 351 ASP A N 1
ATOM 2865 C CA . ASP A 1 351 ? 38.323 -9.151 29.487 1.00 27.14 351 ASP A CA 1
ATOM 2866 C C . ASP A 1 351 ? 37.807 -8.923 30.929 1.00 27.14 351 ASP A C 1
ATOM 2868 O O . ASP A 1 351 ? 36.618 -8.898 31.238 1.00 27.14 351 ASP A O 1
ATOM 2872 N N . GLU A 1 352 ? 38.801 -8.807 31.812 1.00 27.36 352 GLU A N 1
ATOM 2873 C CA . GLU A 1 352 ? 38.821 -8.983 33.264 1.00 27.36 352 GLU A CA 1
ATOM 2874 C C . GLU A 1 352 ? 38.303 -7.791 34.100 1.00 27.36 352 GLU A C 1
ATOM 2876 O O . GLU A 1 352 ? 38.498 -6.624 33.768 1.00 27.36 352 GLU A O 1
ATOM 2881 N N . GLU A 1 353 ? 37.730 -8.118 35.267 1.00 28.84 353 GLU A N 1
ATOM 2882 C CA . GLU A 1 353 ? 38.203 -7.758 36.627 1.00 28.84 353 GLU A CA 1
ATOM 2883 C C . GLU A 1 353 ? 37.092 -7.321 37.605 1.00 28.84 353 GLU A C 1
ATOM 2885 O O . GLU A 1 353 ? 36.475 -6.267 37.466 1.00 28.84 353 GLU A O 1
ATOM 2890 N N . GLY A 1 354 ? 36.989 -8.088 38.700 1.00 27.02 354 GLY A N 1
ATOM 2891 C CA . GLY A 1 354 ? 37.143 -7.546 40.055 1.00 27.02 354 GLY A CA 1
ATOM 2892 C C . GLY A 1 354 ? 35.884 -7.217 40.869 1.00 27.02 354 GLY A C 1
ATOM 2893 O O . GLY A 1 354 ? 35.206 -6.229 40.600 1.00 27.02 354 GLY A O 1
ATOM 2894 N N . GLY A 1 355 ? 35.699 -7.933 41.990 1.00 26.81 355 GLY A N 1
ATOM 2895 C CA . GLY A 1 355 ? 35.131 -7.331 43.209 1.00 26.81 355 GLY A CA 1
ATOM 2896 C C . GLY A 1 355 ? 34.108 -8.153 43.999 1.00 26.81 355 GLY A C 1
ATOM 2897 O O . GLY A 1 355 ? 32.920 -7.882 43.909 1.00 26.81 355 GLY A O 1
ATOM 2898 N N . GLU A 1 356 ? 34.629 -9.110 44.766 1.00 28.75 356 GLU A N 1
ATOM 2899 C CA . GLU A 1 356 ? 34.202 -9.688 46.060 1.00 28.75 356 GLU A CA 1
ATOM 2900 C C . GLU A 1 356 ? 32.925 -9.186 46.794 1.00 28.75 356 GLU A C 1
ATOM 2902 O O . GLU A 1 356 ? 32.761 -7.994 47.047 1.00 28.75 356 GLU A O 1
ATOM 2907 N N . GLU A 1 357 ? 32.139 -10.198 47.208 1.00 28.53 357 GLU A N 1
ATOM 2908 C CA . GLU A 1 357 ? 31.518 -10.490 48.528 1.00 28.53 357 GLU A CA 1
ATOM 2909 C C . GLU A 1 357 ? 30.449 -9.568 49.161 1.00 28.53 357 GLU A C 1
ATOM 2911 O O . GLU A 1 357 ? 30.628 -8.364 49.315 1.00 28.53 357 GLU A O 1
ATOM 2916 N N . GLU A 1 358 ? 29.309 -10.156 49.563 1.00 27.67 358 GLU A N 1
ATOM 2917 C CA . GLU A 1 358 ? 29.021 -10.650 50.937 1.00 27.67 358 GLU A CA 1
ATOM 2918 C C . GLU A 1 358 ? 27.533 -11.107 51.035 1.00 27.67 358 GLU A C 1
ATOM 2920 O O . GLU A 1 358 ? 26.624 -10.342 50.702 1.00 27.67 358 GLU A O 1
ATOM 2925 N N . ASP A 1 359 ? 27.327 -12.395 51.362 1.00 28.45 359 ASP A N 1
ATOM 2926 C CA . ASP A 1 359 ? 26.518 -13.004 52.457 1.00 28.45 359 ASP A CA 1
ATOM 2927 C C . ASP A 1 359 ? 25.517 -12.100 53.235 1.00 28.45 359 ASP A C 1
ATOM 2929 O O . ASP A 1 359 ? 25.711 -10.896 53.357 1.00 28.45 359 ASP A O 1
ATOM 2933 N N . GLU A 1 360 ? 24.421 -12.528 53.874 1.00 30.19 360 GLU A N 1
ATOM 2934 C CA . GLU A 1 360 ? 23.874 -13.807 54.362 1.00 30.19 360 GLU A CA 1
ATOM 2935 C C . GLU A 1 360 ? 22.452 -13.497 54.932 1.00 30.19 360 GLU A C 1
ATOM 2937 O O . GLU A 1 360 ? 22.077 -12.324 55.057 1.00 30.19 360 GLU A O 1
ATOM 2942 N N . ASP A 1 361 ? 21.727 -14.549 55.338 1.00 28.31 361 ASP A N 1
ATOM 2943 C CA . ASP A 1 361 ? 20.584 -14.578 56.284 1.00 28.31 361 ASP A CA 1
ATOM 2944 C C . ASP A 1 361 ? 19.176 -14.180 55.753 1.00 28.31 361 ASP A C 1
ATOM 2946 O O . ASP A 1 361 ? 19.000 -13.220 55.007 1.00 28.31 361 ASP A O 1
ATOM 2950 N N . ASP A 1 362 ? 18.067 -14.853 56.089 1.00 28.50 362 ASP A N 1
ATOM 2951 C CA . ASP A 1 362 ? 17.805 -15.769 57.205 1.00 28.50 362 ASP A CA 1
ATOM 2952 C C . ASP A 1 362 ? 16.509 -16.591 56.977 1.00 28.50 362 ASP A C 1
ATOM 2954 O O . ASP A 1 362 ? 15.537 -16.083 56.410 1.00 28.50 362 ASP A O 1
ATOM 2958 N N . GLU A 1 363 ? 16.556 -17.833 57.468 1.00 29.75 363 GLU A N 1
ATOM 2959 C CA . GLU A 1 363 ? 15.564 -18.608 58.244 1.00 29.75 363 GLU A CA 1
ATOM 2960 C C . GLU A 1 363 ? 14.091 -18.850 57.806 1.00 29.75 363 GLU A C 1
ATOM 2962 O O . GLU A 1 363 ? 13.273 -17.949 57.629 1.00 29.75 363 GLU A O 1
ATOM 2967 N N . ASP A 1 364 ? 13.793 -20.162 57.798 1.00 27.67 364 ASP A N 1
ATOM 2968 C CA . ASP A 1 364 ? 12.672 -20.891 58.422 1.00 27.67 364 ASP A CA 1
ATOM 2969 C C . ASP A 1 364 ? 11.212 -20.658 57.984 1.00 27.67 364 ASP A C 1
ATOM 2971 O O . ASP A 1 364 ? 10.635 -19.585 58.127 1.00 27.67 364 ASP A O 1
ATOM 2975 N N . ASP A 1 365 ? 10.538 -21.736 57.562 1.00 28.36 365 ASP A N 1
ATOM 2976 C CA . ASP A 1 365 ? 9.756 -22.572 58.495 1.00 28.36 365 ASP A CA 1
ATOM 2977 C C . ASP A 1 365 ? 9.186 -23.806 57.766 1.00 28.36 365 ASP A C 1
ATOM 2979 O O . ASP A 1 365 ? 8.775 -23.740 56.604 1.00 28.36 365 ASP A O 1
ATOM 2983 N N . ALA A 1 366 ? 9.189 -24.938 58.460 1.00 34.16 366 ALA A N 1
ATOM 2984 C CA . ALA A 1 366 ? 8.790 -26.251 57.983 1.00 34.16 366 ALA A CA 1
ATOM 2985 C C . ALA A 1 366 ? 7.667 -26.803 58.866 1.00 34.16 366 ALA A C 1
ATOM 2987 O O . ALA A 1 366 ? 7.884 -27.023 60.047 1.00 34.16 366 ALA A O 1
ATOM 2988 N N . GLU A 1 367 ? 6.521 -27.117 58.270 1.00 30.23 367 GLU A N 1
ATOM 2989 C CA . GLU A 1 367 ? 5.484 -28.034 58.774 1.00 30.23 367 GLU A CA 1
ATOM 2990 C C . GLU A 1 367 ? 4.759 -28.531 57.499 1.00 30.23 367 GLU A C 1
ATOM 2992 O O . GLU A 1 367 ? 4.419 -27.713 56.646 1.00 30.23 367 GLU A O 1
ATOM 2997 N N . GLY A 1 368 ? 4.550 -29.811 57.191 1.00 26.97 368 GLY A N 1
ATOM 2998 C CA . GLY A 1 368 ? 4.403 -30.991 58.036 1.00 26.97 368 GLY A CA 1
ATOM 2999 C C . GLY A 1 368 ? 3.009 -31.588 57.784 1.00 26.97 368 GLY A C 1
ATOM 3000 O O . GLY A 1 368 ? 2.029 -30.866 57.935 1.00 26.97 368 GLY A O 1
ATOM 3001 N N . GLU A 1 369 ? 2.967 -32.885 57.441 1.00 28.23 369 GLU A N 1
ATOM 3002 C CA . GLU A 1 369 ? 1.795 -33.792 57.351 1.00 28.23 369 GLU A CA 1
ATOM 3003 C C . GLU A 1 369 ? 0.913 -33.706 56.087 1.00 28.23 369 GLU A C 1
ATOM 3005 O O . GLU A 1 369 ? 0.552 -32.626 55.630 1.00 28.23 369 GLU A O 1
ATOM 3010 N N . ASP A 1 370 ? 0.393 -34.791 55.517 1.00 26.38 370 ASP A N 1
ATOM 3011 C CA . ASP A 1 370 ? 0.716 -36.229 55.420 1.00 26.38 370 ASP A CA 1
ATOM 3012 C C . ASP A 1 370 ? -0.386 -36.815 54.507 1.00 26.38 370 ASP A C 1
ATOM 3014 O O . ASP A 1 370 ? -1.476 -36.240 54.425 1.00 26.38 370 ASP A O 1
ATOM 3018 N N . ASP A 1 371 ? -0.096 -37.971 53.906 1.00 28.11 371 ASP A N 1
ATOM 3019 C CA . ASP A 1 371 ? -1.042 -39.002 53.441 1.00 28.11 371 ASP A CA 1
ATOM 3020 C C . ASP A 1 371 ? -2.009 -38.713 52.275 1.00 28.11 371 ASP A C 1
ATOM 3022 O O . ASP A 1 371 ? -2.664 -37.680 52.184 1.00 28.11 371 ASP A O 1
ATOM 3026 N N . GLU A 1 372 ? -2.314 -39.653 51.384 1.00 29.17 372 GLU A N 1
ATOM 3027 C CA . GLU A 1 372 ? -1.745 -40.932 50.936 1.00 29.17 372 GLU A CA 1
ATOM 3028 C C . GLU A 1 372 ? -2.745 -41.436 49.863 1.00 29.17 372 GLU A C 1
ATOM 3030 O O . GLU A 1 372 ? -3.922 -41.071 49.894 1.00 29.17 372 GLU A O 1
ATOM 3035 N N . GLU A 1 373 ? -2.254 -42.291 48.963 1.00 28.47 373 GLU A N 1
ATOM 3036 C CA . GLU A 1 373 ? -2.992 -43.238 48.100 1.00 28.47 373 GLU A CA 1
ATOM 3037 C C . GLU A 1 373 ? -3.831 -42.673 46.929 1.00 28.47 373 GLU A C 1
ATOM 3039 O O . GLU A 1 373 ? -4.728 -41.852 47.091 1.00 28.47 373 GLU A O 1
ATOM 3044 N N . GLU A 1 374 ? -3.516 -42.948 45.659 1.00 29.00 374 GLU A N 1
ATOM 3045 C CA . GLU A 1 374 ? -3.276 -44.194 44.891 1.00 29.00 374 GLU A CA 1
ATOM 3046 C C . GLU A 1 374 ? -4.490 -44.640 44.055 1.00 29.00 374 GLU A C 1
ATOM 3048 O O . GLU A 1 374 ? -5.646 -44.508 44.446 1.00 29.00 374 GLU A O 1
ATOM 3053 N N . GLU A 1 375 ? -4.117 -45.217 42.908 1.00 29.09 375 GLU A N 1
ATOM 3054 C CA . GLU A 1 375 ? -4.880 -46.006 41.934 1.00 29.09 375 GLU A CA 1
ATOM 3055 C C . GLU A 1 375 ? -5.738 -45.227 40.917 1.00 29.09 375 GLU A C 1
ATOM 3057 O O . GLU A 1 375 ? -6.566 -44.390 41.258 1.00 29.09 375 GLU A O 1
ATOM 3062 N N . GLY A 1 376 ? -5.620 -45.451 39.609 1.00 25.61 376 GLY A N 1
ATOM 3063 C CA . GLY A 1 376 ? -4.884 -46.475 38.871 1.00 25.61 376 GLY A CA 1
ATOM 3064 C C . GLY A 1 376 ? -5.588 -46.737 37.534 1.00 25.61 376 GLY A C 1
ATOM 3065 O O . GLY A 1 376 ? -6.814 -46.787 37.504 1.00 25.61 376 GLY A O 1
ATOM 3066 N N . GLU A 1 377 ? -4.768 -46.891 36.489 1.00 28.56 377 GLU A N 1
ATOM 3067 C CA . GLU A 1 377 ? -4.974 -47.678 35.253 1.00 28.56 377 GLU A CA 1
ATOM 3068 C C . GLU A 1 377 ? -6.037 -47.171 34.249 1.00 28.56 377 GLU A C 1
ATOM 3070 O O . GLU A 1 377 ? -7.214 -46.996 34.555 1.00 28.56 377 GLU A O 1
ATOM 3075 N N . ASP A 1 378 ? -5.611 -46.672 33.083 1.00 28.16 378 ASP A N 1
ATOM 3076 C CA . ASP A 1 378 ? -5.176 -47.404 31.868 1.00 28.16 378 ASP A CA 1
ATOM 3077 C C . ASP A 1 378 ? -6.335 -48.139 31.171 1.00 28.16 378 ASP A C 1
ATOM 3079 O O . ASP A 1 378 ? -6.946 -49.044 31.727 1.00 28.16 378 ASP A O 1
ATOM 3083 N N . ASP A 1 379 ? -6.650 -47.716 29.943 1.00 28.33 379 ASP A N 1
ATOM 3084 C CA . ASP A 1 379 ? -6.456 -48.576 28.767 1.00 28.33 379 ASP A CA 1
ATOM 3085 C C . ASP A 1 379 ? -6.728 -47.787 27.473 1.00 28.33 379 ASP A C 1
ATOM 3087 O O . ASP A 1 379 ? -7.825 -47.278 27.217 1.00 28.33 379 ASP A O 1
ATOM 3091 N N . GLU A 1 380 ? -5.677 -47.685 26.662 1.00 37.41 380 GLU A N 1
ATOM 3092 C CA . GLU A 1 380 ? -5.752 -47.491 25.218 1.00 37.41 380 GLU A CA 1
ATOM 3093 C C . GLU A 1 380 ? -6.205 -48.810 24.575 1.00 37.41 380 GLU A C 1
ATOM 3095 O O . GLU A 1 380 ? -5.756 -49.865 25.003 1.00 37.41 380 GLU A O 1
ATOM 3100 N N . GLU A 1 381 ? -7.009 -48.761 23.510 1.00 30.23 381 GLU A N 1
ATOM 3101 C CA . GLU A 1 381 ? -6.738 -49.559 22.305 1.00 30.23 381 GLU A CA 1
ATOM 3102 C C . GLU A 1 381 ? -7.588 -49.090 21.109 1.00 30.23 381 GLU A C 1
ATOM 3104 O O . GLU A 1 381 ? -8.770 -48.751 21.227 1.00 30.23 381 GLU A O 1
ATOM 3109 N N . ASP A 1 382 ? -6.904 -49.042 19.965 1.00 34.00 382 ASP A N 1
ATOM 3110 C CA . ASP A 1 382 ? -7.406 -48.942 18.595 1.00 34.00 382 ASP A CA 1
ATOM 3111 C C . ASP A 1 382 ? -8.469 -50.011 18.292 1.00 34.00 382 ASP A C 1
ATOM 3113 O O . ASP A 1 382 ? -8.353 -51.142 18.748 1.00 34.00 382 ASP A O 1
ATOM 3117 N N . ASP A 1 383 ? -9.411 -49.707 17.394 1.00 28.39 383 ASP A N 1
ATOM 3118 C CA . ASP A 1 383 ? -9.579 -50.569 16.218 1.00 28.39 383 ASP A CA 1
ATOM 3119 C C . ASP A 1 383 ? -10.385 -49.888 15.103 1.00 28.39 383 ASP A C 1
ATOM 3121 O O . ASP A 1 383 ? -11.381 -49.187 15.315 1.00 28.39 383 ASP A O 1
ATOM 3125 N N . ALA A 1 384 ? -9.892 -50.109 13.889 1.00 39.34 384 ALA A N 1
ATOM 3126 C CA . ALA A 1 384 ? -10.539 -49.797 12.629 1.00 39.34 384 ALA A CA 1
ATOM 3127 C C . ALA A 1 384 ? -11.749 -50.716 12.398 1.00 39.34 384 ALA A C 1
ATOM 3129 O O . ALA A 1 384 ? -11.768 -51.826 12.908 1.00 39.34 384 ALA A O 1
ATOM 3130 N N . ASP A 1 385 ? -12.717 -50.281 11.584 1.00 32.47 385 ASP A N 1
ATOM 3131 C CA . ASP A 1 385 ? -13.215 -51.105 10.473 1.00 32.47 385 ASP A CA 1
ATOM 3132 C C . ASP A 1 385 ? -14.215 -50.350 9.577 1.00 32.47 385 ASP A C 1
ATOM 3134 O O . ASP A 1 385 ? -15.131 -49.653 10.021 1.00 32.47 385 ASP A O 1
ATOM 3138 N N . GLU A 1 386 ? -13.985 -50.514 8.274 1.00 41.41 386 GLU A N 1
ATOM 3139 C CA . GLU A 1 386 ? -14.913 -50.288 7.168 1.00 41.41 386 GLU A CA 1
ATOM 3140 C C . GLU A 1 386 ? -16.015 -51.360 7.194 1.00 41.41 386 GLU A C 1
ATOM 3142 O O . GLU A 1 386 ? -15.711 -52.524 7.441 1.00 41.41 386 GLU A O 1
ATOM 3147 N N . ASP A 1 387 ? -17.259 -51.034 6.815 1.00 32.91 387 ASP A N 1
ATOM 3148 C CA . ASP A 1 387 ? -18.136 -52.082 6.280 1.00 32.91 387 ASP A CA 1
ATOM 3149 C C . ASP A 1 387 ? -19.145 -51.598 5.226 1.00 32.91 387 ASP A C 1
ATOM 3151 O O . A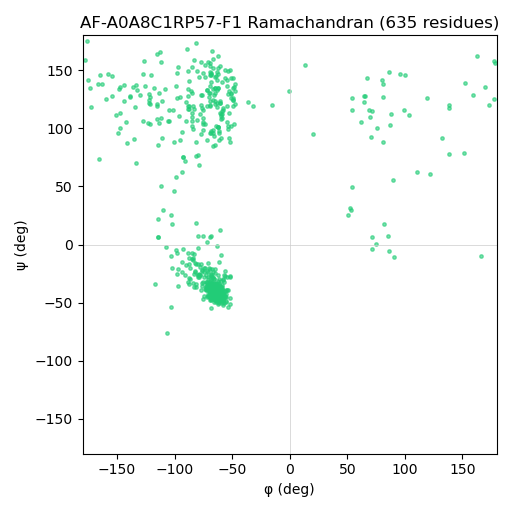SP A 1 387 ? -19.825 -50.575 5.353 1.00 32.91 387 ASP A O 1
ATOM 3155 N N . HIS A 1 388 ? -19.206 -52.393 4.160 1.00 40.06 388 HIS A N 1
ATOM 3156 C CA . HIS A 1 388 ? -20.123 -52.345 3.028 1.00 40.06 388 HIS A CA 1
ATOM 3157 C C . HIS A 1 388 ? -21.422 -53.085 3.376 1.00 40.06 388 HIS A C 1
ATOM 3159 O O . HIS A 1 388 ? -21.385 -54.088 4.076 1.00 40.06 388 HIS A O 1
ATOM 3165 N N . CYS A 1 389 ? -22.556 -52.719 2.768 1.00 32.00 389 CYS A N 1
ATOM 3166 C CA . CYS A 1 389 ? -23.694 -53.637 2.636 1.00 32.00 389 CYS A CA 1
ATOM 3167 C C . CYS A 1 389 ? -24.421 -53.441 1.299 1.00 32.00 389 CYS A C 1
ATOM 3169 O O . CYS A 1 389 ? -24.895 -52.355 0.972 1.00 32.00 389 CYS A O 1
ATOM 3171 N N . ASP A 1 390 ? -24.506 -54.546 0.566 1.00 35.03 390 ASP A N 1
ATOM 3172 C CA . ASP A 1 390 ? -25.088 -54.761 -0.754 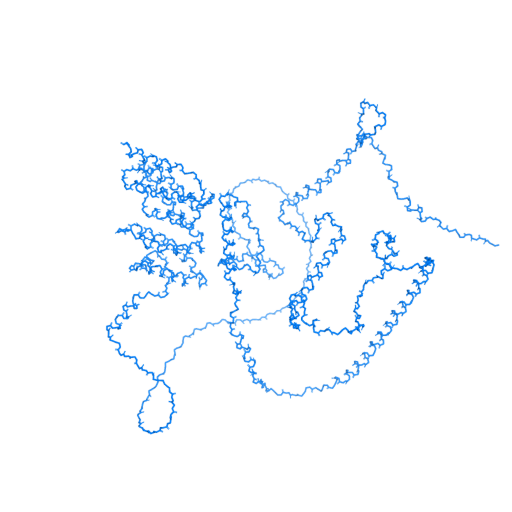1.00 35.03 390 ASP A CA 1
ATOM 3173 C C . ASP A 1 390 ? -26.152 -55.860 -0.574 1.00 35.03 390 ASP A C 1
ATOM 3175 O O . ASP A 1 390 ? -25.822 -56.924 -0.049 1.00 35.03 390 ASP A O 1
ATOM 3179 N N . LEU A 1 391 ? -27.420 -55.640 -0.943 1.00 33.91 391 LEU A N 1
ATOM 3180 C CA . LEU A 1 391 ? -28.438 -56.705 -0.955 1.00 33.91 391 LEU A CA 1
ATOM 3181 C C . LEU A 1 391 ? -29.469 -56.500 -2.074 1.00 33.91 391 LEU A C 1
ATOM 3183 O O . LEU A 1 391 ? -30.293 -55.588 -2.045 1.00 33.91 391 LEU A O 1
ATOM 3187 N N . GLN A 1 392 ? -29.430 -57.422 -3.037 1.00 36.41 392 GLN A N 1
ATOM 3188 C CA . GLN A 1 392 ? -30.438 -57.661 -4.070 1.00 36.41 392 GLN A CA 1
ATOM 3189 C C . GLN A 1 392 ? -31.504 -58.660 -3.590 1.00 36.41 392 GLN A C 1
ATOM 3191 O O . GLN A 1 392 ? -31.182 -59.627 -2.897 1.00 36.41 392 GLN A O 1
ATOM 3196 N N . SER A 1 393 ? -32.744 -58.528 -4.074 1.00 30.23 393 SER A N 1
ATOM 3197 C CA . SER A 1 393 ? -33.591 -59.670 -4.469 1.00 30.23 393 SER A CA 1
ATOM 3198 C C . SER A 1 393 ? -34.628 -59.243 -5.516 1.00 30.23 393 SER A C 1
ATOM 3200 O O . SER A 1 393 ? -35.128 -58.123 -5.485 1.00 30.23 393 SER A O 1
ATOM 3202 N N . ASP A 1 394 ? -34.904 -60.171 -6.425 1.00 33.59 394 ASP A N 1
ATOM 3203 C CA . ASP A 1 394 ? -35.728 -60.142 -7.638 1.00 33.59 394 ASP A CA 1
ATOM 3204 C C . ASP A 1 394 ? -37.141 -60.717 -7.386 1.00 33.59 394 ASP A C 1
ATOM 3206 O O . ASP A 1 394 ? -37.280 -61.554 -6.498 1.00 33.59 394 ASP A O 1
ATOM 3210 N N . GLU A 1 395 ? -38.148 -60.278 -8.159 1.00 28.27 395 GLU A N 1
ATOM 3211 C CA . GLU A 1 395 ? -39.212 -61.094 -8.796 1.00 28.27 395 GLU A CA 1
ATOM 3212 C C . GLU A 1 395 ? -40.330 -60.202 -9.391 1.00 28.27 395 GLU A C 1
ATOM 3214 O O . GLU A 1 395 ? -40.817 -59.264 -8.758 1.00 28.27 395 GLU A O 1
ATOM 3219 N N . GLY A 1 396 ? -40.767 -60.514 -10.619 1.00 33.50 396 GLY A N 1
ATOM 3220 C CA . GLY A 1 396 ? -41.897 -59.876 -11.311 1.00 33.50 396 GLY A CA 1
ATOM 3221 C C . GLY A 1 396 ? -43.103 -60.804 -11.519 1.00 33.50 396 GLY A C 1
ATOM 3222 O O . GLY A 1 396 ? -42.981 -62.018 -11.389 1.00 33.50 396 GLY A O 1
ATOM 3223 N N . SER A 1 397 ? -44.269 -60.242 -11.868 1.00 26.94 397 SER A N 1
ATOM 3224 C CA . SER A 1 397 ? -45.287 -60.823 -12.779 1.00 26.94 397 SER A CA 1
ATOM 3225 C C . SER A 1 397 ? -46.540 -59.932 -12.916 1.00 26.94 397 SER A C 1
ATOM 3227 O O . SER A 1 397 ? -46.789 -59.049 -12.100 1.00 26.94 397 SER A O 1
ATOM 3229 N N . GLU A 1 398 ? -47.245 -60.158 -14.027 1.00 31.42 398 GLU A N 1
ATOM 3230 C CA . GLU A 1 398 ? -48.313 -59.407 -14.709 1.00 31.42 398 GLU A CA 1
ATOM 3231 C C . GLU A 1 398 ? -49.729 -59.651 -14.121 1.00 31.42 398 GLU A C 1
ATOM 3233 O O . GLU A 1 398 ? -49.928 -60.678 -13.479 1.00 31.42 398 GLU A O 1
ATOM 3238 N N . ASP A 1 399 ? -50.704 -58.741 -14.345 1.00 29.27 399 ASP A N 1
ATOM 3239 C CA . ASP A 1 399 ? -52.036 -59.011 -14.964 1.00 29.27 399 ASP A CA 1
ATOM 3240 C C . ASP A 1 399 ? -53.132 -57.921 -14.748 1.00 29.27 399 ASP A C 1
ATOM 3242 O O . ASP A 1 399 ? -53.028 -57.037 -13.901 1.00 29.27 399 ASP A O 1
ATOM 3246 N N . GLU A 1 400 ? -54.154 -58.020 -15.613 1.00 30.25 400 GLU A N 1
ATOM 3247 C CA . GLU A 1 400 ? -55.205 -57.110 -16.120 1.00 30.25 400 GLU A CA 1
ATOM 3248 C C . GLU A 1 400 ? -56.279 -56.473 -15.183 1.00 30.25 400 GLU A C 1
ATOM 3250 O O . GLU A 1 400 ? -56.642 -56.992 -14.133 1.00 30.25 400 GLU A O 1
ATOM 3255 N N . ASP A 1 401 ? -56.885 -55.402 -15.739 1.00 27.05 401 ASP A N 1
ATOM 3256 C CA . ASP A 1 401 ? -58.298 -54.941 -15.714 1.00 27.05 401 ASP A CA 1
ATOM 3257 C C . ASP A 1 401 ? -59.025 -54.469 -14.425 1.00 27.05 401 ASP A C 1
ATOM 3259 O O . ASP A 1 401 ? -59.261 -55.219 -13.482 1.00 27.05 401 ASP A O 1
ATOM 3263 N N . GLY A 1 402 ? -59.620 -53.257 -14.509 1.00 26.84 402 GLY A N 1
ATOM 3264 C CA . GLY A 1 402 ? -60.944 -52.973 -13.913 1.00 26.84 402 GLY A CA 1
ATOM 3265 C C . GLY A 1 402 ? -61.153 -51.705 -13.055 1.00 26.84 402 GLY A C 1
ATOM 3266 O O . GLY A 1 402 ? -61.104 -51.770 -11.837 1.00 26.84 402 GLY A O 1
ATOM 3267 N N . GLN A 1 403 ? -61.587 -50.613 -13.706 1.00 28.45 403 GLN A N 1
ATOM 3268 C CA . GLN A 1 403 ? -62.556 -49.579 -13.252 1.00 28.45 403 GLN A CA 1
ATOM 3269 C C . GLN A 1 403 ? -62.283 -48.684 -12.009 1.00 28.45 403 GLN A C 1
ATOM 3271 O O . GLN A 1 403 ? -62.607 -49.033 -10.883 1.00 28.45 403 GLN A O 1
ATOM 3276 N N . GLY A 1 404 ? -61.945 -47.414 -12.295 1.00 25.17 404 GLY A N 1
ATOM 3277 C CA . GLY A 1 404 ? -62.778 -46.237 -11.972 1.00 25.17 404 GLY A CA 1
ATOM 3278 C C . GLY A 1 404 ? -62.652 -45.561 -10.597 1.00 25.17 404 GLY A C 1
ATOM 3279 O O . GLY A 1 404 ? -63.307 -45.988 -9.657 1.00 25.17 404 GLY A O 1
ATOM 3280 N N . ALA A 1 405 ? -61.967 -44.410 -10.537 1.00 28.98 405 ALA A N 1
ATOM 3281 C CA . ALA A 1 405 ? -62.525 -43.111 -10.111 1.00 28.98 405 ALA A CA 1
ATOM 3282 C C . ALA A 1 405 ? -61.439 -42.011 -10.108 1.00 28.98 405 ALA A C 1
ATOM 3284 O O . ALA A 1 405 ? -60.381 -42.158 -9.514 1.00 28.98 405 ALA A O 1
ATOM 3285 N N . GLU A 1 406 ? -61.767 -40.946 -10.833 1.00 29.73 406 GLU A N 1
ATOM 3286 C CA . GLU A 1 406 ? -61.203 -39.596 -10.976 1.00 29.73 406 GLU A CA 1
ATOM 3287 C C . GLU A 1 406 ? -60.192 -39.089 -9.923 1.00 29.73 406 GLU A C 1
ATOM 3289 O O . GLU A 1 406 ? -60.571 -38.833 -8.787 1.00 29.73 406 GLU A O 1
ATOM 3294 N N . GLU A 1 407 ? -58.970 -38.762 -10.370 1.00 30.31 407 GLU A N 1
ATOM 3295 C CA . GLU A 1 407 ? -58.192 -37.623 -9.855 1.00 30.31 407 GLU A CA 1
ATOM 3296 C C . GLU A 1 407 ? -57.490 -36.884 -11.011 1.00 30.31 407 GLU A C 1
ATOM 3298 O O . GLU A 1 407 ? -56.830 -37.470 -11.872 1.00 30.31 407 GLU A O 1
ATOM 3303 N N . GLU A 1 408 ? -57.698 -35.568 -11.044 1.00 30.17 408 GLU A N 1
ATOM 3304 C CA . GLU A 1 408 ? -57.002 -34.603 -11.887 1.00 30.17 408 GLU A CA 1
ATOM 3305 C C . GLU A 1 408 ? -55.552 -34.444 -11.404 1.00 30.17 408 GLU A C 1
ATOM 3307 O O . GLU A 1 408 ? -55.355 -34.115 -10.243 1.00 30.17 408 GLU A O 1
ATOM 3312 N N . GLN A 1 409 ? -54.553 -34.592 -12.284 1.00 27.42 409 GLN A N 1
ATOM 3313 C CA . GLN A 1 409 ? -53.513 -33.583 -12.568 1.00 27.42 409 GLN A CA 1
ATOM 3314 C C . GLN A 1 409 ? -52.242 -34.158 -13.214 1.00 27.42 409 GLN A C 1
ATOM 3316 O O . GLN A 1 409 ? -51.565 -35.024 -12.679 1.00 27.42 409 GLN A O 1
ATOM 3321 N N . LEU A 1 410 ? -51.895 -33.494 -14.325 1.00 28.56 410 LEU A N 1
ATOM 3322 C CA . LEU A 1 410 ? -50.551 -33.198 -14.835 1.00 28.56 410 LEU A CA 1
ATOM 3323 C C . LEU A 1 410 ? -49.776 -34.343 -15.508 1.00 28.56 410 LEU A C 1
ATOM 3325 O O . LEU A 1 410 ? -49.100 -35.160 -14.896 1.00 28.56 410 LEU A O 1
ATOM 3329 N N . CYS A 1 411 ? -49.820 -34.295 -16.842 1.00 22.95 411 CYS A N 1
ATOM 3330 C CA . CYS A 1 411 ? -48.961 -35.031 -17.757 1.00 22.95 411 CYS A CA 1
ATOM 3331 C C . CYS A 1 411 ? -47.477 -34.715 -17.506 1.00 22.95 411 CYS A C 1
ATOM 3333 O O . CYS A 1 411 ? -47.029 -33.595 -17.752 1.00 22.95 411 CYS A O 1
ATOM 3335 N N . ALA A 1 412 ? -46.716 -35.722 -17.084 1.00 29.55 412 ALA A N 1
ATOM 3336 C CA . ALA A 1 412 ? -45.286 -35.794 -17.339 1.00 29.55 412 ALA A CA 1
ATOM 3337 C C . ALA A 1 412 ? -45.095 -36.413 -18.733 1.00 29.55 412 ALA A C 1
ATOM 3339 O O . ALA A 1 412 ? -45.331 -37.604 -18.923 1.00 29.55 412 ALA A O 1
ATOM 3340 N N . GLU A 1 413 ? -44.727 -35.596 -19.721 1.00 32.97 413 GLU A N 1
ATOM 3341 C CA . GLU A 1 413 ? -44.192 -36.108 -20.985 1.00 32.97 413 GLU A CA 1
ATOM 3342 C C . GLU A 1 413 ? -42.739 -36.556 -20.767 1.00 32.97 413 GLU A C 1
ATOM 3344 O O . GLU A 1 413 ? -41.915 -35.807 -20.237 1.00 32.97 413 GLU A O 1
ATOM 3349 N N . GLU A 1 414 ? -42.425 -37.785 -21.178 1.00 33.41 414 GLU A N 1
ATOM 3350 C CA . GLU A 1 414 ? -41.054 -38.284 -21.294 1.00 33.41 414 GLU A CA 1
ATOM 3351 C C . GLU A 1 414 ? -40.248 -37.407 -22.274 1.00 33.41 414 GLU A C 1
ATOM 3353 O O . GLU A 1 414 ? -40.771 -37.014 -23.323 1.00 33.41 414 GLU A O 1
ATOM 3358 N N . PRO A 1 415 ? -38.965 -37.099 -21.999 1.00 43.59 415 PRO A N 1
ATOM 3359 C CA . PRO A 1 415 ? -38.157 -36.341 -22.940 1.00 43.59 415 PRO A CA 1
ATOM 3360 C C . PRO A 1 415 ? -37.879 -37.186 -24.196 1.00 43.59 415 PRO A C 1
ATOM 3362 O O . PRO A 1 415 ? -37.579 -38.379 -24.093 1.00 43.59 415 PRO A O 1
ATOM 3365 N N . PRO A 1 416 ? -37.916 -36.587 -25.399 1.00 42.34 416 PRO A N 1
ATOM 3366 C CA . PRO A 1 416 ? -37.629 -37.310 -26.625 1.00 42.34 416 PRO A CA 1
ATOM 3367 C C . PRO A 1 416 ? -36.175 -37.794 -26.628 1.00 42.34 416 PRO A C 1
ATOM 3369 O O . PRO A 1 416 ? -35.265 -37.110 -26.155 1.00 42.34 416 PRO A O 1
ATOM 3372 N N . ALA A 1 417 ? -35.955 -38.976 -27.207 1.00 45.31 417 ALA A N 1
ATOM 3373 C CA . ALA A 1 417 ? -34.635 -39.551 -27.418 1.00 45.31 417 ALA A CA 1
ATOM 3374 C C . ALA A 1 417 ? -33.725 -38.566 -28.178 1.00 45.31 417 ALA A C 1
ATOM 3376 O O . ALA A 1 417 ? -33.823 -38.396 -29.393 1.00 45.31 417 ALA A O 1
ATOM 3377 N N . VAL A 1 418 ? -32.835 -37.909 -27.434 1.00 49.12 418 VAL A N 1
ATOM 3378 C CA . VAL A 1 418 ? -31.819 -36.991 -27.957 1.00 49.12 418 VAL A CA 1
ATOM 3379 C C . VAL A 1 418 ? -30.867 -37.780 -28.857 1.00 49.12 418 VAL A C 1
ATOM 3381 O O . VAL A 1 418 ? -30.250 -38.757 -28.418 1.00 49.12 418 VAL A O 1
ATOM 3384 N N . SER A 1 419 ? -30.771 -37.361 -30.118 1.00 54.88 419 SER A N 1
ATOM 3385 C CA . SER A 1 419 ? -29.884 -37.947 -31.132 1.00 54.88 419 SER A CA 1
ATOM 3386 C C . SER A 1 419 ? -28.423 -37.992 -30.650 1.00 54.88 419 SER A C 1
ATOM 3388 O O . SER A 1 419 ? -27.987 -37.129 -29.885 1.00 54.88 419 SER A O 1
ATOM 3390 N N . GLU A 1 420 ? -27.630 -38.978 -31.094 1.00 56.75 420 GLU A N 1
ATOM 3391 C CA . GLU A 1 420 ? -26.205 -39.068 -30.718 1.00 56.75 420 GLU A CA 1
ATOM 3392 C C . GLU A 1 420 ? -25.410 -37.798 -31.062 1.00 56.75 420 GLU A C 1
ATOM 3394 O O . GLU A 1 420 ? -24.436 -37.480 -30.386 1.00 56.75 420 GLU A O 1
ATOM 3399 N N . GLU A 1 421 ? -25.839 -37.050 -32.077 1.00 57.41 421 GLU A N 1
ATOM 3400 C CA . GLU A 1 421 ? -25.253 -35.765 -32.465 1.00 57.41 421 GLU A CA 1
ATOM 3401 C C . GLU A 1 421 ? -25.540 -34.667 -31.435 1.00 57.41 421 GLU A C 1
ATOM 3403 O O . GLU A 1 421 ? -24.648 -33.893 -31.111 1.00 57.41 421 GLU A O 1
ATOM 3408 N N . GLN A 1 422 ? -26.734 -34.642 -30.839 1.00 60.25 422 GLN A N 1
ATOM 3409 C CA . GLN A 1 422 ? -27.065 -33.722 -29.747 1.00 60.25 422 GLN A CA 1
ATOM 3410 C C . GLN A 1 422 ? -26.379 -34.113 -28.434 1.00 60.25 422 GLN A C 1
ATOM 3412 O O . GLN A 1 422 ? -25.996 -33.233 -27.674 1.00 60.25 422 GLN A O 1
ATOM 3417 N N . LYS A 1 423 ? -26.153 -35.410 -28.179 1.00 61.03 423 LYS A N 1
ATOM 3418 C CA . LYS A 1 423 ? -25.357 -35.872 -27.026 1.00 61.03 423 LYS A CA 1
ATOM 3419 C C . LYS A 1 423 ? -23.868 -35.572 -27.194 1.00 61.03 423 LYS A C 1
ATOM 3421 O O . LYS A 1 423 ? -23.227 -35.188 -26.223 1.00 61.03 423 LYS A O 1
ATOM 3426 N N . LYS A 1 424 ? -23.327 -35.686 -28.413 1.00 59.50 424 LYS A N 1
ATOM 3427 C CA . LYS A 1 424 ? -21.954 -35.267 -28.743 1.00 59.50 424 LYS A CA 1
ATOM 3428 C C . LYS A 1 424 ? -21.805 -33.750 -28.691 1.00 59.50 424 LYS A C 1
ATOM 3430 O O . LYS A 1 424 ? -20.846 -33.291 -28.096 1.00 59.50 424 LYS A O 1
ATOM 3435 N N . ALA A 1 425 ? -22.777 -32.986 -29.190 1.00 62.75 425 ALA A N 1
ATOM 3436 C CA . ALA A 1 425 ? -22.794 -31.528 -29.073 1.00 62.75 425 ALA A CA 1
ATOM 3437 C C . ALA A 1 425 ? -22.950 -31.061 -27.616 1.00 62.75 425 ALA A C 1
ATOM 3439 O O . ALA A 1 425 ? -22.288 -30.115 -27.212 1.00 62.75 425 ALA A O 1
ATOM 3440 N N . ALA A 1 426 ? -23.758 -31.749 -26.802 1.00 56.75 426 ALA A N 1
ATOM 3441 C CA . ALA A 1 426 ? -23.867 -31.490 -25.367 1.00 56.75 426 ALA A CA 1
ATOM 3442 C C . ALA A 1 426 ? -22.601 -31.913 -24.603 1.00 56.75 426 ALA A C 1
ATOM 3444 O O . ALA A 1 426 ? -22.202 -31.222 -23.679 1.00 56.75 426 ALA A O 1
ATOM 3445 N N . GLN A 1 427 ? -21.926 -32.998 -24.999 1.00 52.47 427 GLN A N 1
ATOM 3446 C CA . GLN A 1 427 ? -20.623 -33.388 -24.443 1.00 52.47 427 GLN A CA 1
ATOM 3447 C C . GLN A 1 427 ? -19.487 -32.466 -24.890 1.00 52.47 427 GLN A C 1
ATOM 3449 O O . GLN A 1 427 ? -18.547 -32.261 -24.135 1.00 52.47 427 GLN A O 1
ATOM 3454 N N . GLU A 1 428 ? -19.537 -31.916 -26.098 1.00 59.84 428 GLU A N 1
ATOM 3455 C CA . GLU A 1 428 ? -18.558 -30.959 -26.616 1.00 59.84 428 GLU A CA 1
ATOM 3456 C C . GLU A 1 428 ? -18.780 -29.569 -26.003 1.00 59.84 428 GLU A C 1
ATOM 3458 O O . GLU A 1 428 ? -17.816 -28.908 -25.629 1.00 59.84 428 GLU A O 1
ATOM 3463 N N . ALA A 1 429 ? -20.040 -29.191 -25.759 1.00 60.00 429 ALA A N 1
ATOM 3464 C CA . ALA A 1 429 ? -20.408 -28.048 -24.927 1.00 60.00 429 ALA A CA 1
ATOM 3465 C C . ALA A 1 429 ? -19.982 -28.249 -23.461 1.00 60.00 429 ALA A C 1
ATOM 3467 O O . ALA A 1 429 ? -19.340 -27.370 -22.903 1.00 60.00 429 ALA A O 1
ATOM 3468 N N . ALA A 1 430 ? -20.206 -29.428 -22.872 1.00 55.59 430 ALA A N 1
ATOM 3469 C CA . ALA A 1 430 ? -19.754 -29.758 -21.516 1.00 55.59 430 ALA A CA 1
ATOM 3470 C C . ALA A 1 430 ? -18.221 -29.877 -21.397 1.00 55.59 430 ALA A C 1
ATOM 3472 O O . ALA A 1 430 ? -17.667 -29.664 -20.328 1.00 55.59 430 ALA A O 1
ATOM 3473 N N . ARG A 1 431 ? -17.506 -30.195 -22.486 1.00 55.56 431 ARG A N 1
ATOM 3474 C CA . ARG A 1 431 ? -16.031 -30.130 -22.557 1.00 55.56 431 ARG A CA 1
ATOM 3475 C C . ARG A 1 431 ? -15.516 -28.703 -22.740 1.00 55.56 431 ARG A C 1
ATOM 3477 O O . ARG A 1 431 ? -14.383 -28.420 -22.362 1.00 55.56 431 ARG A O 1
ATOM 3484 N N . ALA A 1 432 ? -16.325 -27.819 -23.324 1.00 59.69 432 ALA A N 1
ATOM 3485 C CA . ALA A 1 432 ? -16.071 -26.382 -23.348 1.00 59.69 432 ALA A CA 1
ATOM 3486 C C . ALA A 1 432 ? -16.419 -25.709 -22.003 1.00 59.69 432 ALA A C 1
ATOM 3488 O O . ALA A 1 432 ? -15.916 -24.621 -21.712 1.00 59.69 432 ALA A O 1
ATOM 3489 N N . GLU A 1 433 ? -17.241 -26.354 -21.171 1.00 66.38 433 GLU A N 1
ATOM 3490 C CA . GLU A 1 433 ? -17.528 -25.943 -19.801 1.00 66.38 433 GLU A CA 1
ATOM 3491 C C . GLU A 1 433 ? -16.369 -26.329 -18.873 1.00 66.38 433 GLU A C 1
ATOM 3493 O O . GLU A 1 433 ? -16.068 -27.492 -18.613 1.00 66.38 433 GLU A O 1
ATOM 3498 N N . LEU A 1 434 ? -15.680 -25.305 -18.376 1.00 74.94 434 LEU A N 1
ATOM 3499 C CA . LEU A 1 434 ? -14.581 -25.457 -17.430 1.00 74.94 434 LEU A CA 1
ATOM 3500 C C . LEU A 1 434 ? -15.073 -26.080 -16.112 1.00 74.94 434 LEU A C 1
ATOM 3502 O O . LEU A 1 434 ? -16.119 -25.642 -15.613 1.00 74.94 434 LEU A O 1
ATOM 3506 N N . PRO A 1 435 ? -14.290 -26.977 -15.481 1.00 83.25 435 PRO A N 1
ATOM 3507 C CA . PRO A 1 435 ? -14.559 -27.463 -14.130 1.00 83.25 435 PRO A CA 1
ATOM 3508 C C . PRO A 1 435 ? -14.832 -26.328 -13.135 1.00 83.25 435 PRO A C 1
ATOM 3510 O O . PRO A 1 435 ? -14.240 -25.248 -13.210 1.00 83.25 435 PRO A O 1
ATOM 3513 N N . TYR A 1 436 ? -15.750 -26.548 -12.195 1.00 77.44 436 TYR A N 1
ATOM 3514 C CA . TYR A 1 436 ? -16.068 -25.548 -11.169 1.00 77.44 436 TYR A CA 1
ATOM 3515 C C . TYR A 1 436 ? -15.027 -25.502 -10.045 1.00 77.44 436 TYR A C 1
ATOM 3517 O O . TYR A 1 436 ? -14.833 -24.446 -9.448 1.00 77.44 436 TYR A O 1
ATOM 3525 N N . THR A 1 437 ? -14.331 -26.612 -9.802 1.00 82.31 437 THR A N 1
ATOM 3526 C CA . THR A 1 437 ? -13.310 -26.757 -8.760 1.00 82.31 437 THR A CA 1
ATOM 3527 C C . THR A 1 437 ? -11.935 -26.954 -9.380 1.00 82.31 437 THR A C 1
ATOM 3529 O O . THR A 1 437 ? -11.758 -27.838 -10.218 1.00 82.31 437 THR A O 1
ATOM 3532 N N . PHE A 1 438 ? -10.956 -26.179 -8.921 1.00 84.12 438 PHE A N 1
ATOM 3533 C CA . PHE A 1 438 ? -9.560 -26.323 -9.323 1.00 84.12 438 PHE A CA 1
ATOM 3534 C C . PHE A 1 438 ? -8.644 -26.310 -8.091 1.00 84.12 438 PHE A C 1
ATOM 3536 O O . PHE A 1 438 ? -8.797 -25.425 -7.240 1.00 84.12 438 PHE A O 1
ATOM 3543 N N . PRO A 1 439 ? -7.685 -27.246 -7.985 1.00 83.50 439 PRO A N 1
ATOM 3544 C CA . PRO A 1 439 ? -6.658 -27.184 -6.952 1.00 83.50 439 PRO A CA 1
ATOM 3545 C C . PRO A 1 439 ? -5.701 -26.012 -7.215 1.00 83.50 439 PRO A C 1
ATOM 3547 O O . PRO A 1 439 ? -5.459 -25.644 -8.367 1.00 83.50 439 PRO A O 1
ATOM 3550 N N . ALA A 1 440 ? -5.151 -25.419 -6.153 1.00 85.31 440 ALA A N 1
ATOM 3551 C CA . ALA A 1 440 ? -4.101 -24.413 -6.293 1.00 85.31 440 ALA A CA 1
ATOM 3552 C C . ALA A 1 440 ? -2.830 -25.059 -6.885 1.00 85.31 440 ALA A C 1
ATOM 3554 O O . ALA A 1 440 ? -2.380 -26.075 -6.349 1.00 85.31 440 ALA A O 1
ATOM 3555 N N . PRO A 1 441 ? -2.239 -24.497 -7.956 1.00 88.06 441 PRO A N 1
ATOM 3556 C CA . PRO A 1 441 ? -1.041 -25.063 -8.564 1.00 88.06 441 PRO A CA 1
ATOM 3557 C C . PRO A 1 441 ? 0.165 -24.896 -7.632 1.00 88.06 441 PRO A C 1
ATOM 3559 O O . PRO A 1 441 ? 0.372 -23.836 -7.038 1.00 88.06 441 PRO A O 1
ATOM 3562 N N . GLU A 1 442 ? 0.961 -25.956 -7.502 1.00 85.75 442 GLU A N 1
ATOM 3563 C CA . GLU A 1 442 ? 2.136 -25.985 -6.621 1.00 85.75 442 GLU A CA 1
ATOM 3564 C C . GLU A 1 442 ? 3.423 -25.605 -7.355 1.00 85.75 442 GLU A C 1
ATOM 3566 O O . GLU A 1 442 ? 4.369 -25.123 -6.727 1.00 85.75 442 GLU A O 1
ATOM 3571 N N . SER A 1 443 ? 3.439 -25.770 -8.680 1.00 91.06 443 SER A N 1
ATOM 3572 C CA . SER A 1 443 ? 4.547 -25.390 -9.547 1.00 91.06 443 SER A CA 1
ATOM 3573 C C . SER A 1 443 ? 4.109 -24.477 -10.695 1.00 91.06 443 SER A C 1
ATOM 3575 O O . SER A 1 443 ? 2.950 -24.468 -11.124 1.00 91.06 443 SER A O 1
ATOM 3577 N N . TYR A 1 444 ? 5.076 -23.739 -11.242 1.00 90.25 444 TYR A N 1
ATOM 3578 C CA . TYR A 1 444 ? 4.882 -22.917 -12.433 1.00 90.25 444 TYR A CA 1
ATOM 3579 C C . TYR A 1 444 ? 4.408 -23.738 -13.646 1.00 90.25 444 TYR A C 1
ATOM 3581 O O . TYR A 1 444 ? 3.523 -23.311 -14.391 1.00 90.25 444 TYR A O 1
ATOM 3589 N N . SER A 1 445 ? 4.949 -24.949 -13.829 1.00 90.81 445 SER A N 1
ATOM 3590 C CA . SER A 1 445 ? 4.541 -25.843 -14.918 1.00 90.81 445 SER A CA 1
ATOM 3591 C C . SER A 1 445 ? 3.077 -26.258 -14.817 1.00 90.81 445 SER A C 1
ATOM 3593 O O . SER A 1 445 ? 2.407 -26.322 -15.847 1.00 90.81 445 SER A O 1
ATOM 3595 N N . ASP A 1 446 ? 2.569 -26.482 -13.604 1.00 90.12 446 ASP A N 1
ATOM 3596 C CA . ASP A 1 446 ? 1.172 -26.874 -13.393 1.00 90.12 446 ASP A CA 1
ATOM 3597 C C . ASP A 1 446 ? 0.233 -25.718 -13.736 1.00 90.12 446 ASP A C 1
ATOM 3599 O O . ASP A 1 446 ? -0.767 -25.908 -14.427 1.00 90.12 446 ASP A O 1
ATOM 3603 N N . LEU A 1 447 ? 0.593 -24.497 -13.323 1.00 90.12 447 LEU A N 1
ATOM 3604 C CA . LEU A 1 447 ? -0.149 -23.287 -13.678 1.00 90.12 447 LEU A CA 1
ATOM 3605 C C . LEU A 1 447 ? -0.187 -23.084 -15.195 1.00 90.12 447 LEU A C 1
ATOM 3607 O O . LEU A 1 447 ? -1.240 -22.799 -15.764 1.00 90.12 447 LEU A O 1
ATOM 3611 N N . LYS A 1 448 ? 0.953 -23.270 -15.861 1.00 89.75 448 LYS A N 1
ATOM 3612 C CA . LYS A 1 448 ? 1.052 -23.141 -17.312 1.00 89.75 448 LYS A CA 1
ATOM 3613 C C . LYS A 1 448 ? 0.185 -24.181 -18.023 1.00 89.75 448 LYS A C 1
ATOM 3615 O O . LYS A 1 448 ? -0.545 -23.810 -18.934 1.00 89.75 448 LYS A O 1
ATOM 3620 N N . GLN A 1 449 ? 0.192 -25.441 -17.588 1.00 88.81 449 GLN A N 1
ATOM 3621 C CA . GLN A 1 449 ? -0.675 -26.486 -18.151 1.00 88.81 449 GLN A CA 1
ATOM 3622 C C . GLN A 1 449 ? -2.165 -26.194 -17.945 1.00 88.81 449 GLN A C 1
ATOM 3624 O O . GLN A 1 449 ? -2.964 -26.426 -18.846 1.00 88.81 449 GLN A O 1
ATOM 3629 N N . LEU A 1 450 ? -2.529 -25.658 -16.781 1.00 87.44 450 LEU A N 1
ATOM 3630 C CA . LEU A 1 450 ? -3.909 -25.333 -16.425 1.00 87.44 450 LEU A CA 1
ATOM 3631 C C . LEU A 1 450 ? -4.461 -24.126 -17.204 1.00 87.44 450 LEU A C 1
ATOM 3633 O O . LEU A 1 450 ? -5.666 -24.046 -17.429 1.00 87.44 450 LEU A O 1
ATOM 3637 N N . LEU A 1 451 ? -3.605 -23.193 -17.632 1.00 87.44 451 LEU A N 1
ATOM 3638 C CA . LEU A 1 451 ? -4.014 -22.005 -18.394 1.00 87.44 451 LEU A CA 1
ATOM 3639 C C . LEU A 1 451 ? -3.831 -22.157 -19.912 1.00 87.44 451 LEU A C 1
ATOM 3641 O O . LEU A 1 451 ? -4.534 -21.499 -20.686 1.00 87.44 451 LEU A O 1
ATOM 3645 N N . GLN A 1 452 ? -2.912 -23.015 -20.357 1.00 83.56 452 GLN A N 1
ATOM 3646 C CA . GLN A 1 452 ? -2.640 -23.239 -21.775 1.00 83.56 452 GLN A CA 1
ATOM 3647 C C . GLN A 1 452 ? -3.862 -23.797 -22.516 1.00 83.56 452 GLN A C 1
ATOM 3649 O O . GLN A 1 452 ? -4.519 -24.729 -22.073 1.00 83.56 452 GLN A O 1
ATOM 3654 N N . GLY A 1 453 ? -4.145 -23.237 -23.696 1.00 80.00 453 GLY A N 1
ATOM 3655 C CA . GLY A 1 453 ? -5.244 -23.682 -24.562 1.00 80.00 453 GLY A CA 1
ATOM 3656 C C . GLY A 1 453 ? -6.607 -23.050 -24.261 1.00 80.00 453 GLY A C 1
ATOM 3657 O O . GLY A 1 453 ? -7.540 -23.241 -25.039 1.00 80.00 453 GLY A O 1
ATOM 3658 N N . HIS A 1 454 ? -6.718 -22.249 -23.198 1.00 85.44 454 HIS A N 1
ATOM 3659 C CA . HIS A 1 454 ? -7.937 -21.521 -22.845 1.00 85.44 454 HIS A CA 1
ATOM 3660 C C . HIS A 1 454 ? -7.899 -20.062 -23.317 1.00 85.44 454 HIS A C 1
ATOM 3662 O O . HIS A 1 454 ? -6.841 -19.432 -23.347 1.00 85.44 454 HIS A O 1
ATOM 3668 N N . GLY A 1 455 ? -9.064 -19.504 -23.665 1.00 87.88 455 GLY A N 1
ATOM 3669 C CA . GLY A 1 455 ? -9.194 -18.087 -24.028 1.00 87.88 455 GLY A CA 1
ATOM 3670 C C . GLY A 1 455 ? -8.955 -17.141 -22.842 1.00 87.88 455 GLY A C 1
ATOM 3671 O O . GLY A 1 455 ? -8.990 -17.556 -21.687 1.00 87.88 455 GLY A O 1
ATOM 3672 N N . SER A 1 456 ? -8.773 -15.843 -23.098 1.00 88.31 456 SER A N 1
ATOM 3673 C CA . SER A 1 456 ? -8.444 -14.860 -22.048 1.00 88.31 456 SER A CA 1
ATOM 3674 C C . SER A 1 456 ? -9.476 -14.765 -20.924 1.00 88.31 456 SER A C 1
ATOM 3676 O O . SER A 1 456 ? -9.121 -14.705 -19.749 1.00 88.31 456 SER A O 1
ATOM 3678 N N . GLU A 1 457 ? -10.763 -14.791 -21.265 1.00 88.75 457 GLU A N 1
ATOM 3679 C CA . GLU A 1 457 ? -11.847 -14.759 -20.275 1.00 88.75 457 GLU A CA 1
ATOM 3680 C C . GLU A 1 457 ? -11.959 -16.074 -19.498 1.00 88.75 457 GLU A C 1
ATOM 3682 O O . GLU A 1 457 ? -12.284 -16.070 -18.313 1.00 88.75 457 GLU A O 1
ATOM 3687 N N . GLN A 1 458 ? -11.640 -17.193 -20.152 1.00 88.31 458 GLN A N 1
ATOM 3688 C CA . GLN A 1 458 ? -11.612 -18.516 -19.540 1.00 88.31 458 GLN A CA 1
ATOM 3689 C C . GLN A 1 458 ? -10.465 -18.625 -18.535 1.00 88.31 458 GLN A C 1
ATOM 3691 O O . GLN A 1 458 ? -10.715 -19.003 -17.399 1.00 88.31 458 GLN A O 1
ATOM 3696 N N . GLN A 1 459 ? -9.248 -18.202 -18.894 1.00 89.88 459 GLN A N 1
ATOM 3697 C CA . GLN A 1 459 ? -8.104 -18.145 -17.971 1.00 89.88 459 GLN A CA 1
ATOM 3698 C C . GLN A 1 459 ? -8.425 -17.304 -16.727 1.00 89.88 459 GLN A C 1
ATOM 3700 O O . GLN A 1 459 ? -8.158 -17.720 -15.599 1.00 89.88 459 GLN A O 1
ATOM 3705 N N . ARG A 1 460 ? -9.090 -16.158 -16.921 1.00 90.44 460 ARG A N 1
ATOM 3706 C CA . ARG A 1 460 ? -9.579 -15.308 -15.830 1.00 90.44 460 ARG A CA 1
ATOM 3707 C C . ARG A 1 460 ? -10.552 -16.047 -14.903 1.00 90.44 460 ARG A C 1
ATOM 3709 O O . ARG A 1 460 ? -10.440 -15.946 -13.684 1.00 90.44 460 ARG A O 1
ATOM 3716 N N . LEU A 1 461 ? -11.512 -16.770 -15.482 1.00 89.25 461 LEU A N 1
ATOM 3717 C CA . LEU A 1 461 ? -12.521 -17.546 -14.753 1.00 89.25 461 LEU A CA 1
ATOM 3718 C C . LEU A 1 461 ? -11.915 -18.724 -13.990 1.00 89.25 461 LEU A C 1
ATOM 3720 O O . LEU A 1 461 ? -12.310 -18.975 -12.854 1.00 89.25 461 LEU A O 1
ATOM 3724 N N . ILE A 1 462 ? -10.960 -19.430 -14.600 1.00 90.62 462 ILE A N 1
ATOM 3725 C CA . ILE A 1 462 ? -10.230 -20.522 -13.953 1.00 90.62 462 ILE A CA 1
ATOM 3726 C C . ILE A 1 462 ? -9.523 -19.982 -12.714 1.00 90.62 462 ILE A C 1
ATOM 3728 O O . ILE A 1 462 ? -9.696 -20.533 -11.631 1.00 90.62 462 ILE A O 1
ATOM 3732 N N . LEU A 1 463 ? -8.804 -18.863 -12.835 1.00 90.31 463 LEU A N 1
ATOM 3733 C CA . LEU A 1 463 ? -8.111 -18.277 -11.693 1.00 90.31 463 LEU A CA 1
ATOM 3734 C C . LEU A 1 463 ? -9.075 -17.778 -10.615 1.00 90.31 463 LEU A C 1
ATOM 3736 O O . LEU A 1 463 ? -8.858 -18.064 -9.443 1.00 90.31 463 LEU A O 1
ATOM 3740 N N . ASP A 1 464 ? -10.179 -17.123 -10.978 1.00 89.50 464 ASP A N 1
ATOM 3741 C CA . ASP A 1 464 ? -11.204 -16.714 -10.006 1.00 89.50 464 ASP A CA 1
ATOM 3742 C C . ASP A 1 464 ? -11.772 -17.918 -9.228 1.00 89.50 464 ASP A C 1
ATOM 3744 O O . ASP A 1 464 ? -11.904 -17.876 -8.005 1.00 89.50 464 ASP A O 1
ATOM 3748 N N . ARG A 1 465 ? -12.022 -19.041 -9.914 1.00 90.81 465 ARG A N 1
ATOM 3749 C CA . ARG A 1 465 ? -12.430 -20.300 -9.272 1.00 90.81 465 ARG A CA 1
ATOM 3750 C C . ARG A 1 465 ? -11.322 -20.879 -8.394 1.00 90.81 465 ARG A C 1
ATOM 3752 O O . ARG A 1 465 ? -11.609 -21.257 -7.264 1.00 90.81 465 ARG A O 1
ATOM 3759 N N . THR A 1 466 ? -10.065 -20.897 -8.851 1.00 88.75 466 THR A N 1
ATOM 3760 C CA . THR A 1 466 ? -8.935 -21.368 -8.025 1.00 88.75 466 THR A CA 1
ATOM 3761 C C . THR A 1 466 ? -8.791 -20.543 -6.745 1.00 88.75 466 THR A C 1
ATOM 3763 O O . THR A 1 466 ? -8.604 -21.120 -5.679 1.00 88.75 466 THR A O 1
ATOM 3766 N N . LEU A 1 467 ? -8.939 -19.215 -6.810 1.00 88.38 467 LEU A N 1
ATOM 3767 C CA . LEU A 1 467 ? -8.828 -18.338 -5.644 1.00 88.38 467 LEU A CA 1
ATOM 3768 C C . LEU A 1 467 ? -9.972 -18.568 -4.652 1.00 88.38 467 LEU A C 1
ATOM 3770 O O . LEU A 1 467 ? -9.729 -18.644 -3.450 1.00 88.38 467 LEU A O 1
ATOM 3774 N N . LYS A 1 468 ? -11.202 -18.743 -5.148 1.00 88.62 468 LYS A N 1
ATOM 3775 C CA . LYS A 1 468 ? -12.380 -19.023 -4.312 1.00 88.62 468 LYS A CA 1
ATOM 3776 C C . LYS A 1 468 ? -12.317 -20.402 -3.657 1.00 88.62 468 LYS A C 1
ATOM 3778 O O . LYS A 1 468 ? -12.553 -20.514 -2.459 1.00 88.62 468 LYS A O 1
ATOM 3783 N N . CYS A 1 469 ? -11.974 -21.444 -4.415 1.00 87.56 469 CYS A N 1
ATOM 3784 C CA . CYS A 1 469 ? -11.888 -22.813 -3.899 1.00 87.56 469 CYS A CA 1
ATOM 3785 C C . CYS A 1 469 ? -10.732 -23.010 -2.911 1.00 87.56 469 CYS A C 1
ATOM 3787 O O . CYS A 1 469 ? -10.819 -23.876 -2.047 1.00 87.56 469 CYS A O 1
ATOM 3789 N N . ASN A 1 470 ? -9.659 -22.223 -3.027 1.00 85.94 470 ASN A N 1
ATOM 3790 C CA . ASN A 1 470 ? -8.480 -22.332 -2.170 1.00 85.94 470 ASN A CA 1
ATOM 3791 C C . ASN A 1 470 ? -8.345 -21.136 -1.216 1.00 85.94 470 ASN A C 1
ATOM 3793 O O . ASN A 1 470 ? -7.231 -20.774 -0.848 1.00 85.94 470 ASN A O 1
ATOM 3797 N N . HIS A 1 471 ? -9.454 -20.513 -0.804 1.00 86.75 471 HIS A N 1
ATOM 3798 C CA . HIS A 1 471 ? -9.412 -19.402 0.146 1.00 86.75 471 HIS A CA 1
ATOM 3799 C C . HIS A 1 471 ? -8.685 -19.814 1.452 1.00 86.75 471 HIS A C 1
ATOM 3801 O O . HIS A 1 471 ? -8.846 -20.960 1.898 1.00 86.75 471 HIS A O 1
ATOM 3807 N N . PRO A 1 472 ? -7.894 -18.923 2.089 1.00 87.12 472 PRO A N 1
ATOM 3808 C CA . PRO A 1 472 ? -7.132 -19.252 3.302 1.00 87.12 472 PRO A CA 1
ATOM 3809 C C . PRO A 1 472 ? -7.980 -19.773 4.464 1.00 87.12 472 PRO A C 1
ATOM 3811 O O . PRO A 1 472 ? -7.488 -20.544 5.279 1.00 87.12 472 PRO A O 1
ATOM 3814 N N . SER A 1 473 ? -9.257 -19.392 4.517 1.00 83.19 473 SER A N 1
ATOM 3815 C CA . SER A 1 473 ? -10.203 -19.833 5.549 1.00 83.19 473 SER A CA 1
ATOM 3816 C C . SER A 1 473 ? -10.590 -21.308 5.464 1.00 83.19 473 SER A C 1
ATOM 3818 O O . SER A 1 473 ? -11.101 -21.854 6.433 1.00 83.19 473 SER A O 1
ATOM 3820 N N . LEU A 1 474 ? -10.422 -21.937 4.298 1.00 86.44 474 LEU A N 1
ATOM 3821 C CA . LEU A 1 474 ? -10.896 -23.300 4.056 1.00 86.44 474 LEU A CA 1
ATOM 3822 C C . LEU A 1 474 ? -9.896 -24.351 4.544 1.00 86.44 474 LEU A C 1
ATOM 3824 O O . LEU A 1 474 ? -10.301 -25.428 4.966 1.00 86.44 474 LEU A O 1
ATOM 3828 N N . SER A 1 475 ? -8.591 -24.064 4.472 1.00 82.75 475 SER A N 1
ATOM 3829 C CA . SER A 1 475 ? -7.556 -24.961 4.994 1.00 82.75 475 SER A CA 1
ATOM 3830 C C . SER A 1 475 ? -6.246 -24.225 5.292 1.00 82.75 475 SER A C 1
ATOM 3832 O O . SER A 1 475 ? -5.847 -23.313 4.562 1.00 82.75 475 SER A O 1
ATOM 3834 N N . ALA A 1 476 ? -5.529 -24.671 6.329 1.00 78.31 476 ALA A N 1
ATOM 3835 C CA . ALA A 1 476 ? -4.291 -24.043 6.802 1.00 78.31 476 ALA A CA 1
ATOM 3836 C C . ALA A 1 476 ? -3.144 -24.050 5.764 1.00 78.31 476 ALA A C 1
ATOM 3838 O O . ALA A 1 476 ? -2.295 -23.159 5.766 1.00 78.31 476 ALA A O 1
ATOM 3839 N N . GLY A 1 477 ? -3.127 -25.009 4.829 1.00 83.75 477 GLY A N 1
ATOM 3840 C CA . GLY A 1 477 ? -2.089 -25.118 3.793 1.00 83.75 477 GLY A CA 1
ATOM 3841 C C . GLY A 1 477 ? -2.265 -24.165 2.603 1.00 83.75 477 GLY A C 1
ATOM 3842 O O . GLY A 1 477 ? -1.312 -23.919 1.858 1.00 83.75 477 GLY A O 1
ATOM 3843 N N . ASN A 1 478 ? -3.458 -23.596 2.415 1.00 87.00 478 ASN A N 1
ATOM 3844 C CA . ASN A 1 478 ? -3.777 -22.800 1.228 1.00 87.00 478 ASN A CA 1
ATOM 3845 C C . ASN A 1 478 ? -3.031 -21.461 1.178 1.00 87.00 478 ASN A C 1
ATOM 3847 O O . ASN A 1 478 ? -2.645 -21.016 0.098 1.00 87.00 478 ASN A O 1
ATOM 3851 N N . LYS A 1 479 ? -2.762 -20.841 2.335 1.00 88.88 479 LYS A N 1
ATOM 3852 C CA . LYS A 1 479 ? -2.053 -19.552 2.423 1.00 88.88 479 LYS A CA 1
ATOM 3853 C C . LYS A 1 479 ? -0.690 -19.603 1.726 1.00 88.88 479 LYS A C 1
ATOM 3855 O O . LYS A 1 479 ? -0.400 -18.765 0.876 1.00 88.88 479 LYS A O 1
ATOM 3860 N N . ALA A 1 480 ? 0.121 -20.616 2.030 1.00 89.62 480 ALA A N 1
ATOM 3861 C CA . ALA A 1 480 ? 1.449 -20.769 1.438 1.00 89.62 480 ALA A CA 1
ATOM 3862 C C . ALA A 1 480 ? 1.387 -21.048 -0.075 1.00 89.62 480 ALA A C 1
ATOM 3864 O O . ALA A 1 480 ? 2.203 -20.524 -0.835 1.00 89.62 480 ALA A O 1
ATOM 3865 N N . LYS A 1 481 ? 0.401 -21.836 -0.531 1.00 88.81 481 LYS A N 1
ATOM 3866 C CA . LYS A 1 481 ? 0.197 -22.115 -1.962 1.00 88.81 481 LYS A CA 1
ATOM 3867 C C . LYS A 1 481 ? -0.200 -20.851 -2.728 1.00 88.81 481 LYS A C 1
ATOM 3869 O O . LYS A 1 481 ? 0.381 -20.566 -3.770 1.00 88.81 481 LYS A O 1
ATOM 3874 N N . LEU A 1 482 ? -1.116 -20.045 -2.184 1.00 89.12 482 LEU A N 1
ATOM 3875 C CA . LEU A 1 482 ? -1.544 -18.786 -2.802 1.00 89.12 482 LEU A CA 1
ATOM 3876 C C . LEU A 1 482 ? -0.445 -17.711 -2.822 1.00 89.12 482 LEU A C 1
ATOM 3878 O O . LEU A 1 482 ? -0.361 -16.934 -3.771 1.00 89.12 482 LEU A O 1
ATOM 3882 N N . GLN A 1 483 ? 0.431 -17.678 -1.815 1.00 90.81 483 GLN A N 1
ATOM 3883 C CA . GLN A 1 483 ? 1.598 -16.791 -1.832 1.00 90.81 483 GLN A CA 1
ATOM 3884 C C . GLN A 1 483 ? 2.572 -17.152 -2.964 1.00 90.81 483 GLN A C 1
ATOM 3886 O O . GLN A 1 483 ? 3.042 -16.264 -3.672 1.00 90.81 483 GLN A O 1
ATOM 3891 N N . LYS A 1 484 ? 2.834 -18.449 -3.185 1.00 91.38 484 LYS A N 1
ATOM 3892 C CA . LYS A 1 484 ? 3.657 -18.925 -4.314 1.00 91.38 484 LYS A CA 1
ATOM 3893 C C . LYS A 1 484 ? 2.983 -18.674 -5.665 1.00 91.38 484 LYS A C 1
ATOM 3895 O O . LYS A 1 484 ? 3.648 -18.266 -6.614 1.00 91.38 484 LYS A O 1
ATOM 3900 N N . LEU A 1 485 ? 1.659 -18.837 -5.724 1.00 91.81 485 LEU A N 1
ATOM 3901 C CA . LEU A 1 485 ? 0.846 -18.572 -6.913 1.00 91.81 485 LEU A CA 1
ATOM 3902 C C . LEU A 1 485 ? 1.036 -17.147 -7.447 1.00 91.81 485 LEU A C 1
ATOM 3904 O O . LEU A 1 485 ? 1.101 -16.966 -8.660 1.00 91.81 485 LEU A O 1
ATOM 3908 N N . PHE A 1 486 ? 1.162 -16.145 -6.570 1.00 92.31 486 PHE A N 1
ATOM 3909 C CA . PHE A 1 486 ? 1.431 -14.768 -6.994 1.00 92.31 486 PHE A CA 1
ATOM 3910 C C . PHE A 1 486 ? 2.727 -14.660 -7.817 1.00 92.31 486 PHE A C 1
ATOM 3912 O O . PHE A 1 486 ? 2.728 -14.041 -8.880 1.00 92.31 486 PHE A O 1
ATOM 3919 N N . GLY A 1 487 ? 3.806 -15.311 -7.368 1.00 91.50 487 GLY A N 1
ATOM 3920 C CA . GLY A 1 487 ? 5.073 -15.363 -8.104 1.00 91.50 487 GLY A CA 1
ATOM 3921 C C . GLY A 1 487 ? 4.932 -16.066 -9.456 1.00 91.50 487 GLY A C 1
ATOM 3922 O O . GLY A 1 487 ? 5.348 -15.519 -10.475 1.00 91.50 487 GLY A O 1
ATOM 3923 N N . PHE A 1 488 ? 4.257 -17.220 -9.487 1.00 93.25 488 PHE A N 1
ATOM 3924 C CA . PHE A 1 488 ? 4.010 -17.962 -10.730 1.00 93.25 488 PHE A CA 1
ATOM 3925 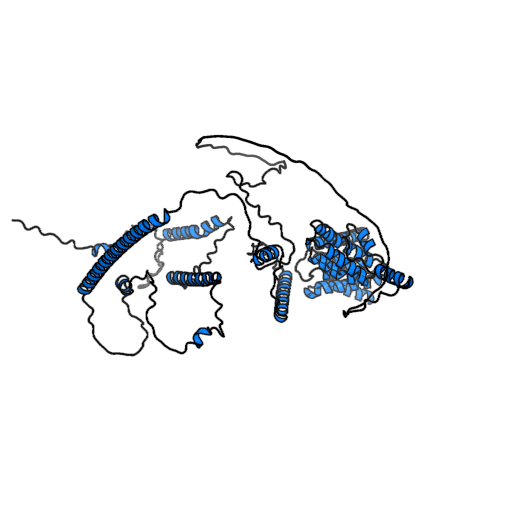C C . PHE A 1 488 ? 3.180 -17.164 -11.743 1.00 93.25 488 PHE A C 1
ATOM 3927 O O . PHE A 1 488 ? 3.417 -17.258 -12.944 1.00 93.25 488 PHE A O 1
ATOM 3934 N N . LEU A 1 489 ? 2.218 -16.360 -11.279 1.00 92.62 489 LEU A N 1
ATOM 3935 C CA . LEU A 1 489 ? 1.427 -15.490 -12.148 1.00 92.62 489 LEU A CA 1
ATOM 3936 C C . LEU A 1 489 ? 2.260 -14.355 -12.745 1.00 92.62 489 LEU A C 1
ATOM 3938 O O . LEU A 1 489 ? 2.081 -14.045 -13.921 1.00 92.62 489 LEU A O 1
ATOM 3942 N N . LEU A 1 490 ? 3.175 -13.752 -11.979 1.00 92.62 490 LEU A N 1
ATOM 3943 C CA . LEU A 1 490 ? 4.088 -12.736 -12.513 1.00 92.62 490 LEU A CA 1
ATOM 3944 C C . LEU A 1 490 ? 5.045 -13.327 -13.557 1.00 92.62 490 LEU A C 1
ATOM 3946 O O . LEU A 1 490 ? 5.232 -12.728 -14.614 1.00 92.62 490 LEU A O 1
ATOM 3950 N N . GLU A 1 491 ? 5.583 -14.520 -13.303 1.00 92.69 491 GLU A N 1
ATOM 3951 C CA . GLU A 1 491 ? 6.408 -15.253 -14.271 1.00 92.69 491 GLU A CA 1
ATOM 3952 C C . GLU A 1 491 ? 5.606 -15.605 -15.536 1.00 92.69 491 GLU A C 1
ATOM 3954 O O . GLU A 1 491 ? 6.075 -15.416 -16.657 1.00 92.69 491 GLU A O 1
ATOM 3959 N N . TYR A 1 492 ? 4.348 -16.031 -15.383 1.00 92.94 492 TYR A N 1
ATOM 3960 C CA . TYR A 1 492 ? 3.468 -16.338 -16.513 1.00 92.94 492 TYR A CA 1
ATOM 3961 C C . TYR A 1 492 ? 3.146 -15.094 -17.347 1.00 92.94 492 TYR A C 1
ATOM 3963 O O . TYR A 1 492 ? 3.121 -15.157 -18.574 1.00 92.94 492 TYR A O 1
ATOM 3971 N N . VAL A 1 493 ? 2.949 -13.942 -16.702 1.00 92.69 493 VAL A N 1
ATOM 3972 C CA . VAL A 1 493 ? 2.788 -12.660 -17.398 1.00 92.69 493 VAL A CA 1
ATOM 3973 C C . VAL A 1 493 ? 4.049 -12.285 -18.182 1.00 92.69 493 VAL A C 1
ATOM 3975 O O . VAL A 1 493 ? 3.927 -11.818 -19.316 1.00 92.69 493 VAL A O 1
ATOM 3978 N N . GLY A 1 494 ? 5.243 -12.524 -17.630 1.00 90.81 494 GLY A N 1
ATOM 3979 C CA . GLY A 1 494 ? 6.509 -12.359 -18.353 1.00 90.81 494 GLY A CA 1
ATOM 3980 C C . GLY A 1 494 ? 6.586 -13.249 -19.600 1.00 90.81 494 GLY A C 1
ATOM 3981 O O . GLY A 1 494 ? 6.882 -12.773 -20.697 1.00 90.81 494 GLY A O 1
ATOM 3982 N N . ASP A 1 495 ? 6.204 -14.518 -19.472 1.00 91.56 495 ASP A N 1
ATOM 3983 C CA . ASP A 1 495 ? 6.115 -15.469 -20.588 1.00 91.56 495 ASP A CA 1
ATOM 3984 C C . ASP A 1 495 ? 5.114 -15.028 -21.670 1.00 91.56 495 ASP A C 1
ATOM 3986 O O . ASP A 1 495 ? 5.368 -15.181 -22.864 1.00 91.56 495 ASP A O 1
ATOM 3990 N N . LEU A 1 496 ? 3.966 -14.464 -21.288 1.00 90.31 496 LEU A N 1
ATOM 3991 C CA . LEU A 1 496 ? 2.984 -13.925 -22.238 1.00 90.31 496 LEU A CA 1
ATOM 3992 C C . LEU A 1 496 ? 3.500 -12.675 -22.964 1.00 90.31 496 LEU A C 1
ATOM 3994 O O . LEU A 1 496 ? 3.166 -12.457 -24.132 1.00 90.31 496 LEU A O 1
ATOM 3998 N N . ALA A 1 497 ? 4.319 -11.864 -22.291 1.00 90.44 497 ALA A N 1
ATOM 3999 C CA . ALA A 1 497 ? 4.939 -10.677 -22.869 1.00 90.44 497 ALA A CA 1
ATOM 4000 C C . ALA A 1 497 ? 6.092 -11.012 -23.832 1.00 90.44 497 ALA A C 1
ATOM 4002 O O . ALA A 1 497 ? 6.339 -10.249 -24.764 1.00 90.44 497 ALA A O 1
ATOM 4003 N N . THR A 1 498 ? 6.773 -12.148 -23.647 1.00 89.69 498 THR A N 1
ATOM 4004 C CA . THR A 1 498 ? 7.864 -12.610 -24.529 1.00 89.69 498 THR A CA 1
ATOM 4005 C C . THR A 1 498 ? 7.386 -13.446 -25.724 1.00 89.69 498 THR A C 1
ATOM 4007 O O . THR A 1 498 ? 8.152 -13.683 -26.664 1.00 89.69 498 THR A O 1
ATOM 4010 N N . GLN A 1 499 ? 6.119 -13.877 -25.740 1.00 88.88 499 GLN A N 1
ATOM 4011 C CA . GLN A 1 499 ? 5.518 -14.581 -26.877 1.00 88.88 499 GLN A CA 1
ATOM 4012 C C . GLN A 1 499 ? 5.470 -13.716 -28.146 1.00 88.88 499 GLN A C 1
ATOM 4014 O O . GLN A 1 499 ? 5.390 -12.493 -28.101 1.00 88.88 499 GLN A O 1
ATOM 4019 N N . ASN A 1 500 ? 5.499 -14.372 -29.311 1.00 83.50 500 ASN A N 1
ATOM 4020 C CA . ASN A 1 500 ? 5.459 -13.720 -30.620 1.00 83.50 500 ASN A CA 1
ATOM 4021 C C . ASN A 1 500 ? 4.246 -14.226 -31.427 1.00 83.50 500 ASN A C 1
ATOM 4023 O O . ASN A 1 500 ? 4.318 -15.333 -31.969 1.00 83.50 500 ASN A O 1
ATOM 4027 N N . PRO A 1 501 ? 3.151 -13.446 -31.560 1.00 86.31 501 PRO A N 1
ATOM 4028 C CA . PRO A 1 501 ? 2.925 -12.103 -31.004 1.00 86.31 501 PRO A CA 1
ATOM 4029 C C . PRO A 1 501 ? 2.654 -12.110 -29.484 1.00 86.31 501 PRO A C 1
ATOM 4031 O O . PRO A 1 501 ? 2.149 -13.111 -28.977 1.00 86.31 501 PRO A O 1
ATOM 4034 N N . PRO A 1 502 ? 2.933 -11.003 -28.770 1.00 88.56 502 PRO A N 1
ATOM 4035 C CA . PRO A 1 502 ? 2.706 -10.917 -27.330 1.00 88.56 502 PRO A CA 1
ATOM 4036 C C . PRO A 1 502 ? 1.211 -10.840 -27.020 1.00 88.56 502 PRO A C 1
ATOM 4038 O O . PRO A 1 502 ? 0.477 -10.045 -27.621 1.00 88.56 502 PRO A O 1
ATOM 4041 N N . ASP A 1 503 ? 0.751 -11.633 -26.056 1.00 88.31 503 ASP A N 1
ATOM 4042 C CA . ASP A 1 503 ? -0.662 -11.682 -25.686 1.00 88.31 503 ASP A CA 1
ATOM 4043 C C . ASP A 1 503 ? -0.980 -10.718 -24.537 1.00 88.31 503 ASP A C 1
ATOM 4045 O O . ASP A 1 503 ? -1.196 -11.078 -23.385 1.00 88.31 503 ASP A O 1
ATOM 4049 N N . LEU A 1 504 ? -1.030 -9.427 -24.862 1.00 88.62 504 LEU A N 1
ATOM 4050 C CA . LEU A 1 504 ? -1.339 -8.383 -23.878 1.00 88.62 504 LEU A CA 1
ATOM 4051 C C . LEU A 1 504 ? -2.809 -8.402 -23.422 1.00 88.62 504 LEU A C 1
ATOM 4053 O O . LEU A 1 504 ? -3.158 -7.780 -22.416 1.00 88.62 504 LEU A O 1
ATOM 4057 N N . ARG A 1 505 ? -3.689 -9.098 -24.159 1.00 91.75 505 ARG A N 1
ATOM 4058 C CA . ARG A 1 505 ? -5.115 -9.196 -23.819 1.00 91.75 505 ARG A CA 1
ATOM 4059 C C . ARG A 1 505 ? -5.323 -10.125 -22.634 1.00 91.75 505 ARG A C 1
ATOM 4061 O O . ARG A 1 505 ? -6.069 -9.764 -21.726 1.00 91.75 505 ARG A O 1
ATOM 4068 N N . THR A 1 506 ? -4.655 -11.279 -22.624 1.00 90.62 506 THR A N 1
ATOM 4069 C CA . THR A 1 506 ? -4.644 -12.163 -21.450 1.00 90.62 506 THR A CA 1
ATOM 4070 C C . THR A 1 506 ? -3.998 -11.467 -20.267 1.00 90.62 506 THR A C 1
ATOM 4072 O O . THR A 1 506 ? -4.630 -11.411 -19.218 1.00 90.62 506 THR A O 1
ATOM 4075 N N . VAL A 1 507 ? -2.837 -10.822 -20.438 1.00 91.69 507 VAL A N 1
ATOM 4076 C CA . VAL A 1 507 ? -2.195 -10.053 -19.354 1.00 91.69 507 VAL A CA 1
ATOM 4077 C C . VAL A 1 507 ? -3.175 -9.061 -18.722 1.00 91.69 507 VAL A C 1
ATOM 4079 O O . VAL A 1 507 ? -3.388 -9.101 -17.514 1.00 91.69 507 VAL A O 1
ATOM 4082 N N . SER A 1 508 ? -3.858 -8.235 -19.523 1.00 92.00 508 SER A N 1
ATOM 4083 C CA . SER A 1 508 ? -4.848 -7.283 -19.001 1.00 92.00 508 SER A CA 1
ATOM 4084 C C . SER A 1 508 ? -6.031 -7.953 -18.295 1.00 92.00 508 SER A C 1
ATOM 4086 O O . SER A 1 508 ? -6.580 -7.371 -17.359 1.00 92.00 508 SER A O 1
ATOM 4088 N N . ALA A 1 509 ? -6.447 -9.140 -18.741 1.00 91.69 509 ALA A N 1
ATOM 4089 C CA . ALA A 1 509 ? -7.535 -9.892 -18.124 1.00 91.69 509 ALA A CA 1
ATOM 4090 C C . ALA A 1 509 ? -7.142 -10.508 -16.772 1.00 91.69 509 ALA A C 1
ATOM 4092 O O . ALA A 1 509 ? -8.034 -10.710 -15.951 1.00 91.69 509 ALA A O 1
ATOM 4093 N N . LEU A 1 510 ? -5.847 -10.774 -16.551 1.00 91.56 510 LEU A N 1
ATOM 4094 C CA . LEU A 1 510 ? -5.282 -11.369 -15.333 1.00 91.56 510 LEU A CA 1
ATOM 4095 C C . LEU A 1 510 ? -4.953 -10.348 -14.231 1.00 91.56 510 LEU A C 1
ATOM 4097 O O . LEU A 1 510 ? -4.856 -10.719 -13.061 1.00 91.56 510 LEU A O 1
ATOM 4101 N N . ILE A 1 511 ? -4.795 -9.064 -14.578 1.00 92.25 511 ILE A N 1
ATOM 4102 C CA . ILE A 1 511 ? -4.461 -7.998 -13.614 1.00 92.25 511 ILE A CA 1
ATOM 4103 C C . ILE A 1 511 ? -5.406 -7.980 -12.395 1.00 92.25 511 ILE A C 1
ATOM 4105 O O . ILE A 1 511 ? -4.890 -7.923 -11.281 1.00 92.25 511 ILE A O 1
ATOM 4109 N N . PRO A 1 512 ? -6.747 -8.076 -12.527 1.00 92.00 512 PRO A N 1
ATOM 4110 C CA . PRO A 1 512 ? -7.640 -8.064 -11.365 1.00 92.00 512 PRO A CA 1
ATOM 4111 C C . PRO A 1 512 ? -7.362 -9.189 -10.356 1.00 92.00 512 PRO A C 1
ATOM 4113 O O . PRO A 1 512 ? -7.448 -8.963 -9.152 1.00 92.00 512 PRO A O 1
ATOM 4116 N N . GLN A 1 513 ? -6.991 -10.383 -10.827 1.00 91.06 513 GLN A N 1
ATOM 4117 C CA . GLN A 1 513 ? -6.639 -11.531 -9.983 1.00 91.06 513 GLN A CA 1
ATOM 4118 C C . GLN A 1 513 ? -5.319 -11.284 -9.254 1.00 91.06 513 GLN A C 1
ATOM 4120 O O . GLN A 1 513 ? -5.211 -11.571 -8.063 1.00 91.06 513 GLN A O 1
ATOM 4125 N N . ILE A 1 514 ? -4.335 -10.709 -9.951 1.00 93.00 514 ILE A N 1
ATOM 4126 C CA . ILE A 1 514 ? -3.043 -10.322 -9.369 1.00 93.00 514 ILE A CA 1
ATOM 4127 C C . ILE A 1 514 ? -3.251 -9.236 -8.302 1.00 93.00 514 ILE A C 1
ATOM 4129 O O . ILE A 1 514 ? -2.684 -9.336 -7.216 1.00 93.00 514 ILE A O 1
ATOM 4133 N N . CYS A 1 515 ? -4.110 -8.242 -8.560 1.00 92.62 515 CYS A N 1
ATOM 4134 C CA . CYS A 1 515 ? -4.496 -7.226 -7.577 1.00 92.62 515 CYS A CA 1
ATOM 4135 C C . CYS A 1 515 ? -5.181 -7.847 -6.352 1.00 92.62 515 CYS A C 1
ATOM 4137 O O . CYS A 1 515 ? -4.826 -7.504 -5.228 1.00 92.62 515 CYS A O 1
ATOM 4139 N N . GLY A 1 516 ? -6.122 -8.776 -6.556 1.00 90.56 516 GLY A N 1
ATOM 4140 C CA . GLY A 1 516 ? -6.798 -9.481 -5.464 1.00 90.56 516 GLY A CA 1
ATOM 4141 C C . GLY A 1 516 ? -5.822 -10.270 -4.586 1.00 90.56 516 GLY A C 1
ATOM 4142 O O . GLY A 1 516 ? -5.850 -10.148 -3.365 1.00 90.56 516 GLY A O 1
ATOM 4143 N N . LEU A 1 517 ? -4.889 -11.006 -5.197 1.00 90.12 517 LEU A N 1
ATOM 4144 C CA . LEU A 1 517 ? -3.826 -11.712 -4.473 1.00 90.12 517 LEU A CA 1
ATOM 4145 C C . LEU A 1 517 ? -2.878 -10.760 -3.733 1.00 90.12 517 LEU A C 1
ATOM 4147 O O . LEU A 1 517 ? -2.502 -11.040 -2.597 1.00 90.12 517 LEU A O 1
ATOM 4151 N N . CYS A 1 518 ? -2.517 -9.632 -4.348 1.00 92.38 518 CYS A N 1
ATOM 4152 C CA . CYS A 1 518 ? -1.672 -8.616 -3.723 1.00 92.38 518 CYS A CA 1
ATOM 4153 C C . CYS A 1 518 ? -2.342 -7.986 -2.492 1.00 92.38 518 CYS A C 1
ATOM 4155 O O . CYS A 1 518 ? -1.661 -7.706 -1.510 1.00 92.38 518 CYS A O 1
ATOM 4157 N N . GLN A 1 519 ? -3.662 -7.775 -2.530 1.00 90.50 519 GLN A N 1
ATOM 4158 C CA . GLN A 1 519 ? -4.424 -7.252 -1.392 1.00 90.50 519 GLN A CA 1
ATOM 4159 C C . GLN A 1 519 ? -4.536 -8.272 -0.254 1.00 90.50 519 GLN A C 1
ATOM 4161 O O . GLN A 1 519 ? -4.452 -7.883 0.906 1.00 90.50 519 GLN A O 1
ATOM 4166 N N . MET A 1 520 ? -4.669 -9.565 -0.569 1.00 88.19 520 MET A N 1
ATOM 4167 C CA . MET A 1 520 ? -4.676 -10.620 0.451 1.00 88.19 520 MET A CA 1
ATOM 4168 C C . MET A 1 520 ? -3.290 -10.855 1.073 1.00 88.19 520 MET A C 1
ATOM 4170 O O . MET A 1 520 ? -3.197 -11.148 2.264 1.00 88.19 520 MET A O 1
ATOM 4174 N N . PHE A 1 521 ? -2.210 -10.735 0.290 1.00 91.12 521 PHE A N 1
ATOM 4175 C CA . PHE A 1 521 ? -0.839 -11.031 0.731 1.00 91.12 521 PHE A CA 1
ATOM 4176 C C . PHE A 1 521 ? 0.170 -9.937 0.327 1.00 91.12 521 PHE A C 1
ATOM 4178 O O . PHE A 1 521 ? 1.047 -10.183 -0.511 1.00 91.12 521 PHE A O 1
ATOM 4185 N N . PRO A 1 522 ? 0.110 -8.740 0.941 1.00 91.12 522 PRO A N 1
ATOM 4186 C CA . PRO A 1 522 ? 0.935 -7.598 0.539 1.00 91.12 522 PRO A CA 1
ATOM 4187 C C . PRO A 1 522 ? 2.436 -7.829 0.750 1.00 91.12 522 PRO A C 1
ATOM 4189 O O . PRO A 1 522 ? 3.243 -7.417 -0.081 1.00 91.12 522 PRO A O 1
ATOM 4192 N N . GLU A 1 523 ? 2.837 -8.524 1.817 1.00 90.88 523 GLU A N 1
ATOM 4193 C CA . GLU A 1 523 ? 4.255 -8.780 2.110 1.00 90.88 523 GLU A CA 1
ATOM 4194 C C . GLU A 1 523 ? 4.903 -9.737 1.106 1.00 90.88 523 GLU A C 1
ATOM 4196 O O . GLU A 1 523 ? 6.004 -9.483 0.615 1.00 90.88 523 GLU A O 1
ATOM 4201 N N . ALA A 1 524 ? 4.214 -10.836 0.785 1.00 91.31 524 ALA A N 1
ATOM 4202 C CA . ALA A 1 524 ? 4.690 -11.813 -0.188 1.00 91.31 524 ALA A CA 1
ATOM 4203 C C . ALA A 1 524 ? 4.772 -11.184 -1.586 1.00 91.31 524 ALA A C 1
ATOM 4205 O O . ALA A 1 524 ? 5.770 -11.365 -2.285 1.00 91.31 524 ALA A O 1
ATOM 4206 N N . ALA A 1 525 ? 3.768 -10.382 -1.954 1.00 92.50 525 ALA A N 1
ATOM 4207 C CA . ALA A 1 525 ? 3.759 -9.648 -3.211 1.00 92.50 525 ALA A CA 1
ATOM 4208 C C . ALA A 1 525 ? 4.908 -8.631 -3.299 1.00 92.50 525 ALA A C 1
ATOM 4210 O O . ALA A 1 525 ? 5.605 -8.580 -4.314 1.00 92.50 525 ALA A O 1
ATOM 4211 N N . CYS A 1 526 ? 5.159 -7.868 -2.227 1.00 92.69 526 CYS A N 1
ATOM 4212 C CA . CYS A 1 526 ? 6.294 -6.947 -2.156 1.00 92.69 526 CYS A CA 1
ATOM 4213 C C . CYS A 1 526 ? 7.624 -7.670 -2.383 1.00 92.69 526 CYS A C 1
ATOM 4215 O O . CYS A 1 526 ? 8.403 -7.240 -3.232 1.00 92.69 526 CYS A O 1
ATOM 4217 N N . LYS A 1 527 ? 7.864 -8.777 -1.667 1.00 93.12 527 LYS A N 1
ATOM 4218 C CA . LYS A 1 527 ? 9.101 -9.562 -1.789 1.00 93.12 527 LYS A CA 1
ATOM 4219 C C . LYS A 1 527 ? 9.289 -10.101 -3.208 1.00 93.12 527 LYS A C 1
ATOM 4221 O O . LYS A 1 527 ? 10.359 -9.914 -3.773 1.00 93.12 527 LYS A O 1
ATOM 4226 N N . ALA A 1 528 ? 8.251 -10.688 -3.808 1.00 93.19 528 ALA A N 1
ATOM 4227 C CA . ALA A 1 528 ? 8.323 -11.251 -5.160 1.00 93.19 528 ALA A CA 1
ATOM 4228 C C . ALA A 1 528 ? 8.634 -10.193 -6.234 1.00 93.19 528 ALA A C 1
ATOM 4230 O O . ALA A 1 528 ? 9.419 -10.431 -7.149 1.00 93.19 528 ALA A O 1
ATOM 4231 N N . VAL A 1 529 ? 8.046 -8.999 -6.128 1.00 94.25 529 VAL A N 1
ATOM 4232 C CA . VAL A 1 529 ? 8.351 -7.913 -7.070 1.00 94.25 529 VAL A CA 1
ATOM 4233 C C . VAL A 1 529 ? 9.743 -7.335 -6.810 1.00 94.25 529 VAL A C 1
ATOM 4235 O O . VAL A 1 529 ? 10.463 -7.034 -7.759 1.00 94.25 529 VAL A O 1
ATOM 4238 N N . GLN A 1 530 ? 10.154 -7.200 -5.547 1.00 93.38 530 GLN A N 1
ATOM 4239 C CA . GLN A 1 530 ? 11.501 -6.741 -5.201 1.00 93.38 530 GLN A CA 1
ATOM 4240 C C . GLN A 1 530 ? 12.586 -7.662 -5.747 1.00 93.38 530 GLN A C 1
ATOM 4242 O O . GLN A 1 530 ? 13.565 -7.150 -6.284 1.00 93.38 530 GLN A O 1
ATOM 4247 N N . THR A 1 531 ? 12.424 -8.983 -5.636 1.00 93.38 531 THR A N 1
ATOM 4248 C CA . THR A 1 531 ? 13.397 -9.940 -6.181 1.00 93.38 531 THR A CA 1
ATOM 4249 C C . THR A 1 531 ? 13.513 -9.780 -7.692 1.00 93.38 531 THR A C 1
ATOM 4251 O O . THR A 1 531 ? 14.609 -9.547 -8.182 1.00 93.38 531 THR A O 1
ATOM 4254 N N . LEU A 1 532 ? 12.389 -9.726 -8.419 1.00 92.38 532 LEU A N 1
ATOM 4255 C CA . LEU A 1 532 ? 12.395 -9.532 -9.876 1.00 92.38 532 LEU A CA 1
ATOM 4256 C C . LEU A 1 532 ? 13.050 -8.207 -10.307 1.00 92.38 532 LEU A C 1
ATOM 4258 O O . LEU A 1 532 ? 13.831 -8.176 -11.262 1.00 92.38 532 LEU A O 1
ATOM 4262 N N . LEU A 1 533 ? 12.751 -7.105 -9.610 1.00 93.00 533 LEU A N 1
ATOM 4263 C CA . LEU A 1 533 ? 13.360 -5.800 -9.889 1.00 93.00 533 LEU A CA 1
ATOM 4264 C C . LEU A 1 533 ? 14.861 -5.788 -9.568 1.00 93.00 533 LEU A C 1
ATOM 4266 O O . LEU A 1 533 ? 15.632 -5.184 -10.313 1.00 93.00 533 LEU A O 1
ATOM 4270 N N . SER A 1 534 ? 15.271 -6.439 -8.477 1.00 92.81 534 SER A N 1
ATOM 4271 C CA . SER A 1 534 ? 16.676 -6.512 -8.060 1.00 92.81 534 SER A CA 1
ATOM 4272 C C . SER A 1 534 ? 17.484 -7.363 -9.033 1.00 92.81 534 SER A C 1
ATOM 4274 O O . SER A 1 534 ? 18.522 -6.912 -9.504 1.00 92.81 534 SER A O 1
ATOM 4276 N N . ASP A 1 535 ? 16.968 -8.529 -9.422 1.00 92.50 535 ASP A N 1
ATOM 4277 C CA . ASP A 1 535 ? 17.596 -9.416 -10.404 1.00 92.50 535 ASP A CA 1
ATOM 4278 C C . ASP A 1 535 ? 17.759 -8.713 -11.760 1.00 92.50 535 ASP A C 1
ATOM 4280 O O . ASP A 1 535 ? 18.834 -8.737 -12.364 1.00 92.50 535 ASP A O 1
ATOM 4284 N N . SER A 1 536 ? 16.721 -7.996 -12.207 1.00 90.50 536 SER A N 1
ATOM 4285 C CA . SER A 1 536 ? 16.769 -7.194 -13.438 1.00 90.50 536 SER A CA 1
ATOM 4286 C C . SER A 1 536 ? 17.776 -6.041 -13.338 1.00 90.50 536 SER A C 1
ATOM 4288 O O . SER A 1 536 ? 18.496 -5.752 -14.296 1.00 90.50 536 SER A O 1
ATOM 4290 N N . GLY A 1 537 ? 17.849 -5.379 -12.180 1.00 90.44 537 GLY A N 1
ATOM 4291 C CA . GLY A 1 537 ? 18.818 -4.318 -11.904 1.00 90.44 537 GLY A CA 1
ATOM 4292 C C . GLY A 1 537 ? 20.260 -4.825 -11.915 1.00 90.44 537 GLY A C 1
ATOM 4293 O O . GLY A 1 537 ? 21.106 -4.237 -12.588 1.00 90.44 537 GLY A O 1
ATOM 4294 N N . HIS A 1 538 ? 20.522 -5.949 -11.244 1.00 92.19 538 HIS A N 1
ATOM 4295 C CA . HIS A 1 538 ? 21.831 -6.600 -11.213 1.00 92.19 538 HIS A CA 1
ATOM 4296 C C . HIS A 1 538 ? 22.263 -7.081 -12.598 1.00 92.19 538 HIS A C 1
ATOM 4298 O O . HIS A 1 538 ? 23.395 -6.825 -13.002 1.00 92.19 538 HIS A O 1
ATOM 4304 N N . SER A 1 539 ? 21.360 -7.693 -13.370 1.00 90.56 539 SER A N 1
ATOM 4305 C CA . SER A 1 539 ? 21.650 -8.087 -14.753 1.00 90.56 539 SER A CA 1
ATOM 4306 C C . SER A 1 539 ? 22.003 -6.874 -15.624 1.00 90.56 539 SER A C 1
ATOM 4308 O O . SER A 1 539 ? 22.966 -6.900 -16.397 1.00 90.56 539 SER A O 1
ATOM 4310 N N . MET A 1 540 ? 21.278 -5.762 -15.467 1.00 87.88 540 MET A N 1
ATOM 4311 C CA . MET A 1 540 ? 21.597 -4.527 -16.181 1.00 87.88 540 MET A CA 1
ATOM 4312 C C . MET A 1 540 ? 22.965 -3.964 -15.770 1.00 87.88 540 MET A C 1
ATOM 4314 O O . MET A 1 540 ? 23.728 -3.540 -16.637 1.00 87.88 540 MET A O 1
ATOM 4318 N N . GLU A 1 541 ? 23.309 -3.985 -14.485 1.00 89.19 541 GLU A N 1
ATOM 4319 C CA . GLU A 1 541 ? 24.617 -3.548 -13.987 1.00 89.19 541 GLU A CA 1
ATOM 4320 C C . GLU A 1 541 ? 25.763 -4.425 -14.508 1.00 89.19 541 GLU A C 1
ATOM 4322 O O . GLU A 1 541 ? 26.731 -3.898 -15.055 1.00 89.19 541 GLU A O 1
ATOM 4327 N N . GLU A 1 542 ? 25.610 -5.748 -14.486 1.00 90.12 542 GLU A N 1
ATOM 4328 C CA . GLU A 1 542 ? 26.592 -6.680 -15.049 1.00 90.12 542 GLU A CA 1
ATOM 4329 C C . GLU A 1 542 ? 26.833 -6.402 -16.543 1.00 90.12 542 GLU A C 1
ATOM 4331 O O . GLU A 1 542 ? 27.973 -6.299 -17.009 1.00 90.12 542 GLU A O 1
ATOM 4336 N N . THR A 1 543 ? 25.764 -6.201 -17.326 1.00 87.19 543 THR A N 1
ATOM 4337 C CA . THR A 1 543 ? 25.922 -5.865 -18.751 1.00 87.19 543 THR A CA 1
ATOM 4338 C C . THR A 1 543 ? 26.613 -4.517 -18.966 1.00 87.19 543 THR A C 1
ATOM 4340 O O . THR A 1 543 ? 27.372 -4.372 -19.932 1.00 87.19 543 THR A O 1
ATOM 4343 N N . LEU A 1 544 ? 26.400 -3.549 -18.067 1.00 87.38 544 LEU A N 1
ATOM 4344 C CA . LEU A 1 544 ? 27.084 -2.258 -18.086 1.00 87.38 544 LEU A CA 1
ATOM 4345 C C . LEU A 1 544 ? 28.574 -2.402 -17.789 1.00 87.38 544 LEU A C 1
ATOM 4347 O O . LEU A 1 544 ? 29.372 -1.766 -18.475 1.00 87.38 544 LEU A O 1
ATOM 4351 N N . GLU A 1 545 ? 28.961 -3.237 -16.830 1.00 89.19 545 GLU A N 1
ATOM 4352 C CA . GLU A 1 545 ? 30.369 -3.481 -16.508 1.00 89.19 545 GLU A CA 1
ATOM 4353 C C . GLU A 1 545 ? 31.106 -4.163 -17.664 1.00 89.19 545 GLU A C 1
ATOM 4355 O O . GLU A 1 545 ? 32.205 -3.750 -18.040 1.00 89.19 545 GLU A O 1
ATOM 4360 N N . VAL A 1 546 ? 30.480 -5.168 -18.285 1.00 89.81 546 VAL A N 1
ATOM 4361 C CA . VAL A 1 546 ? 31.109 -5.958 -19.353 1.00 89.81 546 VAL A CA 1
ATOM 4362 C C . VAL A 1 546 ? 31.174 -5.192 -20.676 1.00 89.81 546 VAL A C 1
ATOM 4364 O O . VAL A 1 546 ? 32.200 -5.204 -21.358 1.00 89.81 546 VAL A O 1
ATOM 4367 N N . LYS A 1 547 ? 30.073 -4.551 -21.090 1.00 80.81 547 LYS A N 1
ATOM 4368 C CA . LYS A 1 547 ? 29.942 -3.939 -22.428 1.00 80.81 547 LYS A CA 1
ATOM 4369 C C . LYS A 1 547 ? 30.085 -2.416 -22.414 1.00 80.81 547 LYS A C 1
ATOM 4371 O O . LYS A 1 547 ? 30.137 -1.801 -23.479 1.00 80.81 547 LYS A O 1
ATOM 4376 N N . GLY A 1 548 ? 30.103 -1.790 -21.237 1.00 80.94 548 GLY A N 1
ATOM 4377 C CA . GLY A 1 548 ? 30.086 -0.334 -21.062 1.00 80.94 548 GLY A CA 1
ATOM 4378 C C . GLY A 1 548 ? 28.741 0.329 -21.391 1.00 80.94 548 GLY A C 1
ATOM 4379 O O . GLY A 1 548 ? 28.615 1.545 -21.250 1.00 80.94 548 GLY A O 1
ATOM 4380 N N . ARG A 1 549 ? 27.747 -0.433 -21.874 1.00 78.75 549 ARG A N 1
ATOM 4381 C CA . ARG A 1 549 ? 26.419 0.040 -22.296 1.00 78.75 549 ARG A CA 1
ATOM 4382 C C . ARG A 1 549 ? 25.365 -1.030 -22.020 1.00 78.75 549 ARG A C 1
ATOM 4384 O O . ARG A 1 549 ? 25.577 -2.188 -22.379 1.00 78.75 549 ARG A O 1
ATOM 4391 N N . ALA A 1 550 ? 24.229 -0.615 -21.465 1.00 83.69 550 ALA A N 1
ATOM 4392 C CA . ALA A 1 550 ? 23.062 -1.470 -21.286 1.00 83.69 550 ALA A CA 1
ATOM 4393 C C . ALA A 1 550 ? 22.181 -1.444 -22.547 1.00 83.69 550 ALA A C 1
ATOM 4395 O O . ALA A 1 550 ? 22.016 -0.370 -23.145 1.00 83.69 550 ALA A O 1
ATOM 4396 N N . PRO A 1 551 ? 21.600 -2.586 -22.958 1.00 85.44 551 PRO A N 1
ATOM 4397 C CA . PRO A 1 551 ? 20.474 -2.588 -23.889 1.00 85.44 551 PRO A CA 1
ATOM 4398 C C . PRO A 1 551 ? 19.233 -1.961 -23.232 1.00 85.44 551 PRO A C 1
ATOM 4400 O O . PRO A 1 551 ? 19.148 -1.889 -22.006 1.00 85.44 551 PRO A O 1
ATOM 4403 N N . MET A 1 552 ? 18.268 -1.498 -24.035 1.00 88.69 552 MET A N 1
ATOM 4404 C CA . MET A 1 552 ? 16.966 -1.096 -23.489 1.00 88.69 552 MET A CA 1
ATOM 4405 C C . MET A 1 552 ? 16.192 -2.314 -22.964 1.00 88.69 552 MET A C 1
ATOM 4407 O O . MET A 1 552 ? 16.298 -3.382 -23.572 1.00 88.69 552 MET A O 1
ATOM 4411 N N . PRO A 1 553 ? 15.394 -2.162 -21.886 1.00 91.50 553 PRO A N 1
ATOM 4412 C CA . PRO A 1 553 ? 14.647 -3.261 -21.301 1.00 91.50 553 PRO A CA 1
ATOM 4413 C C . PRO A 1 553 ? 13.629 -3.815 -22.299 1.00 91.50 553 PRO A C 1
ATOM 4415 O O . PRO A 1 553 ? 13.101 -3.097 -23.159 1.00 91.50 553 PRO A O 1
ATOM 4418 N N . ASP A 1 554 ? 13.373 -5.110 -22.180 1.00 90.62 554 ASP A N 1
ATOM 4419 C CA . ASP A 1 554 ? 12.431 -5.824 -23.027 1.00 90.62 554 ASP A CA 1
ATOM 4420 C C . ASP A 1 554 ? 10.980 -5.642 -22.557 1.00 90.62 554 ASP A C 1
ATOM 4422 O O . ASP A 1 554 ? 10.686 -4.957 -21.570 1.00 90.62 554 ASP A O 1
ATOM 4426 N N . LEU A 1 555 ? 10.039 -6.151 -23.358 1.00 91.25 555 LEU A N 1
ATOM 4427 C CA . LEU A 1 555 ? 8.608 -5.903 -23.167 1.00 91.25 555 LEU A CA 1
ATOM 4428 C C . LEU A 1 555 ? 8.086 -6.476 -21.843 1.00 91.25 555 LEU A C 1
ATOM 4430 O O . LEU A 1 555 ? 7.221 -5.867 -21.221 1.00 91.25 555 LEU A O 1
ATOM 4434 N N . ASP A 1 556 ? 8.627 -7.607 -21.409 1.00 91.81 556 ASP A N 1
ATOM 4435 C CA . ASP A 1 556 ? 8.371 -8.232 -20.112 1.00 91.81 556 ASP A CA 1
ATOM 4436 C C . ASP A 1 556 ? 8.648 -7.275 -18.946 1.00 91.81 556 ASP A C 1
ATOM 4438 O O . ASP A 1 556 ? 7.775 -7.057 -18.106 1.00 91.81 556 ASP A O 1
ATOM 4442 N N . MET A 1 557 ? 9.806 -6.615 -18.944 1.00 92.75 557 MET A N 1
ATOM 4443 C CA . MET A 1 557 ? 10.175 -5.659 -17.905 1.00 92.75 557 MET A CA 1
ATOM 4444 C C . MET A 1 557 ? 9.332 -4.379 -17.982 1.00 92.75 557 MET A C 1
ATOM 4446 O O . MET A 1 557 ? 8.939 -3.829 -16.953 1.00 92.75 557 MET A O 1
ATOM 4450 N N . LEU A 1 558 ? 8.986 -3.910 -19.187 1.00 93.62 558 LEU A N 1
ATOM 4451 C CA . LEU A 1 558 ? 8.066 -2.776 -19.357 1.00 93.62 558 LEU A CA 1
ATOM 4452 C C . LEU A 1 558 ? 6.668 -3.085 -18.800 1.00 93.62 558 LEU A C 1
ATOM 4454 O O . LEU A 1 558 ? 6.059 -2.237 -18.143 1.00 93.62 558 LEU A O 1
ATOM 4458 N N . VAL A 1 559 ? 6.168 -4.300 -19.041 1.00 94.25 559 VAL A N 1
ATOM 4459 C CA . VAL A 1 559 ? 4.893 -4.785 -18.501 1.00 94.25 559 VAL A CA 1
ATOM 4460 C C . VAL A 1 559 ? 4.980 -4.946 -16.986 1.00 94.25 559 VAL A C 1
ATOM 4462 O O . VAL A 1 559 ? 4.064 -4.505 -16.293 1.00 94.25 559 VAL A O 1
ATOM 4465 N N . LEU A 1 560 ? 6.082 -5.486 -16.455 1.00 94.31 560 LEU A N 1
ATOM 4466 C CA . LEU A 1 560 ? 6.302 -5.591 -15.013 1.00 94.31 560 LEU A CA 1
ATOM 4467 C C . LEU A 1 560 ? 6.253 -4.210 -14.357 1.00 94.31 560 LEU A C 1
ATOM 4469 O O . LEU A 1 560 ? 5.454 -4.005 -13.448 1.00 94.31 560 LEU A O 1
ATOM 4473 N N . LEU A 1 561 ? 7.021 -3.236 -14.856 1.00 94.88 561 LEU A N 1
ATOM 4474 C CA . LEU A 1 561 ? 7.007 -1.858 -14.351 1.00 94.88 561 LEU A CA 1
ATOM 4475 C C . LEU A 1 561 ? 5.590 -1.268 -14.389 1.00 94.88 561 LEU A C 1
ATOM 4477 O O . LEU A 1 561 ? 5.116 -0.735 -13.385 1.00 94.88 561 LEU A O 1
ATOM 4481 N N . LYS A 1 562 ? 4.857 -1.453 -15.492 1.00 94.31 562 LYS A N 1
ATOM 4482 C CA . LYS A 1 562 ? 3.455 -1.026 -15.584 1.00 94.31 562 LYS A CA 1
ATOM 4483 C C . LYS A 1 562 ? 2.571 -1.681 -14.518 1.00 94.31 562 LYS A C 1
ATOM 4485 O O . LYS A 1 562 ? 1.785 -0.987 -13.881 1.00 94.31 562 LYS A O 1
ATOM 4490 N N . ILE A 1 563 ? 2.703 -2.987 -14.295 1.00 93.81 563 ILE A N 1
ATOM 4491 C CA . ILE A 1 563 ? 1.950 -3.710 -13.262 1.00 93.81 563 ILE A CA 1
ATOM 4492 C C . ILE A 1 563 ? 2.323 -3.197 -11.870 1.00 93.81 563 ILE A C 1
ATOM 4494 O O . ILE A 1 563 ? 1.432 -2.950 -11.064 1.00 93.81 563 ILE A O 1
ATOM 4498 N N . THR A 1 564 ? 3.605 -2.945 -11.587 1.00 94.25 564 THR A N 1
ATOM 4499 C CA . THR A 1 564 ? 4.011 -2.412 -10.278 1.00 94.25 564 THR A CA 1
ATOM 4500 C C . THR A 1 564 ? 3.415 -1.032 -9.988 1.00 94.25 564 THR A C 1
ATOM 4502 O O . THR A 1 564 ? 3.038 -0.779 -8.847 1.00 94.25 564 THR A O 1
ATOM 4505 N N . ALA A 1 565 ? 3.254 -0.174 -11.003 1.00 93.12 565 ALA A N 1
ATOM 4506 C CA . ALA A 1 565 ? 2.582 1.122 -10.869 1.00 93.12 565 ALA A CA 1
ATOM 4507 C C . ALA A 1 565 ? 1.068 1.003 -10.609 1.00 93.12 565 ALA A C 1
ATOM 4509 O O . ALA A 1 565 ? 0.475 1.910 -10.030 1.00 93.12 565 ALA A O 1
ATOM 4510 N N . LEU A 1 566 ? 0.442 -0.098 -11.043 1.00 92.50 566 LEU A N 1
ATOM 4511 C CA . LEU A 1 566 ? -0.973 -0.388 -10.793 1.00 92.50 566 LEU A CA 1
ATOM 4512 C C . LEU A 1 566 ? -1.201 -1.030 -9.420 1.00 92.50 566 LEU A C 1
ATOM 4514 O O . LEU A 1 566 ? -2.219 -0.766 -8.786 1.00 92.50 566 LEU A O 1
ATOM 4518 N N . LEU A 1 567 ? -0.275 -1.885 -8.974 1.00 92.31 567 LEU A N 1
ATOM 4519 C CA . LEU A 1 567 ? -0.376 -2.596 -7.698 1.00 92.31 567 LEU A CA 1
ATOM 4520 C C . LEU A 1 567 ? -0.044 -1.704 -6.501 1.00 92.31 567 LEU A C 1
ATOM 4522 O O . LEU A 1 567 ? -0.695 -1.809 -5.464 1.00 92.31 567 LEU A O 1
ATOM 4526 N N . PHE A 1 568 ? 0.965 -0.841 -6.636 1.00 92.50 568 PHE A N 1
ATOM 4527 C CA . PHE A 1 568 ? 1.519 -0.087 -5.517 1.00 92.50 568 PHE A CA 1
ATOM 4528 C C . PHE A 1 568 ? 1.414 1.429 -5.727 1.00 92.50 568 PHE A C 1
ATOM 4530 O O . PHE A 1 568 ? 1.574 1.922 -6.845 1.00 92.50 568 PHE A O 1
ATOM 4537 N N . PRO A 1 569 ? 1.208 2.204 -4.648 1.00 92.00 569 PRO A N 1
ATOM 4538 C CA . PRO A 1 569 ? 1.132 3.655 -4.724 1.00 92.00 569 PRO A CA 1
ATOM 4539 C C . PRO A 1 569 ? 2.482 4.264 -5.129 1.00 92.00 569 PRO A C 1
ATOM 4541 O O . PRO A 1 569 ? 3.514 4.069 -4.484 1.00 92.00 569 PRO A O 1
ATOM 4544 N N . SER A 1 570 ? 2.468 5.055 -6.201 1.00 91.25 570 SER A N 1
ATOM 4545 C CA . SER A 1 570 ? 3.630 5.796 -6.709 1.00 91.25 570 SER A CA 1
ATOM 4546 C C . SER A 1 570 ? 3.792 7.191 -6.086 1.00 91.25 570 SER A C 1
ATOM 4548 O O . SER A 1 570 ? 4.796 7.865 -6.318 1.00 91.25 570 SER A O 1
ATOM 4550 N N . SER A 1 571 ? 2.820 7.642 -5.282 1.00 91.62 571 SER A N 1
ATOM 4551 C CA . SER A 1 571 ? 2.843 8.970 -4.655 1.00 91.62 571 SER A CA 1
ATOM 4552 C C . SER A 1 571 ? 3.740 9.076 -3.422 1.00 91.62 571 SER A C 1
ATOM 4554 O O . SER A 1 571 ? 4.217 10.168 -3.107 1.00 91.62 571 SER A O 1
ATOM 4556 N N . ASP A 1 572 ? 3.936 7.962 -2.721 1.00 91.81 572 ASP A N 1
ATOM 4557 C CA . ASP A 1 572 ? 4.514 7.913 -1.377 1.00 91.81 572 ASP A CA 1
ATOM 4558 C C . ASP A 1 572 ? 5.953 8.439 -1.352 1.00 91.81 572 ASP A C 1
ATOM 4560 O O . ASP A 1 572 ? 6.699 8.286 -2.322 1.00 91.81 572 ASP A O 1
ATOM 4564 N N . PHE A 1 573 ? 6.361 9.074 -0.246 1.00 90.19 573 PHE A N 1
ATOM 4565 C CA . PHE A 1 573 ? 7.706 9.639 -0.087 1.00 90.19 573 PHE A CA 1
ATOM 4566 C C . PHE A 1 573 ? 8.789 8.589 -0.369 1.00 90.19 573 PHE A C 1
ATOM 4568 O O . PHE A 1 573 ? 9.619 8.773 -1.269 1.00 90.19 573 PHE A O 1
ATOM 4575 N N . ARG A 1 574 ? 8.688 7.457 0.334 1.00 90.19 574 ARG A N 1
ATOM 4576 C CA . ARG A 1 574 ? 9.507 6.259 0.176 1.00 90.19 574 ARG A CA 1
ATOM 4577 C C . ARG A 1 574 ? 8.601 5.035 0.222 1.00 90.19 574 ARG A C 1
ATOM 4579 O O . ARG A 1 574 ? 7.733 4.942 1.081 1.00 90.19 574 ARG A O 1
ATOM 4586 N N . HIS A 1 575 ? 8.824 4.091 -0.682 1.00 91.50 575 HIS A N 1
ATOM 4587 C CA . HIS A 1 575 ? 8.058 2.851 -0.737 1.00 91.50 575 HIS A CA 1
ATOM 4588 C C . HIS A 1 575 ? 8.967 1.682 -1.146 1.00 91.50 575 HIS A C 1
ATOM 4590 O O . HIS A 1 575 ? 9.764 1.830 -2.079 1.00 91.50 575 HIS A O 1
ATOM 4596 N N . PRO A 1 576 ? 8.842 0.505 -0.504 1.00 91.88 576 PRO A N 1
ATOM 4597 C CA . PRO A 1 576 ? 9.767 -0.619 -0.671 1.00 91.88 576 PRO A CA 1
ATOM 4598 C C . PRO A 1 576 ? 9.866 -1.155 -2.105 1.00 91.88 576 PRO A C 1
ATOM 4600 O O . PRO A 1 576 ? 10.928 -1.624 -2.495 1.00 91.88 576 PRO A O 1
ATOM 4603 N N . VAL A 1 577 ? 8.785 -1.086 -2.888 1.00 94.00 577 VAL A N 1
ATOM 4604 C CA . VAL A 1 577 ? 8.732 -1.592 -4.276 1.00 94.00 577 VAL A CA 1
ATOM 4605 C C . VAL A 1 577 ? 8.827 -0.481 -5.333 1.00 94.00 577 VAL A C 1
ATOM 4607 O O . VAL A 1 577 ? 9.684 -0.525 -6.213 1.00 94.00 577 VAL A O 1
ATOM 4610 N N . THR A 1 578 ? 7.967 0.543 -5.259 1.00 93.81 578 THR A N 1
ATOM 4611 C CA . THR A 1 578 ? 7.919 1.607 -6.276 1.00 93.81 578 THR A CA 1
ATOM 4612 C C . THR A 1 578 ? 9.161 2.493 -6.291 1.00 93.81 578 THR A C 1
ATOM 4614 O O . THR A 1 578 ? 9.517 2.978 -7.359 1.00 93.81 578 THR A O 1
ATOM 4617 N N . THR A 1 579 ? 9.865 2.677 -5.164 1.00 92.44 579 THR A N 1
ATOM 4618 C CA . THR A 1 579 ? 11.113 3.461 -5.153 1.00 92.44 579 THR A CA 1
ATOM 4619 C C . THR A 1 579 ? 12.243 2.741 -5.907 1.00 92.44 579 THR A C 1
ATOM 4621 O O . THR A 1 579 ? 12.828 3.368 -6.787 1.00 92.44 579 THR A O 1
ATOM 4624 N N . PRO A 1 580 ? 12.519 1.438 -5.686 1.00 93.62 580 PRO A N 1
ATOM 4625 C CA . PRO A 1 580 ? 13.415 0.678 -6.563 1.00 93.62 580 PRO A CA 1
ATOM 4626 C C . PRO A 1 580 ? 12.992 0.664 -8.036 1.00 93.62 580 PRO A C 1
ATOM 4628 O O . PRO A 1 580 ? 13.835 0.876 -8.900 1.00 93.62 580 PRO A O 1
ATOM 4631 N N . ALA A 1 581 ? 11.699 0.494 -8.343 1.00 94.50 581 ALA A N 1
ATOM 4632 C CA . ALA A 1 581 ? 11.209 0.558 -9.726 1.00 94.50 581 ALA A CA 1
ATOM 4633 C C . ALA A 1 581 ? 11.492 1.929 -10.372 1.00 94.50 581 ALA A C 1
ATOM 4635 O O . ALA A 1 581 ? 11.907 2.020 -11.527 1.00 94.50 581 ALA A O 1
ATOM 4636 N N . PHE A 1 582 ? 11.322 3.004 -9.603 1.00 92.25 582 PHE A N 1
ATOM 4637 C CA . PHE A 1 582 ? 11.629 4.368 -10.019 1.00 92.25 582 PHE A CA 1
ATOM 4638 C C . PHE A 1 582 ? 13.131 4.591 -10.258 1.00 92.25 582 PHE A C 1
ATOM 4640 O O . PHE A 1 582 ? 13.506 5.253 -11.226 1.00 92.25 582 PHE A O 1
ATOM 4647 N N . LEU A 1 583 ? 13.994 4.007 -9.421 1.00 92.62 583 LEU A N 1
ATOM 4648 C CA . LEU A 1 583 ? 15.447 4.013 -9.626 1.00 92.62 583 LEU A CA 1
ATOM 4649 C C . LEU A 1 583 ? 15.857 3.200 -10.859 1.00 92.62 583 LEU A C 1
ATOM 4651 O O . LEU A 1 583 ? 16.715 3.632 -11.623 1.00 92.62 583 LEU A O 1
ATOM 4655 N N . PHE A 1 584 ? 15.212 2.059 -11.102 1.00 93.88 584 PHE A N 1
ATOM 4656 C CA . PHE A 1 584 ? 15.441 1.282 -12.316 1.00 93.88 584 PHE A CA 1
ATOM 4657 C C . PHE A 1 584 ? 15.067 2.091 -13.569 1.00 93.88 584 PHE A C 1
ATOM 4659 O O . PHE A 1 584 ? 15.837 2.132 -14.527 1.00 93.88 584 PHE A O 1
ATOM 4666 N N . LEU A 1 585 ? 13.930 2.801 -13.552 1.00 93.94 585 LEU A N 1
ATOM 4667 C CA . LEU A 1 585 ? 13.519 3.700 -14.639 1.00 93.94 585 LEU A CA 1
ATOM 4668 C C . LEU A 1 585 ? 14.553 4.807 -14.900 1.00 93.94 585 LEU A C 1
ATOM 4670 O O . LEU A 1 585 ? 14.878 5.081 -16.058 1.00 93.94 585 LEU A O 1
ATOM 4674 N N . SER A 1 586 ? 15.087 5.443 -13.852 1.00 92.44 586 SER A N 1
ATOM 4675 C CA . SER A 1 586 ? 16.099 6.497 -14.011 1.00 92.44 586 SER A CA 1
ATOM 4676 C C . SER A 1 586 ? 17.431 5.942 -14.525 1.00 92.44 586 SER A C 1
ATOM 4678 O O . SER A 1 586 ? 18.064 6.545 -15.399 1.00 92.44 586 SER A O 1
ATOM 4680 N N . GLN A 1 587 ? 17.834 4.757 -14.063 1.00 91.44 587 GLN A N 1
ATOM 4681 C CA . GLN A 1 587 ? 19.018 4.064 -14.563 1.00 91.44 587 GLN A CA 1
ATOM 4682 C C . GLN A 1 587 ? 18.856 3.670 -16.036 1.00 91.44 587 GLN A C 1
ATOM 4684 O O . GLN A 1 587 ? 19.759 3.935 -16.830 1.00 91.44 587 GLN A O 1
ATOM 4689 N N . ALA A 1 588 ? 17.703 3.124 -16.429 1.00 92.00 588 ALA A N 1
ATOM 4690 C CA . ALA A 1 588 ? 17.422 2.759 -17.814 1.00 92.00 588 ALA A CA 1
ATOM 4691 C C . ALA A 1 588 ? 17.463 3.986 -18.744 1.00 92.00 588 ALA A C 1
ATOM 4693 O O . ALA A 1 588 ? 18.139 3.974 -19.770 1.00 92.00 588 ALA A O 1
ATOM 4694 N N . LEU A 1 589 ? 16.828 5.100 -18.359 1.00 91.88 589 LEU A N 1
ATOM 4695 C CA . LEU A 1 589 ? 16.812 6.325 -19.174 1.00 91.88 589 LEU A CA 1
ATOM 4696 C C . LEU A 1 589 ? 18.187 7.002 -19.308 1.00 91.88 589 LEU A C 1
ATOM 4698 O O . LEU A 1 589 ? 18.412 7.736 -20.269 1.00 91.88 589 LEU A O 1
ATOM 4702 N N . THR A 1 590 ? 19.112 6.774 -18.371 1.00 89.94 590 THR A N 1
ATOM 4703 C CA . THR A 1 590 ? 20.449 7.397 -18.395 1.00 89.94 590 THR A CA 1
ATOM 4704 C C . THR A 1 590 ? 21.537 6.513 -18.986 1.00 89.94 590 THR A C 1
ATOM 4706 O O . THR A 1 590 ? 22.465 7.028 -19.612 1.00 89.94 590 THR A O 1
ATOM 4709 N N . ARG A 1 591 ? 21.477 5.199 -18.752 1.00 87.62 591 ARG A N 1
ATOM 4710 C CA . ARG A 1 591 ? 22.561 4.260 -19.075 1.00 87.62 591 ARG A CA 1
ATOM 4711 C C . ARG A 1 591 ? 22.308 3.441 -20.337 1.00 87.62 591 ARG A C 1
ATOM 4713 O O . ARG A 1 591 ? 23.277 2.941 -20.915 1.00 87.62 591 ARG A O 1
ATOM 4720 N N . CYS A 1 592 ? 21.059 3.309 -20.783 1.00 87.56 592 CYS A N 1
ATOM 4721 C CA . CYS A 1 592 ? 20.751 2.591 -22.014 1.00 87.56 592 CYS A CA 1
ATOM 4722 C C . CYS A 1 592 ? 21.077 3.455 -23.236 1.00 87.56 592 CYS A C 1
ATOM 4724 O O . CYS A 1 592 ? 20.657 4.608 -23.350 1.00 87.56 592 CYS A O 1
ATOM 4726 N N . ALA A 1 593 ? 21.845 2.896 -24.169 1.00 83.38 593 ALA A N 1
ATOM 4727 C CA . ALA A 1 593 ? 22.213 3.597 -25.391 1.00 83.38 593 ALA A CA 1
ATOM 4728 C C . ALA A 1 593 ? 21.121 3.435 -26.455 1.00 83.38 593 ALA A C 1
ATOM 4730 O O . ALA A 1 593 ? 20.717 2.319 -26.766 1.00 83.38 593 ALA A O 1
ATOM 4731 N N . VAL A 1 594 ? 20.697 4.543 -27.061 1.00 88.00 594 VAL A N 1
ATOM 4732 C CA . VAL A 1 594 ? 19.758 4.530 -28.190 1.00 88.00 594 VAL A CA 1
ATOM 4733 C C . VAL A 1 594 ? 20.551 4.315 -29.478 1.00 88.00 594 VAL A C 1
ATOM 4735 O O . VAL A 1 594 ? 21.316 5.190 -29.885 1.00 88.00 594 VAL A O 1
ATOM 4738 N N . VAL A 1 595 ? 20.411 3.140 -30.097 1.00 86.75 595 VAL A N 1
ATOM 4739 C CA . VAL A 1 595 ? 21.124 2.790 -31.342 1.00 86.75 595 VAL A CA 1
ATOM 4740 C C . VAL A 1 595 ? 20.146 2.547 -32.488 1.00 86.75 595 VAL A C 1
ATOM 4742 O O . VAL A 1 595 ? 20.446 2.876 -33.636 1.00 86.75 595 VAL A O 1
ATOM 4745 N N . SER A 1 596 ? 18.972 1.997 -32.184 1.00 89.38 596 SER A N 1
ATOM 4746 C CA . SER A 1 596 ? 17.931 1.659 -33.151 1.00 89.38 596 SER A CA 1
ATOM 4747 C C . SER A 1 596 ? 16.652 2.474 -32.942 1.00 89.38 596 SER A C 1
ATOM 4749 O O . SER A 1 596 ? 16.418 3.059 -31.885 1.00 89.38 596 SER A O 1
ATOM 4751 N N . LEU A 1 597 ? 15.783 2.486 -33.958 1.00 89.81 597 LEU A N 1
ATOM 4752 C CA . LEU A 1 597 ? 14.451 3.088 -33.847 1.00 89.81 597 LEU A CA 1
ATOM 4753 C C . LEU A 1 597 ? 13.567 2.328 -32.842 1.00 89.81 597 LEU A C 1
ATOM 4755 O O . LEU A 1 597 ? 12.737 2.938 -32.174 1.00 89.81 597 LEU A O 1
ATOM 4759 N N . GLU A 1 598 ? 13.785 1.021 -32.682 1.00 90.50 598 GLU A N 1
ATOM 4760 C CA . GLU A 1 598 ? 13.117 0.217 -31.655 1.00 90.50 598 GLU A CA 1
ATOM 4761 C C . GLU A 1 598 ? 13.492 0.694 -30.245 1.00 90.50 598 GLU A C 1
ATOM 4763 O O . GLU A 1 598 ? 12.609 0.841 -29.401 1.00 90.50 598 GLU A O 1
ATOM 4768 N N . ASP A 1 599 ? 14.762 1.044 -30.010 1.00 90.44 599 ASP A N 1
ATOM 4769 C CA . ASP A 1 599 ? 15.216 1.609 -28.730 1.00 90.44 599 ASP A CA 1
ATOM 4770 C C . ASP A 1 599 ? 14.572 2.970 -28.446 1.00 90.44 599 ASP A C 1
ATOM 4772 O O . ASP A 1 599 ? 14.247 3.273 -27.298 1.00 90.44 599 ASP A O 1
ATOM 4776 N N . VAL A 1 600 ? 14.341 3.784 -29.485 1.00 91.38 600 VAL A N 1
ATOM 4777 C CA . VAL A 1 600 ? 13.590 5.044 -29.355 1.00 91.38 600 VAL A CA 1
ATOM 4778 C C . VAL A 1 600 ? 12.159 4.753 -28.907 1.00 91.38 600 VAL A C 1
ATOM 4780 O O . VAL A 1 600 ? 11.676 5.382 -27.968 1.00 91.38 600 VAL A O 1
ATOM 4783 N N . CYS A 1 601 ? 11.481 3.785 -29.530 1.00 92.50 601 CYS A N 1
ATOM 4784 C CA . CYS A 1 601 ? 10.125 3.395 -29.142 1.00 92.50 601 CYS A CA 1
ATOM 4785 C C . CYS A 1 601 ? 10.070 2.866 -27.701 1.00 92.50 601 CYS A C 1
ATOM 4787 O O . CYS A 1 601 ? 9.243 3.337 -26.920 1.00 92.50 601 CYS A O 1
ATOM 4789 N N . LYS A 1 602 ? 10.975 1.952 -27.322 1.00 92.19 602 LYS A N 1
ATOM 4790 C CA . LYS A 1 602 ? 11.096 1.435 -25.947 1.00 92.19 602 LYS A CA 1
ATOM 4791 C C . LYS A 1 602 ? 11.361 2.567 -24.947 1.00 92.19 602 LYS A C 1
ATOM 4793 O O . LYS A 1 602 ? 10.694 2.659 -23.919 1.00 92.19 602 LYS A O 1
ATOM 4798 N N . GLY A 1 603 ? 12.267 3.484 -25.282 1.00 92.12 603 GLY A N 1
ATOM 4799 C CA . GLY A 1 603 ? 12.580 4.659 -24.473 1.00 92.12 603 GLY A CA 1
ATOM 4800 C C . GLY A 1 603 ? 11.405 5.618 -24.305 1.00 92.12 603 GLY A C 1
ATOM 4801 O O . GLY A 1 603 ? 11.176 6.107 -23.205 1.00 92.12 603 GLY A O 1
ATOM 4802 N N . LEU A 1 604 ? 10.606 5.852 -25.349 1.00 93.44 604 LEU A N 1
ATOM 4803 C CA . LEU A 1 604 ? 9.385 6.659 -25.246 1.00 93.44 604 LEU A CA 1
ATOM 4804 C C . LEU A 1 604 ? 8.329 5.992 -24.355 1.00 93.44 604 LEU A C 1
ATOM 4806 O O . LEU A 1 604 ? 7.671 6.685 -23.581 1.00 93.44 604 LEU A O 1
ATOM 4810 N N . VAL A 1 605 ? 8.197 4.663 -24.400 1.00 94.38 605 VAL A N 1
ATOM 4811 C CA . VAL A 1 605 ? 7.319 3.930 -23.472 1.00 94.38 605 VAL A CA 1
ATOM 4812 C C . VAL A 1 605 ? 7.809 4.079 -22.029 1.00 94.38 605 VAL A C 1
ATOM 4814 O O . VAL A 1 605 ? 7.005 4.396 -21.155 1.00 94.38 605 VAL A O 1
ATOM 4817 N N . LEU A 1 606 ? 9.117 3.953 -21.774 1.00 94.31 606 LEU A N 1
ATOM 4818 C CA . LEU A 1 606 ? 9.703 4.221 -20.452 1.00 94.31 606 LEU A CA 1
ATOM 4819 C C . LEU A 1 606 ? 9.440 5.651 -19.980 1.00 94.31 606 LEU A C 1
ATOM 4821 O O . LEU A 1 606 ? 9.150 5.871 -18.809 1.00 94.31 606 LEU A O 1
ATOM 4825 N N . CYS A 1 607 ? 9.497 6.621 -20.892 1.00 94.38 607 CYS A N 1
ATOM 4826 C CA . CYS A 1 607 ? 9.172 8.012 -20.600 1.00 94.38 607 CYS A CA 1
ATOM 4827 C C . CYS A 1 607 ? 7.706 8.174 -20.171 1.00 94.38 607 CYS A C 1
ATOM 4829 O O . CYS A 1 607 ? 7.419 8.871 -19.198 1.00 94.38 607 CYS A O 1
ATOM 4831 N N . CYS A 1 608 ? 6.777 7.504 -20.860 1.00 94.81 608 CYS A N 1
ATOM 4832 C CA . CYS A 1 608 ? 5.368 7.471 -20.474 1.00 94.81 608 CYS A CA 1
ATOM 4833 C C . CYS A 1 608 ? 5.159 6.802 -19.108 1.00 94.81 608 CYS A C 1
ATOM 4835 O O . CYS A 1 608 ? 4.400 7.327 -18.297 1.00 94.81 608 CYS A O 1
ATOM 4837 N N . LEU A 1 609 ? 5.858 5.697 -18.830 1.00 94.62 609 LEU A N 1
ATOM 4838 C CA . LEU A 1 609 ? 5.818 5.043 -17.521 1.00 94.62 609 LEU A CA 1
ATOM 4839 C C . LEU A 1 609 ? 6.357 5.973 -16.432 1.00 94.62 609 LEU A C 1
ATOM 4841 O O . LEU A 1 609 ? 5.671 6.207 -15.447 1.00 94.62 609 LEU A O 1
ATOM 4845 N N . ALA A 1 610 ? 7.521 6.596 -16.621 1.00 94.06 610 ALA A N 1
ATOM 4846 C CA . ALA A 1 610 ? 8.077 7.546 -15.657 1.00 94.06 610 ALA A CA 1
ATOM 4847 C C . ALA A 1 610 ? 7.103 8.701 -15.349 1.00 94.06 610 ALA A C 1
ATOM 4849 O O . ALA A 1 610 ? 6.937 9.075 -14.187 1.00 94.06 610 ALA A O 1
ATOM 4850 N N . LEU A 1 611 ? 6.399 9.224 -16.361 1.00 93.44 611 LEU A N 1
ATOM 4851 C CA . LEU A 1 611 ? 5.346 10.225 -16.159 1.00 93.44 611 LEU A CA 1
ATOM 4852 C C . LEU A 1 611 ? 4.173 9.693 -15.331 1.00 93.44 611 LEU A C 1
ATOM 4854 O O . LEU A 1 611 ? 3.636 10.428 -14.507 1.00 93.44 611 LEU A O 1
ATOM 4858 N N . GLU A 1 612 ? 3.783 8.434 -15.509 1.00 93.50 612 GLU A N 1
ATOM 4859 C CA . GLU A 1 612 ? 2.725 7.806 -14.717 1.00 93.50 612 GLU A CA 1
ATOM 4860 C C . GLU A 1 612 ? 3.104 7.700 -13.233 1.00 93.50 612 GLU A C 1
ATOM 4862 O O . GLU A 1 612 ? 2.311 8.104 -12.380 1.00 93.50 612 GLU A O 1
ATOM 4867 N N . TYR A 1 613 ? 4.335 7.277 -12.918 1.00 93.12 613 TYR A N 1
ATOM 4868 C CA . TYR A 1 613 ? 4.839 7.233 -11.534 1.00 93.12 613 TYR A CA 1
ATOM 4869 C C . TYR A 1 613 ? 4.870 8.619 -10.878 1.00 93.12 613 TYR A C 1
ATOM 4871 O O . TYR A 1 613 ? 4.651 8.761 -9.676 1.00 93.12 613 TYR A O 1
ATOM 4879 N N . VAL A 1 614 ? 5.140 9.658 -11.665 1.00 92.56 614 VAL A N 1
ATOM 4880 C CA . VAL A 1 614 ? 5.273 11.034 -11.176 1.00 92.56 614 VAL A CA 1
ATOM 4881 C C . VAL A 1 614 ? 3.942 11.796 -11.178 1.00 92.56 614 VAL A C 1
ATOM 4883 O O . VAL A 1 614 ? 3.808 12.791 -10.470 1.00 92.56 614 VAL A O 1
ATOM 4886 N N . SER A 1 615 ? 2.930 11.331 -11.915 1.00 91.25 615 SER A N 1
ATOM 4887 C CA . SER A 1 615 ? 1.667 12.051 -12.142 1.00 91.25 615 SER A CA 1
ATOM 4888 C C . SER A 1 615 ? 0.960 12.494 -10.854 1.00 91.25 615 SER A C 1
ATOM 4890 O O . SER A 1 615 ? 0.447 13.612 -10.781 1.00 91.25 615 SER A O 1
ATOM 4892 N N . LEU A 1 616 ? 0.975 11.654 -9.817 1.00 87.88 616 LEU A N 1
ATOM 4893 C CA . LEU A 1 616 ? 0.353 11.948 -8.526 1.00 87.88 616 LEU A CA 1
ATOM 4894 C C . LEU A 1 616 ? 1.282 12.688 -7.556 1.00 87.88 616 LEU A C 1
ATOM 4896 O O . LEU A 1 616 ? 0.795 13.472 -6.746 1.00 87.88 616 LEU A O 1
ATOM 4900 N N . SER A 1 617 ? 2.593 12.433 -7.613 1.00 88.69 617 SER A N 1
ATOM 4901 C CA . SER A 1 617 ? 3.579 13.028 -6.698 1.00 88.69 617 SER A CA 1
ATOM 4902 C C . SER A 1 617 ? 4.115 14.384 -7.164 1.00 88.69 617 SER A C 1
ATOM 4904 O O . SER A 1 617 ? 4.696 15.110 -6.362 1.00 88.69 617 SER A O 1
ATOM 4906 N N . GLN A 1 618 ? 3.939 14.730 -8.446 1.00 89.31 618 GLN A N 1
ATOM 4907 C CA . GLN A 1 618 ? 4.392 15.983 -9.072 1.00 89.31 618 GLN A CA 1
ATOM 4908 C C . GLN A 1 618 ? 5.896 16.266 -8.869 1.00 89.31 618 GLN A C 1
ATOM 4910 O O . GLN A 1 618 ? 6.336 17.416 -8.820 1.00 89.31 618 GLN A O 1
ATOM 4915 N N . ARG A 1 619 ? 6.705 15.206 -8.744 1.00 90.00 619 ARG A N 1
ATOM 4916 C CA . ARG A 1 619 ? 8.169 15.293 -8.629 1.00 90.00 619 ARG A CA 1
ATOM 4917 C C . ARG A 1 619 ? 8.806 15.706 -9.958 1.00 90.00 619 ARG A C 1
ATOM 4919 O O . ARG A 1 619 ? 8.247 15.507 -11.029 1.00 90.00 619 ARG A O 1
ATOM 4926 N N . ILE A 1 620 ? 10.010 16.266 -9.904 1.00 91.31 620 ILE A N 1
ATOM 4927 C CA . ILE A 1 620 ? 10.786 16.551 -11.117 1.00 91.31 620 ILE A CA 1
ATOM 4928 C C . ILE A 1 620 ? 11.622 15.318 -11.454 1.00 91.31 620 ILE A C 1
ATOM 4930 O O . ILE A 1 620 ? 12.369 14.838 -10.606 1.00 91.31 620 ILE A O 1
ATOM 4934 N N . PHE A 1 621 ? 11.516 14.842 -12.696 1.00 92.69 621 PHE A N 1
ATOM 4935 C CA . PHE A 1 621 ? 12.297 13.721 -13.218 1.00 92.69 621 PHE A CA 1
ATOM 4936 C C . PHE A 1 621 ? 13.302 14.242 -14.269 1.00 92.69 621 PHE A C 1
ATOM 4938 O O . PHE A 1 621 ? 12.942 14.413 -15.439 1.00 92.69 621 PHE A O 1
ATOM 4945 N N . PRO A 1 622 ? 14.539 14.598 -13.875 1.00 93.25 622 PRO A N 1
ATOM 4946 C CA . PRO A 1 622 ? 15.493 15.261 -14.766 1.00 93.25 622 PRO A CA 1
ATOM 4947 C C . PRO A 1 622 ? 16.016 14.349 -15.885 1.00 93.25 622 PRO A C 1
ATOM 4949 O O . PRO A 1 622 ? 16.276 14.823 -16.991 1.00 93.25 622 PRO A O 1
ATOM 4952 N N . GLU A 1 623 ? 16.137 13.046 -15.642 1.00 93.38 623 GLU A N 1
ATOM 4953 C CA . GLU A 1 623 ? 16.645 12.070 -16.611 1.00 93.38 623 GLU A CA 1
ATOM 4954 C C . GLU A 1 623 ? 15.712 11.935 -17.821 1.00 93.38 623 GLU A C 1
ATOM 4956 O O . GLU A 1 623 ? 16.174 11.847 -18.952 1.00 93.38 623 GLU A O 1
ATOM 4961 N N . LEU A 1 624 ? 14.402 12.020 -17.592 1.00 93.50 624 LEU A N 1
ATOM 4962 C CA . LEU A 1 624 ? 13.340 12.038 -18.604 1.00 93.50 624 LEU A CA 1
ATOM 4963 C C . LEU A 1 624 ? 13.506 13.241 -19.531 1.00 93.50 624 LEU A C 1
ATOM 4965 O O . LEU A 1 624 ? 13.469 13.100 -20.752 1.00 93.50 624 LEU A O 1
ATOM 4969 N N . LEU A 1 625 ? 13.708 14.429 -18.954 1.00 92.94 625 LEU A N 1
ATOM 4970 C CA . LEU A 1 625 ? 13.922 15.653 -19.724 1.00 92.94 625 LEU A CA 1
ATOM 4971 C C . LEU A 1 625 ? 15.203 15.553 -20.552 1.00 92.94 625 LEU A C 1
ATOM 4973 O O . LEU A 1 625 ? 15.190 15.864 -21.741 1.00 92.94 625 LEU A O 1
ATOM 4977 N N . ASN A 1 626 ? 16.290 15.071 -19.947 1.00 93.00 626 ASN A N 1
ATOM 4978 C CA . ASN A 1 626 ? 17.562 14.874 -20.636 1.00 93.00 626 ASN A CA 1
ATOM 4979 C C . ASN A 1 626 ? 17.449 13.845 -21.765 1.00 93.00 626 ASN A C 1
ATOM 4981 O O . ASN A 1 626 ? 17.989 14.075 -22.845 1.00 93.00 626 ASN A O 1
ATOM 4985 N N . PHE A 1 627 ? 16.720 12.750 -21.547 1.00 93.12 627 PHE A N 1
ATOM 4986 C CA . PHE A 1 627 ? 16.494 11.718 -22.551 1.00 93.12 627 PHE A CA 1
ATOM 4987 C C . PHE A 1 627 ? 15.685 12.254 -23.737 1.00 93.12 627 PHE A C 1
ATOM 4989 O O . PHE A 1 627 ? 16.108 12.108 -24.881 1.00 93.12 627 PHE A O 1
ATOM 4996 N N . LEU A 1 628 ? 14.572 12.956 -23.488 1.00 93.00 628 LEU A N 1
ATOM 4997 C CA . LEU A 1 628 ? 13.753 13.560 -24.546 1.00 93.00 628 LEU A CA 1
ATOM 4998 C C . LEU A 1 628 ? 14.511 14.646 -25.324 1.00 93.00 628 LEU A C 1
ATOM 5000 O O . LEU A 1 628 ? 14.441 14.686 -26.552 1.00 93.00 628 LEU A O 1
ATOM 5004 N N . LEU A 1 629 ? 15.268 15.507 -24.636 1.00 92.88 629 LEU A N 1
ATOM 5005 C CA . LEU A 1 629 ? 16.134 16.498 -25.284 1.00 92.88 629 LEU A CA 1
ATOM 5006 C C . LEU A 1 629 ? 17.238 15.824 -26.109 1.00 92.88 629 LEU A C 1
ATOM 5008 O O . LEU A 1 629 ? 17.533 16.270 -27.218 1.00 92.88 629 LEU A O 1
ATOM 5012 N N . GLY A 1 630 ? 17.821 14.741 -25.592 1.00 90.44 630 GLY A N 1
ATOM 5013 C CA . GLY A 1 630 ? 18.787 13.909 -26.302 1.00 90.44 630 GLY A CA 1
ATOM 5014 C C . GLY A 1 630 ? 18.198 13.333 -27.586 1.00 90.44 630 GLY A C 1
ATOM 5015 O O . GLY A 1 630 ? 18.772 13.533 -28.654 1.00 90.44 630 GLY A O 1
ATOM 5016 N N . LEU A 1 631 ? 17.014 12.718 -27.503 1.00 91.06 631 LEU A N 1
ATOM 5017 C CA . LEU A 1 631 ? 16.294 12.186 -28.659 1.00 91.06 631 LEU A CA 1
ATOM 5018 C C . LEU A 1 631 ? 16.008 13.269 -29.706 1.00 91.06 631 LEU A C 1
ATOM 5020 O O . LEU A 1 631 ? 16.296 13.076 -30.886 1.00 91.06 631 LEU A O 1
ATOM 5024 N N . LEU A 1 632 ? 15.504 14.436 -29.295 1.00 91.31 632 LEU A N 1
ATOM 5025 C CA . LEU A 1 632 ? 15.261 15.550 -30.218 1.00 91.31 632 LEU A CA 1
ATOM 5026 C C . LEU A 1 632 ? 16.549 16.005 -30.913 1.00 91.31 632 LEU A C 1
ATOM 5028 O O . LEU A 1 632 ? 16.554 16.197 -32.127 1.00 91.31 632 LEU A O 1
ATOM 5032 N N . ASN A 1 633 ? 17.656 16.113 -30.178 1.00 88.94 633 ASN A N 1
ATOM 5033 C CA . ASN A 1 633 ? 18.949 16.471 -30.757 1.00 88.94 633 ASN A CA 1
ATOM 5034 C C . ASN A 1 633 ? 19.477 15.411 -31.734 1.00 88.94 633 ASN A C 1
ATOM 5036 O O . ASN A 1 633 ? 20.118 15.786 -32.712 1.00 88.94 633 ASN A O 1
ATOM 5040 N N . THR A 1 634 ? 19.213 14.121 -31.497 1.00 86.38 634 THR A N 1
ATOM 5041 C CA . THR A 1 634 ? 19.581 13.037 -32.430 1.00 86.38 634 THR A CA 1
ATOM 5042 C C . THR A 1 634 ? 18.696 12.960 -33.671 1.00 86.38 634 THR A C 1
ATOM 5044 O O . THR A 1 634 ? 19.091 12.343 -34.648 1.00 86.38 634 THR A O 1
ATOM 5047 N N . ILE A 1 635 ? 17.493 13.542 -33.633 1.00 83.81 635 ILE A N 1
ATOM 5048 C CA . ILE A 1 635 ? 16.588 13.607 -34.791 1.00 83.81 635 ILE A CA 1
ATOM 5049 C C . ILE A 1 635 ? 16.894 14.844 -35.651 1.00 83.81 635 ILE A C 1
ATOM 5051 O O . ILE A 1 635 ? 16.703 14.815 -36.865 1.00 83.81 635 ILE A O 1
ATOM 5055 N N . ILE A 1 636 ? 17.311 15.947 -35.019 1.00 81.81 636 ILE A N 1
ATOM 5056 C CA . ILE A 1 636 ? 17.588 17.227 -35.691 1.00 81.81 636 ILE A CA 1
ATOM 5057 C C . ILE A 1 636 ? 18.981 17.253 -36.343 1.00 81.81 636 ILE A C 1
ATOM 5059 O O . ILE A 1 636 ? 19.126 17.871 -37.400 1.00 81.81 636 ILE A O 1
ATOM 5063 N N . ASN A 1 637 ? 19.988 16.636 -35.714 1.00 57.88 637 ASN A N 1
ATOM 5064 C CA . ASN A 1 637 ? 21.330 16.456 -36.290 1.00 57.88 637 ASN A CA 1
ATOM 5065 C C . ASN A 1 637 ? 21.407 15.151 -37.072 1.00 57.88 637 ASN A C 1
ATOM 5067 O O . ASN A 1 637 ? 22.109 15.147 -38.109 1.00 57.88 637 ASN A O 1
#

Foldseek 3Di:
DDDDDDDDDPDPPVVVVCPDDDPPPPPDPVQKDADDDPDDDPPDDDPPRIDGVVVVVVVVVVVCCVPVVVCVVCVPPPDDDDPPQPCPPPPVDDPVRSVVVSVVVVVVVVVVVVVVPCPPDDDQDDDPRDGPVVVVPPDDDDDDDDDDDPPDDDPPVVVCVPPVNPDDDDPDDDDDDDDDDDDPDDPVVVVVVVVVVVVVVVVVVVVVVVVVVVVVVVVVVVVVVVVVVVVPDDDDDDDDDDPPPDDQPPVNVVVVVVVVPPDDDPPDDPDDPVVVVVVVVVVVVVVVVVLVCLLVVVPPPPPPPPVDPDDPPCPPPQPDPPPPPPPDFDDDDNDTDPPDDDDDDDDDDDDDDDDDDDDDDDDDDDDDDDDDDDDDDDDDDDDDDDDDDDDDDDDDDDDDDDDDDDDDDDDDDDDPDDDVVNVVVVVVVVVVDDDLADEQDQDLVSLCVQQPPDDLVVNLNSLVSNCVNLPCVVDVPSLVSLLVVLLSVLVVQLVQQPDVVRDVVSVVSCLVSNLVSCVSPVPSNLVSLLVVLVVVVVVQVVCCVVVVAGAADGRSLLSSLVSLLVNDQLSGPDDSRNVSSLVSLLCRLQRHDDDDPVSVVSNVSSLVSNCSSCVNNVDDRVSSVVSVVVVVVVVVD

Secondary structure (DSSP, 8-state):
----PPPP---SHHHHT---PPP-----GGG-EEPPPSS--TT---TTSEE-HHHHHHHHHHHHHHTHHHHHHHTT--------STTTT-SSS-HHHHHHHHHHHHHHHHHHHHHTT-TTS----EETTEEHHHHS--------------TT---HHHHHHHTT------PPP---------PPPPHHHHHHHHHHHHHHHHHHHHHHHHHHHHHHHHHHHHHHHHHHHHT-------------PPPPPHHHHHHHHHHHS-----SS----HHHHHHHHHHHHHHHHHHHHHHHHTTTSSS-S-------TT---S-------------EETTEE----------------------------------------------------------------------------PPPP---HHHHHHHHHHHHHS--S--PPPSSHHHHHHHHTT--HHHHHHHHHHHHHHT-TTT-TTHHHHHHHHHHHHHHHHHHHHHSSS--HHHHHHHHHHHHHHHHH-HHHHHHHHHHHHHHHHHHHHHHHHHHSSBPPPPHHHHHHHHHHHHHS-SSSSS-TTHHHHHHHHHHHHHHB---SHHHHHHHHHHHHHHHHHHHTT----HHHHHHHHHHHHHHH-